Protein AF-A0A653ZY60-F1 (afdb_monomer_lite)

pLDDT: mean 86.97, std 15.66, range [25.5, 98.88]

Secondary structure (DSSP, 8-state):
--HHHHHHHHHHHHHHT-HHHHHHHHT--HHHHHHHHHHHHHHHTS--EEE-SS-EEE-HHHHHHHHHHHHHHHHHHHHHHHH-TT--S--EEEEEEE-HHHIIIIIHHHHHHHHHH-TTEEEEEEE-SS---TTTTT-SEEEEES----TTSEEEEEEEE-EEEEE-HHHHHHH---SSTTHHHHSS--EEEEBPTTTSSBPPEEEEETTEEEEE---EEEEES-HHHHHHHHHTTSSBEEEEHHHHHHHHHTTSSEEE-TTSEE--EEEEEEE---SS--HHHHHHHHHHHHHHHHHSPPP----PPPPPPS-SS----------S----HHHHHHHHHHHHHS---TT--HHHHHHHHHHHHHH-SEEEE-TT--EEEEE--SSS-HHHHHHT-EEEEEE----EEEEEEE-TTSPEEEEEESS--HHHH-S-EEEEE-SS-EEEEEEE---TT--TT-HHHHHHHTT---TTT-EEE----HHHHHHTT--TT-EEEE-GGG---EEETTEEEES-HHHHHHHHHHHHHHHHHHHTTTS-SS-EEEEEES-HHHH-HHHHHHHHHS--SEEEEEEEEE--GGGT--SSSSPEEEEEETTEE--HHHHHHHHHHHHHTT---EEEEETT---HHHHHHHTTSSSEEEEEEEEEESTTSSEEEETTHHHHHHHHHHHHHHS--

Sequence (685 aa):
MDRFVAMQAFARVVETGSFTRAADTLHLSKTSVTQLVQQLEARLRVKLLNRTTRKVNVTADGAAYYERVVRLLADLDDAETSLSSASTSPRGRLRVDVPSPFARSILIPALPTFHARYPEIQLDLGVSDRMVDLINENVDCVVRGGELTDLSLMARHIGDLQLGVYAAPSYLERAGTPSHPRELEDTHHRIVGFLWARTGKVFPYAMHRDGERVSVMGRYVLSVDDGNAYLAAGLAGLGVLWLPDYLSHAHLENGDLVPLFEDWRLEPMPLYVAFPPNRHVSLKVRVFIDWIAELMAQQAPVARRERAKPLPHPADALLSHRGVDRTGGCMSVEADFSLLESLLLARGPGGQEEEVRAVCRAELEASCDEVWVDAANNLIGVIRAANVARETAQSRAIRVMAHQDEIAMVVKRIGDDGRLHVVALGGAFPVNFGMCPVDVMGESQNLPGVLSFGTMHGTAESTQSMDILSGNVQWRDVHVITRRTKDELAQMGVRPGTRVVLSQHWRRPFRVHDAIAGHFLDDRAPVVAVLRAAEALAERKGELEQDLYFVLTTNEEETNSGAQYAARTLPGVVCIAVEVGPIAQEYGTRLCADPVILTGDEKGLYTKSVSDDLLGAAIRCGYTPQPALMPGFASDASAVLSSGSSPQAGCLAIPTENTHGYELITDGGMHACARTLIEYLLNAA

Foldseek 3Di:
DPLLVLLQLLLLCAVVQDLVRSCVVVVHDSVVSVVSPVVVCVVVVHDQWDDDPPTIDGDPVVVVSSLVSVVVNVVVVLVVVVPPPPDPADADEAEEEEAQLCCVQFNVVCVVVVCVRHVRYHYHYHYFLADDDCVNVVHQKYKHWADDPDPQKDKDFQFFFFKFKKAFPVLCVVQNADQDLCCQAPHPAAAEFAQRNVPSAGAWFWKDAPHDIDTHRGHFPHYDPHPVVRLVCRLVNRHMDMDGCSSCVVCVVVRSMDTHPPRIGTGTTIMIMIGGPDPDRGPNRVSVRVVSSVSRCVVGNHDDPDPPDDDDDPPPDDPDDDDDDDDDDDPDLVVLLVLLQQLLLFAAAFPRLVSNLVSLQVLLVVQAPDWDADPQRKIKGKHAQDPEDRVQQLQAEEEEEAARHAKFWFFAFADQQRKTQIDIRFDDFLVQLPWAWKWWAFPQDIAIWTKDLDDCPDDPVDPSNVCVVVVNRGSRSIIIHRSDGPVVCVVSRNGGGTIMGGHSVQARWDDDPQKIWGACVWPSLLSSLLSLLSRRVSVVSNLFHHMYMYIHAGSFRPALVRLLVCLQPGGHQEYEYEGADEDDVVFVDDADQAKEKEQEELLGGADVVLSVLLCVLLVVVVGNYRYGYYHHDDGSQSNCCSVVSHVHYIYIHQHWYPPSHGIMHGSNNSVSSSSSVNSSRSPVD

Structure (mmCIF, N/CA/C/O backbone):
data_AF-A0A653ZY60-F1
#
_entry.id   AF-A0A653ZY60-F1
#
loop_
_atom_site.group_PDB
_atom_site.id
_atom_site.type_symbol
_atom_site.label_atom_id
_atom_site.label_alt_id
_atom_site.label_comp_id
_atom_site.label_asym_id
_atom_site.label_entity_id
_atom_site.label_seq_id
_atom_site.pdbx_PDB_ins_code
_atom_site.Cartn_x
_atom_site.Cartn_y
_atom_site.Cartn_z
_atom_site.occupancy
_atom_site.B_iso_or_equiv
_atom_site.auth_seq_id
_atom_site.auth_comp_id
_atom_site.auth_asym_id
_atom_site.auth_atom_id
_atom_site.pdbx_PDB_model_num
ATOM 1 N N . MET A 1 1 ? 45.310 -11.370 2.926 1.00 55.44 1 MET A N 1
ATOM 2 C CA . MET A 1 1 ? 44.653 -12.621 2.500 1.00 55.44 1 MET A CA 1
ATOM 3 C C . MET A 1 1 ? 43.409 -12.220 1.753 1.00 55.44 1 MET A C 1
ATOM 5 O O . MET A 1 1 ? 42.629 -11.449 2.304 1.00 55.44 1 MET A O 1
ATOM 9 N N . ASP A 1 2 ? 43.248 -12.716 0.535 1.00 78.62 2 ASP A N 1
ATOM 10 C CA . ASP A 1 2 ? 41.963 -12.628 -0.138 1.00 78.62 2 ASP A CA 1
ATOM 11 C C . ASP A 1 2 ? 40.975 -13.581 0.552 1.00 78.62 2 ASP A C 1
ATOM 13 O O . ASP A 1 2 ? 41.176 -14.799 0.605 1.00 78.62 2 ASP A O 1
ATOM 17 N N . ARG A 1 3 ? 39.945 -12.994 1.163 1.00 82.88 3 ARG A N 1
ATOM 18 C CA . ARG A 1 3 ? 38.942 -13.710 1.953 1.00 82.88 3 ARG A CA 1
ATOM 19 C C . ARG A 1 3 ? 38.100 -14.630 1.069 1.00 82.88 3 ARG A C 1
ATOM 21 O O . ARG A 1 3 ? 37.699 -15.691 1.543 1.00 82.88 3 ARG A O 1
ATOM 28 N N . PHE A 1 4 ? 37.875 -14.254 -0.187 1.00 84.50 4 PHE A N 1
ATOM 29 C CA . PHE A 1 4 ? 37.068 -15.026 -1.123 1.00 84.50 4 PHE A CA 1
ATOM 30 C C . PHE A 1 4 ? 37.812 -16.262 -1.610 1.00 84.50 4 PHE A C 1
ATOM 32 O O . PHE A 1 4 ? 37.252 -17.352 -1.583 1.00 84.50 4 PHE A O 1
ATOM 39 N N . VAL A 1 5 ? 39.111 -16.147 -1.891 1.00 87.38 5 VAL A N 1
ATOM 40 C CA . VAL A 1 5 ? 39.954 -17.302 -2.252 1.00 87.38 5 VAL A CA 1
ATOM 41 C C . VAL A 1 5 ? 40.008 -18.336 -1.118 1.00 87.38 5 VAL A C 1
ATOM 43 O O . VAL A 1 5 ? 39.956 -19.543 -1.357 1.00 87.38 5 VAL A O 1
ATOM 46 N N . ALA A 1 6 ? 40.057 -17.887 0.141 1.00 91.50 6 ALA A N 1
ATOM 47 C CA . ALA A 1 6 ? 39.987 -18.787 1.293 1.00 91.50 6 ALA A CA 1
ATOM 48 C C . ALA A 1 6 ? 38.612 -19.464 1.446 1.00 91.50 6 ALA A C 1
ATOM 50 O O . ALA A 1 6 ? 38.548 -20.652 1.771 1.00 91.50 6 ALA A O 1
ATOM 51 N N . MET A 1 7 ? 37.526 -18.733 1.187 1.00 93.12 7 MET A N 1
ATOM 52 C CA . MET A 1 7 ? 36.162 -19.266 1.166 1.00 93.12 7 MET A CA 1
ATOM 53 C C . MET A 1 7 ? 35.949 -20.284 0.033 1.00 93.12 7 MET A C 1
ATOM 55 O O . MET A 1 7 ? 35.432 -21.367 0.299 1.00 93.12 7 MET A O 1
ATOM 59 N N . GLN A 1 8 ? 36.417 -19.994 -1.186 1.00 89.50 8 GLN A N 1
ATOM 60 C CA . GLN A 1 8 ? 36.391 -20.909 -2.337 1.00 89.50 8 GLN A CA 1
ATOM 61 C C . GLN A 1 8 ? 37.186 -22.187 -2.047 1.00 89.50 8 GLN A C 1
ATOM 63 O O . GLN A 1 8 ? 36.700 -23.295 -2.274 1.00 89.50 8 GLN A O 1
ATOM 68 N N . ALA A 1 9 ? 38.386 -22.050 -1.469 1.00 91.62 9 ALA A N 1
ATOM 69 C CA . ALA A 1 9 ? 39.203 -23.181 -1.039 1.00 91.62 9 ALA A CA 1
ATOM 70 C C . ALA A 1 9 ? 38.482 -24.066 -0.013 1.00 91.62 9 ALA A C 1
ATOM 72 O O . ALA A 1 9 ? 38.501 -25.290 -0.135 1.00 91.62 9 ALA A O 1
ATOM 73 N N . PHE A 1 10 ? 37.819 -23.467 0.977 1.00 94.38 10 PHE A N 1
ATOM 74 C CA . PHE A 1 10 ? 37.025 -24.202 1.959 1.00 94.38 10 PHE A CA 1
ATOM 75 C C . PHE A 1 10 ? 35.826 -24.917 1.324 1.00 94.38 10 PHE A C 1
ATOM 77 O O . PHE A 1 10 ? 35.684 -26.126 1.515 1.00 94.38 10 PHE A O 1
ATOM 84 N N . ALA A 1 11 ? 35.016 -24.207 0.534 1.00 89.44 11 ALA A N 1
ATOM 85 C CA . ALA A 1 11 ? 33.845 -24.769 -0.136 1.00 89.44 11 ALA A CA 1
ATOM 86 C C . ALA A 1 11 ? 34.226 -25.970 -1.009 1.00 89.44 11 ALA A C 1
ATOM 88 O O . ALA A 1 11 ? 33.644 -27.050 -0.888 1.00 89.44 11 ALA A O 1
ATOM 89 N N . ARG A 1 12 ? 35.305 -25.840 -1.788 1.00 88.62 12 ARG A N 1
ATOM 90 C CA . ARG A 1 12 ? 35.771 -26.923 -2.651 1.00 88.62 12 ARG A CA 1
ATOM 91 C C . ARG A 1 12 ? 36.289 -28.133 -1.878 1.00 88.62 12 ARG A C 1
ATOM 93 O O . ARG A 1 12 ? 36.132 -29.270 -2.326 1.00 88.62 12 ARG A O 1
ATOM 100 N N . VAL A 1 13 ? 36.900 -27.929 -0.712 1.00 91.31 13 VAL A N 1
ATOM 101 C CA . VAL A 1 13 ? 37.323 -29.033 0.165 1.00 91.31 13 VAL A CA 1
ATOM 102 C C . VAL A 1 13 ? 36.122 -29.779 0.746 1.00 91.31 13 VAL A C 1
ATOM 104 O O . VAL A 1 13 ? 36.191 -31.004 0.845 1.00 91.31 13 VAL A O 1
ATOM 107 N N . VAL A 1 14 ? 35.037 -29.078 1.094 1.00 88.50 14 VAL A N 1
ATOM 108 C CA . VAL A 1 14 ? 33.785 -29.698 1.562 1.00 88.50 14 VAL A CA 1
ATOM 109 C C . VAL A 1 14 ? 33.155 -30.533 0.444 1.00 88.50 14 VAL A C 1
ATOM 111 O O . VAL A 1 14 ? 32.936 -31.726 0.635 1.00 88.50 14 VAL A O 1
ATOM 114 N N . GLU A 1 15 ? 32.971 -29.956 -0.745 1.00 83.06 15 GLU A N 1
ATOM 115 C CA . GLU A 1 15 ? 32.358 -30.625 -1.908 1.00 83.06 15 GLU A CA 1
ATOM 116 C C . GLU A 1 15 ? 33.121 -31.871 -2.355 1.00 83.06 15 GLU A C 1
ATOM 118 O O . GLU A 1 15 ? 32.549 -32.915 -2.662 1.00 83.06 15 GLU A O 1
ATOM 123 N N . THR A 1 16 ? 34.448 -31.765 -2.406 1.00 84.75 16 THR A N 1
ATOM 124 C CA . THR A 1 16 ? 35.301 -32.863 -2.862 1.00 84.75 16 THR A CA 1
ATOM 125 C C . THR A 1 16 ? 35.685 -33.814 -1.733 1.00 84.75 16 THR A C 1
ATOM 127 O O . THR A 1 16 ? 36.324 -34.833 -1.996 1.00 84.75 16 THR A O 1
ATOM 130 N N . GLY A 1 17 ? 35.400 -33.493 -0.469 1.00 84.94 17 GLY A N 1
ATOM 131 C CA . GLY A 1 17 ? 35.862 -34.243 0.705 1.00 84.94 17 GLY A CA 1
ATOM 132 C C . GLY A 1 17 ? 37.382 -34.482 0.759 1.00 84.94 17 GLY A C 1
ATOM 133 O O . GLY A 1 17 ? 37.836 -35.420 1.419 1.00 84.94 17 GLY A O 1
ATOM 134 N N . SER A 1 18 ? 38.190 -33.720 0.006 1.00 85.38 18 SER A N 1
ATOM 135 C CA . SER A 1 18 ? 39.630 -33.957 -0.155 1.00 85.38 18 SER A CA 1
ATOM 136 C C . SER A 1 18 ? 40.393 -32.691 -0.533 1.00 85.38 18 SER A C 1
ATOM 138 O O . SER A 1 18 ? 40.165 -32.095 -1.580 1.00 85.38 18 SER A O 1
ATOM 140 N N . PHE A 1 19 ? 41.410 -32.353 0.263 1.00 88.38 19 PHE A N 1
ATOM 141 C CA . PHE A 1 19 ? 42.329 -31.250 -0.039 1.00 88.38 19 PHE A CA 1
ATOM 142 C C . PHE A 1 19 ? 43.087 -31.431 -1.354 1.00 88.38 19 PHE A C 1
ATOM 144 O O . PHE A 1 19 ? 43.390 -30.441 -2.007 1.00 88.38 19 PHE A O 1
ATOM 151 N N . THR A 1 20 ? 43.400 -32.671 -1.742 1.00 87.25 20 THR A N 1
ATOM 152 C CA . THR A 1 20 ? 44.085 -32.930 -3.015 1.00 87.25 20 THR A CA 1
ATOM 153 C C . THR A 1 20 ? 43.152 -32.625 -4.189 1.00 87.25 20 THR A C 1
ATOM 155 O O . THR A 1 20 ? 43.496 -31.811 -5.031 1.00 87.25 20 THR A O 1
ATOM 158 N N . ARG A 1 21 ? 41.927 -33.170 -4.186 1.00 84.12 21 ARG A N 1
ATOM 159 C CA . ARG A 1 21 ? 40.953 -32.939 -5.272 1.00 84.12 21 ARG A CA 1
ATOM 160 C C . ARG A 1 21 ? 40.505 -31.476 -5.365 1.00 84.12 21 ARG A C 1
ATOM 162 O O . ARG A 1 21 ? 40.279 -30.961 -6.459 1.00 84.12 21 ARG A O 1
ATOM 169 N N . ALA A 1 22 ? 40.386 -30.802 -4.223 1.00 84.88 22 ALA A N 1
ATOM 170 C CA . ALA A 1 22 ? 40.096 -29.374 -4.185 1.00 84.88 22 ALA A CA 1
ATOM 171 C C . ALA A 1 22 ? 41.232 -28.541 -4.791 1.00 84.88 22 ALA A C 1
ATOM 173 O O . ALA A 1 22 ? 40.966 -27.640 -5.580 1.00 84.88 22 ALA A O 1
ATOM 174 N N . ALA A 1 23 ? 42.485 -28.869 -4.463 1.00 87.81 23 ALA A N 1
ATOM 175 C CA . ALA A 1 23 ? 43.666 -28.213 -5.018 1.00 87.81 23 ALA A CA 1
ATOM 176 C C . ALA A 1 23 ? 43.755 -28.375 -6.542 1.00 87.81 23 ALA A C 1
ATOM 178 O O . ALA A 1 23 ? 43.976 -27.385 -7.236 1.00 87.81 23 ALA A O 1
ATOM 179 N N . ASP A 1 24 ? 43.468 -29.577 -7.048 1.00 85.75 24 ASP A N 1
ATOM 180 C CA . ASP A 1 24 ? 43.434 -29.852 -8.486 1.00 85.75 24 ASP A CA 1
ATOM 181 C C . ASP A 1 24 ? 42.352 -29.024 -9.202 1.00 85.75 24 ASP A C 1
ATOM 183 O O . ASP A 1 24 ? 42.616 -28.475 -10.268 1.00 85.75 24 ASP A O 1
ATOM 187 N N . THR A 1 25 ? 41.156 -28.873 -8.606 1.00 81.69 25 THR A N 1
ATOM 188 C CA . THR A 1 25 ? 40.084 -28.049 -9.211 1.00 81.69 25 THR A CA 1
ATOM 189 C C . THR A 1 25 ? 40.441 -26.560 -9.209 1.00 81.69 25 THR A C 1
ATOM 191 O O . THR A 1 25 ? 40.119 -25.843 -10.146 1.00 81.69 25 THR A O 1
ATOM 194 N N . LEU A 1 26 ? 41.080 -26.076 -8.143 1.00 84.25 26 LEU A N 1
ATOM 195 C CA . LEU A 1 26 ? 41.379 -24.651 -7.970 1.00 84.25 26 LEU A CA 1
ATOM 196 C C . LEU A 1 26 ? 42.693 -24.225 -8.636 1.00 84.25 26 LEU A C 1
ATOM 198 O O . LEU A 1 26 ? 43.069 -23.063 -8.529 1.00 84.25 26 LEU A O 1
ATOM 202 N N . HIS A 1 27 ? 43.415 -25.151 -9.277 1.00 88.56 27 HIS A N 1
ATOM 203 C CA . HIS A 1 27 ? 44.758 -24.922 -9.819 1.00 88.56 27 HIS A CA 1
ATOM 204 C C . HIS A 1 27 ? 45.745 -24.358 -8.776 1.00 88.56 27 HIS A C 1
ATOM 206 O O . HIS A 1 27 ? 46.615 -23.542 -9.080 1.00 88.56 27 HIS A O 1
ATOM 212 N N . LEU A 1 28 ? 45.625 -24.813 -7.524 1.00 90.94 28 LEU A N 1
ATOM 213 C CA . LEU A 1 28 ? 46.480 -24.418 -6.402 1.00 90.94 28 LEU A CA 1
ATOM 214 C C . LEU A 1 28 ? 47.280 -25.615 -5.882 1.00 90.94 28 LEU A C 1
ATOM 216 O O . LEU A 1 28 ? 46.915 -26.767 -6.084 1.00 90.94 28 LEU A O 1
ATOM 220 N N . SER A 1 29 ? 48.360 -25.363 -5.137 1.00 92.25 29 SER A N 1
ATOM 221 C CA . SER A 1 29 ? 49.040 -26.449 -4.423 1.00 92.25 29 SER A CA 1
ATOM 222 C C . SER A 1 29 ? 48.197 -26.927 -3.231 1.00 92.25 29 SER A C 1
ATOM 224 O O . SER A 1 29 ? 47.546 -26.128 -2.549 1.00 92.25 29 SER A O 1
ATOM 226 N N . LYS A 1 30 ? 48.261 -28.224 -2.899 1.00 90.62 30 LYS A N 1
ATOM 227 C CA . LYS A 1 30 ? 47.620 -28.778 -1.688 1.00 90.62 30 LYS A CA 1
ATOM 228 C C . LYS A 1 30 ? 48.018 -28.015 -0.418 1.00 90.62 30 LYS A C 1
ATOM 230 O O . LYS A 1 30 ? 47.191 -27.815 0.475 1.00 90.62 30 LYS A O 1
ATOM 235 N N . THR A 1 31 ? 49.275 -27.579 -0.337 1.00 90.75 31 THR A N 1
ATOM 236 C CA . THR A 1 31 ? 49.798 -26.776 0.776 1.00 90.75 31 THR A CA 1
ATOM 237 C C . THR A 1 31 ? 49.100 -25.417 0.849 1.00 90.75 31 THR A C 1
ATOM 239 O O . THR A 1 31 ? 48.676 -25.018 1.930 1.00 90.75 31 THR A O 1
ATOM 242 N N . SER A 1 32 ? 48.885 -24.757 -0.293 1.00 90.75 32 SER A N 1
ATOM 243 C CA . SER A 1 32 ? 48.173 -23.475 -0.390 1.00 90.75 32 SER A CA 1
ATOM 244 C C . SER A 1 32 ? 46.713 -23.597 0.050 1.00 90.75 32 SER A C 1
ATOM 246 O O . SER A 1 32 ? 46.273 -22.830 0.901 1.00 90.75 32 SER A O 1
ATOM 248 N N . VAL A 1 33 ? 45.978 -24.605 -0.435 1.00 91.75 33 VAL A N 1
ATOM 249 C CA . VAL A 1 33 ? 44.586 -24.865 -0.005 1.00 91.75 33 VAL A CA 1
ATOM 250 C C . VAL A 1 33 ? 44.521 -25.154 1.497 1.00 91.75 33 VAL A C 1
ATOM 252 O O . VAL A 1 33 ? 43.654 -24.644 2.205 1.00 91.75 33 VAL A O 1
ATOM 255 N N . THR A 1 34 ? 45.480 -25.924 2.020 1.00 91.31 34 THR A N 1
ATOM 256 C CA . THR A 1 34 ? 45.564 -26.226 3.457 1.00 91.31 34 THR A CA 1
ATOM 257 C C . THR A 1 34 ? 45.780 -24.961 4.290 1.00 91.31 34 THR A C 1
ATOM 259 O O . THR A 1 34 ? 45.113 -24.793 5.313 1.00 91.31 34 THR A O 1
ATOM 262 N N . GLN A 1 35 ? 46.680 -24.073 3.859 1.00 92.06 35 GLN A N 1
ATOM 263 C CA . GLN A 1 35 ? 46.964 -22.805 4.534 1.00 92.06 35 GLN A CA 1
ATOM 264 C C . GLN A 1 35 ? 45.773 -21.846 4.472 1.00 92.06 35 GLN A C 1
ATOM 266 O O . GLN A 1 35 ? 45.420 -21.268 5.495 1.00 92.06 35 GLN A O 1
ATOM 271 N N . LEU A 1 36 ? 45.111 -21.725 3.319 1.00 94.12 36 LEU A N 1
ATOM 272 C CA . LEU A 1 36 ? 43.920 -20.888 3.148 1.00 94.12 36 LEU A CA 1
ATOM 273 C C . LEU A 1 36 ? 42.800 -21.292 4.116 1.00 94.12 36 LEU A C 1
ATOM 275 O O . LEU A 1 36 ? 42.279 -20.450 4.847 1.00 94.12 36 LEU A O 1
ATOM 279 N N . VAL A 1 37 ? 42.499 -22.591 4.204 1.00 93.38 37 VAL A N 1
ATOM 280 C CA . VAL A 1 37 ? 41.485 -23.101 5.139 1.00 93.38 37 VAL A CA 1
ATOM 281 C C . VAL A 1 37 ? 41.927 -22.934 6.597 1.00 93.38 37 VAL A C 1
ATOM 283 O O . VAL A 1 37 ? 41.122 -22.551 7.438 1.00 93.38 37 VAL A O 1
ATOM 286 N N . GLN A 1 38 ? 43.204 -23.170 6.926 1.00 92.12 38 GLN A N 1
ATOM 287 C CA . GLN A 1 38 ? 43.717 -22.947 8.288 1.00 92.12 38 GLN A CA 1
ATOM 288 C C . GLN A 1 38 ? 43.624 -21.483 8.719 1.00 92.12 38 GLN A C 1
ATOM 290 O O . GLN A 1 38 ? 43.276 -21.206 9.864 1.00 92.12 38 GLN A O 1
ATOM 295 N N . GLN A 1 39 ? 43.929 -20.548 7.823 1.00 90.44 39 GLN A N 1
ATOM 296 C CA . GLN A 1 39 ? 43.832 -19.125 8.123 1.00 90.44 39 GLN A CA 1
ATOM 297 C C . GLN A 1 39 ? 42.367 -18.675 8.244 1.00 90.44 39 GLN A C 1
ATOM 299 O O . GLN A 1 39 ? 42.065 -17.822 9.078 1.00 90.44 39 GLN A O 1
ATOM 304 N N . LEU A 1 40 ? 41.455 -19.274 7.468 1.00 92.75 40 LEU A N 1
ATOM 305 C CA . LEU A 1 40 ? 40.012 -19.055 7.598 1.00 92.75 40 LEU A CA 1
ATOM 306 C C . LEU A 1 40 ? 39.492 -19.534 8.961 1.00 92.75 40 LEU A C 1
ATOM 308 O O . LEU A 1 40 ? 38.854 -18.763 9.675 1.00 92.75 40 LEU A O 1
ATOM 312 N N . GLU A 1 41 ? 39.845 -20.758 9.368 1.00 93.69 41 GLU A N 1
ATOM 313 C CA . GLU A 1 41 ? 39.534 -21.306 10.698 1.00 93.69 41 GLU A CA 1
ATOM 314 C C . GLU A 1 41 ? 40.120 -20.437 11.824 1.00 93.69 41 GLU A C 1
ATOM 316 O O . GLU A 1 41 ? 39.432 -20.118 12.792 1.00 93.69 41 GLU A O 1
ATOM 321 N N . ALA A 1 42 ? 41.379 -20.000 11.692 1.00 91.38 42 ALA A N 1
ATOM 322 C CA . ALA A 1 42 ? 42.038 -19.147 12.682 1.00 91.38 42 ALA A CA 1
ATOM 323 C C . ALA A 1 42 ? 41.332 -17.793 12.842 1.00 91.38 42 ALA A C 1
ATOM 325 O O . ALA A 1 42 ? 41.186 -17.292 13.956 1.00 91.38 42 ALA A O 1
ATOM 326 N N . ARG A 1 43 ? 40.855 -17.215 11.735 1.00 89.56 43 ARG A N 1
ATOM 327 C CA . ARG A 1 43 ? 40.105 -15.957 11.747 1.00 89.56 43 ARG A CA 1
ATOM 328 C C . ARG A 1 43 ? 38.740 -16.110 12.413 1.00 89.56 43 ARG A C 1
ATOM 330 O O . ARG A 1 43 ? 38.349 -15.240 13.184 1.00 89.56 43 ARG A O 1
ATOM 337 N N . LEU A 1 44 ? 38.024 -17.189 12.104 1.00 90.19 44 LEU A N 1
ATOM 338 C CA . LEU A 1 44 ? 36.705 -17.476 12.676 1.00 90.19 44 LEU A CA 1
ATOM 339 C C . LEU A 1 44 ? 36.791 -17.993 14.117 1.00 90.19 44 LEU A C 1
ATOM 341 O O . LEU A 1 44 ? 35.780 -18.025 14.806 1.00 90.19 44 LEU A O 1
ATOM 345 N N . ARG A 1 45 ? 37.995 -18.369 14.573 1.00 91.06 45 ARG A N 1
ATOM 346 C CA . ARG A 1 45 ? 38.273 -18.983 15.882 1.00 91.06 45 ARG A CA 1
ATOM 347 C C . ARG A 1 45 ? 37.509 -20.294 16.108 1.00 91.06 45 ARG A C 1
ATOM 349 O O . ARG A 1 45 ? 37.288 -20.688 17.248 1.00 91.06 45 ARG A O 1
ATOM 356 N N . VAL A 1 46 ? 37.151 -20.984 15.024 1.00 91.75 46 VAL A N 1
ATOM 357 C CA . VAL A 1 46 ? 36.374 -22.231 15.024 1.00 91.75 46 VAL A CA 1
ATOM 358 C C . VAL A 1 46 ? 36.971 -23.206 14.009 1.00 91.75 46 VAL A C 1
ATOM 360 O O . VAL A 1 46 ? 37.509 -22.802 12.975 1.00 91.75 46 VAL A O 1
ATOM 363 N N . LYS A 1 47 ? 36.896 -24.508 14.304 1.00 91.06 47 LYS A N 1
ATOM 364 C CA . LYS A 1 47 ? 37.255 -25.568 13.357 1.00 91.06 47 LYS A CA 1
ATOM 365 C C . LYS A 1 47 ? 36.077 -25.861 12.441 1.00 91.06 47 LYS A C 1
ATOM 367 O O . LYS A 1 47 ? 35.023 -26.277 12.908 1.00 91.06 47 LYS A O 1
ATOM 372 N N . LEU A 1 48 ? 36.278 -25.681 11.140 1.00 91.56 48 LEU A N 1
ATOM 373 C CA . LEU A 1 48 ? 35.259 -25.949 10.125 1.00 91.56 48 LEU A CA 1
ATOM 374 C C . LEU A 1 48 ? 35.356 -27.388 9.601 1.00 91.56 48 LEU A C 1
ATOM 376 O O . LEU A 1 48 ? 34.376 -27.944 9.112 1.00 91.56 48 LEU A O 1
ATOM 380 N N . LEU A 1 49 ? 36.540 -28.005 9.699 1.00 91.00 49 LEU A N 1
ATOM 381 C CA . LEU A 1 49 ? 36.789 -29.361 9.211 1.00 91.00 49 LEU A CA 1
ATOM 382 C C . LEU A 1 49 ? 37.469 -30.236 10.268 1.00 91.00 49 LEU A C 1
ATOM 384 O O . LEU A 1 49 ? 38.518 -29.892 10.818 1.00 91.00 49 LEU A O 1
ATOM 388 N N . ASN A 1 50 ? 36.942 -31.444 10.443 1.00 84.50 50 ASN A N 1
ATOM 389 C CA . ASN A 1 50 ? 37.599 -32.540 11.139 1.00 84.50 50 ASN A CA 1
ATOM 390 C C . ASN A 1 50 ? 38.519 -33.282 10.167 1.00 84.50 50 ASN A C 1
ATOM 392 O O . ASN A 1 50 ? 38.074 -33.950 9.227 1.00 84.50 50 ASN A O 1
ATOM 396 N N . ARG A 1 51 ? 39.830 -33.160 10.394 1.00 83.56 51 ARG A N 1
ATOM 397 C CA . ARG A 1 51 ? 40.861 -33.776 9.552 1.00 83.56 51 ARG A CA 1
ATOM 398 C C . ARG A 1 51 ? 41.305 -35.091 10.184 1.00 83.56 51 ARG A C 1
ATOM 400 O O . ARG A 1 51 ? 41.915 -35.088 11.247 1.00 83.56 51 ARG A O 1
ATOM 407 N N . THR A 1 52 ? 41.037 -36.205 9.511 1.00 72.31 52 THR A N 1
ATOM 408 C CA . THR A 1 52 ? 41.663 -37.498 9.827 1.00 72.31 52 THR A CA 1
ATOM 409 C C . THR A 1 52 ? 42.673 -37.853 8.739 1.00 72.31 52 THR A C 1
ATOM 411 O O . THR A 1 52 ? 42.654 -37.282 7.650 1.00 72.31 52 THR A O 1
ATOM 414 N N . THR A 1 53 ? 43.548 -38.826 8.990 1.00 60.78 53 THR A N 1
ATOM 415 C CA . THR A 1 53 ? 44.550 -39.284 8.008 1.00 60.78 53 THR A CA 1
ATOM 416 C C . THR A 1 53 ? 43.941 -39.931 6.756 1.00 60.78 53 THR A C 1
ATOM 418 O O . THR A 1 53 ? 44.669 -40.195 5.803 1.00 60.78 53 THR A O 1
ATOM 421 N N . ARG A 1 54 ? 42.620 -40.181 6.734 1.00 59.94 54 ARG A N 1
ATOM 422 C CA . ARG A 1 54 ? 41.918 -40.870 5.636 1.00 59.94 54 ARG A CA 1
ATOM 423 C C . ARG A 1 54 ? 40.715 -40.116 5.061 1.00 59.94 54 ARG A C 1
ATOM 425 O O . ARG A 1 54 ? 40.363 -40.373 3.915 1.00 59.94 54 ARG A O 1
ATOM 432 N N . LYS A 1 55 ? 40.075 -39.216 5.817 1.00 68.69 55 LYS A N 1
ATOM 433 C CA . LYS A 1 55 ? 38.893 -38.450 5.381 1.00 68.69 55 LYS A CA 1
ATOM 434 C C . LYS A 1 55 ? 38.860 -37.045 5.977 1.00 68.69 55 LYS A C 1
ATOM 436 O O . LYS A 1 55 ? 39.312 -36.825 7.105 1.00 68.69 55 LYS A O 1
ATOM 441 N N . VAL A 1 56 ? 38.274 -36.125 5.219 1.00 81.94 56 VAL A N 1
ATOM 442 C CA . VAL A 1 56 ? 37.880 -34.794 5.680 1.00 81.94 56 VAL A CA 1
ATOM 443 C C . VAL A 1 56 ? 36.379 -34.827 5.931 1.00 81.94 56 VAL A C 1
ATOM 445 O O . VAL A 1 56 ? 35.623 -35.124 5.012 1.00 81.94 56 VAL A O 1
ATOM 448 N N . ASN A 1 57 ? 35.962 -34.542 7.162 1.00 82.38 57 ASN A N 1
ATOM 449 C CA . ASN A 1 57 ? 34.552 -34.396 7.515 1.00 82.38 57 ASN A CA 1
ATOM 450 C C . ASN A 1 57 ? 34.288 -32.946 7.912 1.00 82.38 57 ASN A C 1
ATOM 452 O O . ASN A 1 57 ? 35.123 -32.325 8.569 1.00 82.38 57 ASN A O 1
ATOM 456 N N . VAL A 1 58 ? 33.132 -32.414 7.537 1.00 89.81 58 VAL A N 1
ATOM 457 C CA . VAL A 1 58 ? 32.705 -31.074 7.947 1.00 89.81 58 VAL A CA 1
ATOM 458 C C . VAL A 1 58 ? 32.232 -31.094 9.410 1.00 89.81 58 VAL A C 1
ATOM 460 O O . VAL A 1 58 ? 31.669 -32.091 9.864 1.00 89.81 58 VAL A O 1
ATOM 463 N N . THR A 1 59 ? 32.524 -30.046 10.182 1.00 89.88 59 THR A N 1
ATOM 464 C CA . THR A 1 59 ? 31.954 -29.866 11.533 1.00 89.88 59 THR A CA 1
ATOM 465 C C . THR A 1 59 ? 30.541 -29.279 11.438 1.00 89.88 59 THR A C 1
ATOM 467 O O . THR A 1 59 ? 30.141 -28.830 10.369 1.00 89.88 59 THR A O 1
ATOM 470 N N . ALA A 1 60 ? 29.779 -29.244 12.537 1.00 77.50 60 ALA A N 1
ATOM 471 C CA . ALA A 1 60 ? 28.471 -28.573 12.549 1.00 77.50 60 ALA A CA 1
ATOM 472 C C . ALA A 1 60 ? 28.599 -27.081 12.183 1.00 77.50 60 ALA A C 1
ATOM 474 O O . ALA A 1 60 ? 27.904 -26.595 11.294 1.00 77.50 60 ALA A O 1
ATOM 475 N N . ASP A 1 61 ? 29.578 -26.392 12.778 1.00 81.81 61 ASP A N 1
ATOM 476 C CA . ASP A 1 61 ? 29.905 -25.005 12.432 1.00 81.81 61 ASP A CA 1
ATOM 477 C C . ASP A 1 61 ? 30.391 -24.876 10.983 1.00 81.81 61 ASP A C 1
ATOM 479 O O . ASP A 1 61 ? 30.067 -23.914 10.293 1.00 81.81 61 ASP A O 1
ATOM 483 N N . GLY A 1 62 ? 31.144 -25.865 10.494 1.00 88.06 62 GLY A N 1
ATOM 484 C CA . GLY A 1 62 ? 31.576 -25.957 9.105 1.00 88.06 62 GLY A CA 1
ATOM 485 C C . GLY A 1 62 ? 30.417 -26.093 8.124 1.00 88.06 62 GLY A C 1
ATOM 486 O O . GLY A 1 62 ? 30.459 -25.465 7.073 1.00 88.06 62 GLY A O 1
ATOM 487 N N . ALA A 1 63 ? 29.386 -26.869 8.461 1.00 78.12 63 ALA A N 1
ATOM 488 C CA . ALA A 1 63 ? 28.209 -27.063 7.621 1.00 78.12 63 ALA A CA 1
ATOM 489 C C . ALA A 1 63 ? 27.387 -25.770 7.545 1.00 78.12 63 ALA A C 1
ATOM 491 O O . ALA A 1 63 ? 27.145 -25.262 6.452 1.00 78.12 63 ALA A O 1
ATOM 492 N N . ALA A 1 64 ? 27.098 -25.161 8.700 1.00 76.62 64 ALA A N 1
ATOM 493 C CA . ALA A 1 64 ? 26.407 -23.873 8.773 1.00 76.62 64 ALA A CA 1
ATOM 494 C C . ALA A 1 64 ? 27.183 -22.749 8.060 1.00 76.62 64 ALA A C 1
ATOM 496 O O . ALA A 1 64 ? 26.601 -21.865 7.429 1.00 76.62 64 ALA A O 1
ATOM 497 N N . TYR A 1 65 ? 28.517 -22.770 8.142 1.00 87.00 65 TYR A N 1
ATOM 498 C CA . TYR A 1 65 ? 29.364 -21.807 7.447 1.00 87.00 65 TYR A CA 1
ATOM 499 C C . TYR A 1 65 ? 29.431 -22.071 5.938 1.00 87.00 65 TYR A C 1
ATOM 501 O O . TYR A 1 65 ? 29.378 -21.123 5.158 1.00 87.00 65 TYR A O 1
ATOM 509 N N . TYR A 1 66 ? 29.506 -23.336 5.516 1.00 84.69 66 TYR A N 1
ATOM 510 C CA . TYR A 1 66 ? 29.500 -23.746 4.109 1.00 84.69 66 TYR A CA 1
ATOM 511 C C . TYR A 1 66 ? 28.228 -23.281 3.397 1.00 84.69 66 TYR A C 1
ATOM 513 O O . TYR A 1 66 ? 28.326 -22.644 2.351 1.00 84.69 66 TYR A O 1
ATOM 521 N N . GLU A 1 67 ? 27.058 -23.478 4.008 1.00 73.81 67 GLU A N 1
ATOM 522 C CA . GLU A 1 67 ? 25.773 -23.018 3.461 1.00 73.81 67 GLU A CA 1
ATOM 523 C C . GLU A 1 67 ? 25.732 -21.507 3.198 1.00 73.81 67 GLU A C 1
ATOM 525 O O . GLU A 1 67 ? 25.131 -21.057 2.221 1.00 73.81 67 GLU A O 1
ATOM 530 N N . ARG A 1 68 ? 26.368 -20.702 4.057 1.00 80.69 68 ARG A N 1
ATOM 531 C CA . ARG A 1 68 ? 26.437 -19.239 3.897 1.00 80.69 68 ARG A CA 1
ATOM 532 C C . ARG A 1 68 ? 27.514 -18.816 2.902 1.00 80.69 68 ARG A C 1
ATOM 534 O O . ARG A 1 68 ? 27.324 -17.858 2.162 1.00 80.69 68 ARG A O 1
ATOM 541 N N . VAL A 1 69 ? 28.645 -19.518 2.880 1.00 84.38 69 VAL A N 1
ATOM 542 C CA . VAL A 1 69 ? 29.763 -19.230 1.974 1.00 84.38 69 VAL A CA 1
ATOM 543 C C . VAL A 1 69 ? 29.405 -19.536 0.525 1.00 84.38 69 VAL A C 1
ATOM 545 O O . VAL A 1 69 ? 29.723 -18.731 -0.340 1.00 84.38 69 VAL A O 1
ATOM 548 N N . VAL A 1 70 ? 28.724 -20.651 0.252 1.00 75.44 70 VAL A N 1
ATOM 549 C CA . VAL A 1 70 ? 28.284 -20.987 -1.111 1.00 75.44 70 VAL A CA 1
ATOM 550 C C . VAL A 1 70 ? 27.341 -19.915 -1.659 1.00 75.44 70 VAL A C 1
ATOM 552 O O . VAL A 1 70 ? 27.498 -19.520 -2.809 1.00 75.44 70 VAL A O 1
ATOM 555 N N . ARG A 1 71 ? 26.431 -19.388 -0.825 1.00 67.88 71 ARG A N 1
ATOM 556 C CA . ARG A 1 71 ? 25.558 -18.256 -1.180 1.00 67.88 71 ARG A CA 1
ATOM 557 C C . ARG A 1 71 ? 26.361 -16.995 -1.501 1.00 67.88 71 ARG A C 1
ATOM 559 O O . ARG A 1 71 ? 26.247 -16.465 -2.593 1.00 67.88 71 ARG A O 1
ATOM 566 N N . LEU A 1 72 ? 27.258 -16.587 -0.601 1.00 79.19 72 LEU A N 1
ATOM 567 C CA . LEU A 1 72 ? 28.098 -15.397 -0.798 1.00 79.19 72 LEU A CA 1
ATOM 568 C C . LEU A 1 72 ? 28.997 -15.477 -2.040 1.00 79.19 72 LEU A C 1
ATOM 570 O O . LEU A 1 72 ? 29.265 -14.453 -2.661 1.00 79.19 72 LEU A O 1
ATOM 574 N N . LEU A 1 73 ? 29.503 -16.667 -2.373 1.00 78.19 73 LEU A N 1
ATOM 575 C CA . LEU A 1 73 ? 30.308 -16.877 -3.575 1.00 78.19 73 LEU A CA 1
ATOM 576 C C . LEU A 1 73 ? 29.450 -16.828 -4.842 1.00 78.19 73 LEU A C 1
ATOM 578 O O . LEU A 1 73 ? 29.880 -16.227 -5.816 1.00 78.19 73 LEU A O 1
ATOM 582 N N . ALA A 1 74 ? 28.240 -17.393 -4.811 1.00 65.75 74 ALA A N 1
ATOM 583 C CA . ALA A 1 74 ? 27.296 -17.289 -5.920 1.00 65.75 74 ALA A CA 1
ATOM 584 C C . ALA A 1 74 ? 26.847 -15.837 -6.158 1.00 65.75 74 ALA A C 1
ATOM 586 O O . ALA A 1 74 ? 26.853 -15.388 -7.297 1.00 65.75 74 ALA A O 1
ATOM 587 N N . ASP A 1 75 ? 26.545 -15.084 -5.095 1.00 66.50 75 ASP A N 1
ATOM 588 C CA . ASP A 1 75 ? 26.182 -13.663 -5.186 1.00 66.50 75 ASP A CA 1
ATOM 589 C C . ASP A 1 75 ? 27.330 -12.814 -5.757 1.00 66.50 75 ASP A C 1
ATOM 591 O O . ASP A 1 75 ? 27.096 -11.865 -6.508 1.00 66.50 75 ASP A O 1
ATOM 595 N N . LEU A 1 76 ? 28.579 -13.144 -5.404 1.00 72.50 76 LEU A N 1
ATOM 596 C CA . LEU A 1 76 ? 29.762 -12.483 -5.952 1.00 72.50 76 LEU A CA 1
ATOM 597 C C . LEU A 1 76 ? 29.957 -12.822 -7.435 1.00 72.50 76 LEU A C 1
ATOM 599 O O . LEU A 1 76 ? 30.132 -11.904 -8.233 1.00 72.50 76 LEU A O 1
ATOM 603 N N . ASP A 1 77 ? 29.880 -14.102 -7.807 1.00 65.94 77 ASP A N 1
ATOM 604 C CA . ASP A 1 77 ? 29.977 -14.546 -9.203 1.00 65.94 77 ASP A CA 1
ATOM 605 C C . ASP A 1 77 ? 28.866 -13.907 -10.061 1.00 65.94 77 ASP A C 1
ATOM 607 O O . ASP A 1 77 ? 29.119 -13.460 -11.184 1.00 65.94 77 ASP A O 1
ATOM 611 N N . ASP A 1 78 ? 27.643 -13.796 -9.532 1.00 61.75 78 ASP A N 1
ATOM 612 C CA . ASP A 1 78 ? 26.522 -13.115 -10.187 1.00 61.75 78 ASP A CA 1
ATOM 613 C C . ASP A 1 78 ? 26.780 -11.607 -10.320 1.00 61.75 78 ASP A C 1
ATOM 615 O O . ASP A 1 78 ? 26.534 -11.032 -11.385 1.00 61.75 78 ASP A O 1
ATOM 619 N N . ALA A 1 79 ? 27.324 -10.955 -9.286 1.00 63.78 79 ALA A N 1
ATOM 620 C CA . ALA A 1 79 ? 27.706 -9.546 -9.345 1.00 63.78 79 ALA A CA 1
ATOM 621 C C . ALA A 1 79 ? 28.791 -9.297 -10.410 1.00 63.78 79 ALA A C 1
ATOM 623 O O . ALA A 1 79 ? 28.654 -8.381 -11.224 1.00 63.78 79 ALA A O 1
ATOM 624 N N . GLU A 1 80 ? 29.822 -10.138 -10.474 1.00 63.44 80 GLU A N 1
ATOM 625 C CA . GLU A 1 80 ? 30.894 -10.054 -11.472 1.00 63.44 80 GLU A CA 1
ATOM 626 C C . GLU A 1 80 ? 30.384 -10.343 -12.895 1.00 63.44 80 GLU A C 1
ATOM 628 O O . GLU A 1 80 ? 30.735 -9.640 -13.851 1.00 63.44 80 GLU A O 1
ATOM 633 N N . THR A 1 81 ? 29.481 -11.315 -13.045 1.00 55.22 81 THR A N 1
ATOM 634 C CA . THR A 1 81 ? 28.859 -11.659 -14.333 1.00 55.22 81 THR A CA 1
ATOM 635 C C . THR A 1 81 ? 27.884 -10.573 -14.803 1.00 55.22 81 THR A C 1
ATOM 637 O O . THR A 1 81 ? 27.804 -10.299 -15.998 1.00 55.22 81 THR A O 1
ATOM 640 N N . SER A 1 82 ? 27.191 -9.888 -13.886 1.00 52.72 82 SER A N 1
ATOM 641 C CA . SER A 1 82 ? 26.272 -8.782 -14.205 1.00 52.72 82 SER A CA 1
ATOM 642 C C . SER A 1 82 ? 26.981 -7.519 -14.718 1.00 52.72 82 SER A C 1
ATOM 644 O O . SER A 1 82 ? 26.401 -6.758 -15.492 1.00 52.72 82 SER A O 1
ATOM 646 N N . LEU A 1 83 ? 28.246 -7.317 -14.328 1.00 52.03 83 LEU A N 1
ATOM 647 C CA . LEU A 1 83 ? 29.101 -6.213 -14.785 1.00 52.03 83 LEU A CA 1
ATOM 648 C C . LEU A 1 83 ? 29.834 -6.537 -16.093 1.00 52.03 83 LEU A C 1
ATOM 650 O O . LEU A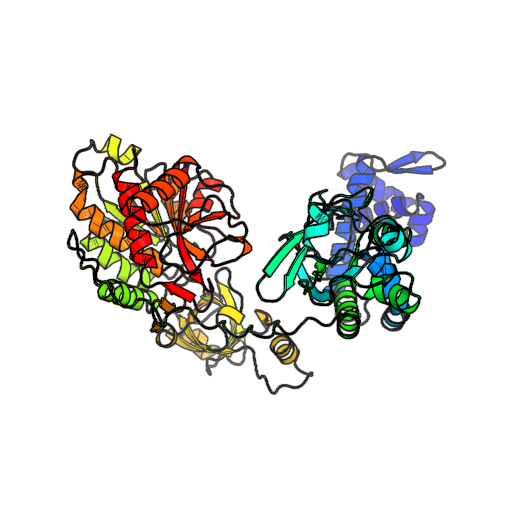 1 83 ? 30.259 -5.637 -16.822 1.00 52.03 83 LEU A O 1
ATOM 654 N N . SER A 1 84 ? 29.977 -7.823 -16.403 1.00 46.75 84 SER A N 1
ATOM 655 C CA . SER A 1 84 ? 30.690 -8.308 -17.575 1.00 46.75 84 SER A CA 1
ATOM 656 C C . SER A 1 84 ? 29.771 -8.303 -18.797 1.00 46.75 84 SER A C 1
ATOM 658 O O . SER A 1 84 ? 29.200 -9.323 -19.172 1.00 46.75 84 SER A O 1
ATOM 660 N N . SER A 1 85 ? 29.695 -7.172 -19.499 1.00 41.84 85 SER A N 1
ATOM 661 C CA . SER A 1 85 ? 29.035 -7.028 -20.813 1.00 41.84 85 SER A CA 1
ATOM 662 C C . SER A 1 85 ? 29.574 -7.964 -21.919 1.00 41.84 85 SER A C 1
ATOM 664 O O . SER A 1 85 ? 29.108 -7.913 -23.055 1.00 41.84 85 SER A O 1
ATOM 666 N N . ALA A 1 86 ? 30.548 -8.823 -21.600 1.00 45.69 86 ALA A N 1
ATOM 667 C CA . ALA A 1 86 ? 31.264 -9.703 -22.514 1.00 45.69 86 ALA A CA 1
ATOM 668 C C . ALA A 1 86 ? 30.814 -11.182 -22.497 1.00 45.69 86 ALA A C 1
ATOM 670 O O . ALA A 1 86 ? 31.256 -11.930 -23.367 1.00 45.69 86 ALA A O 1
ATOM 671 N N . SER A 1 87 ? 29.953 -11.638 -21.572 1.00 47.94 87 SER A N 1
ATOM 672 C CA . SER A 1 87 ? 29.383 -12.999 -21.647 1.00 47.94 87 SER A CA 1
ATOM 673 C C . SER A 1 87 ? 27.913 -12.964 -22.054 1.00 47.94 87 SER A C 1
ATOM 675 O O . SER A 1 87 ? 27.021 -12.795 -21.229 1.00 47.94 87 SER A O 1
ATOM 677 N N . THR A 1 88 ? 27.668 -13.137 -23.348 1.00 56.81 88 THR A N 1
ATOM 678 C CA . THR A 1 88 ? 26.349 -13.100 -23.997 1.00 56.81 88 THR A CA 1
ATOM 679 C C . THR A 1 88 ? 25.494 -14.358 -23.798 1.00 56.81 88 THR A C 1
ATOM 681 O O . THR A 1 88 ? 24.356 -14.375 -24.260 1.00 56.81 88 THR A O 1
ATOM 684 N N . SER A 1 89 ? 25.989 -15.401 -23.119 1.00 68.06 89 SER A N 1
ATOM 685 C CA . SER A 1 89 ? 25.279 -16.681 -22.969 1.00 68.06 89 SER A CA 1
ATOM 686 C C . SER A 1 89 ? 24.944 -16.995 -21.498 1.00 68.06 89 SER A C 1
ATOM 688 O O . SER A 1 89 ? 25.851 -16.978 -20.659 1.00 68.06 89 SER A O 1
ATOM 690 N N . PRO A 1 90 ? 23.671 -17.283 -21.155 1.00 80.12 90 PRO A N 1
ATOM 691 C CA . PRO A 1 90 ? 23.277 -17.769 -19.832 1.00 80.12 90 PRO A CA 1
ATOM 692 C C . PRO A 1 90 ? 23.956 -19.109 -19.508 1.00 80.12 90 PRO A C 1
ATOM 694 O O . PRO A 1 90 ? 23.865 -20.057 -20.286 1.00 80.12 90 PRO A O 1
ATOM 697 N N . ARG A 1 91 ? 24.613 -19.206 -18.348 1.00 82.19 91 ARG A N 1
ATOM 698 C CA . ARG A 1 91 ? 25.343 -20.407 -17.910 1.00 82.19 91 ARG A CA 1
ATOM 699 C C . ARG A 1 91 ? 25.304 -20.584 -16.397 1.00 82.19 91 ARG A C 1
ATOM 701 O O . ARG A 1 91 ? 25.014 -19.637 -15.669 1.00 82.19 91 ARG A O 1
ATOM 708 N N . GLY A 1 92 ? 25.645 -21.785 -15.935 1.00 80.50 92 GLY A N 1
ATOM 709 C CA . GLY A 1 92 ? 25.740 -22.121 -14.514 1.00 80.50 92 GLY A CA 1
ATOM 710 C C . GLY A 1 92 ? 24.589 -22.995 -14.022 1.00 80.50 92 GLY A C 1
ATOM 711 O O . GLY A 1 92 ? 23.770 -23.477 -14.801 1.00 80.50 92 GLY A O 1
ATOM 712 N N . ARG A 1 93 ? 24.559 -23.248 -12.713 1.00 82.38 93 ARG A N 1
ATOM 713 C CA . ARG A 1 93 ? 23.563 -24.120 -12.080 1.00 82.38 93 ARG A CA 1
ATOM 714 C C . ARG A 1 93 ? 22.320 -23.325 -11.694 1.00 82.38 93 ARG A C 1
ATOM 716 O O . ARG A 1 93 ? 22.450 -22.303 -11.025 1.00 82.38 93 ARG A O 1
ATOM 723 N N . LEU A 1 94 ? 21.155 -23.797 -12.114 1.00 88.81 94 LEU A N 1
ATOM 724 C CA . LEU A 1 94 ? 19.845 -23.229 -11.827 1.00 88.81 94 LEU A CA 1
ATOM 725 C C . LEU A 1 94 ? 19.033 -24.250 -11.024 1.00 88.81 94 LEU A C 1
ATOM 727 O O . LEU A 1 94 ? 18.806 -25.357 -11.507 1.00 88.81 94 LEU A O 1
ATOM 731 N N . ARG A 1 95 ? 18.615 -23.887 -9.812 1.00 89.69 95 ARG A N 1
ATOM 732 C CA . ARG A 1 95 ? 17.797 -24.723 -8.928 1.00 89.69 95 ARG A CA 1
ATOM 733 C C . ARG A 1 95 ? 16.356 -24.247 -8.945 1.00 89.69 95 ARG A C 1
ATOM 735 O O . ARG A 1 95 ? 16.096 -23.099 -8.587 1.00 89.69 95 ARG A O 1
ATOM 742 N N . VAL A 1 96 ? 15.436 -25.114 -9.354 1.00 92.38 96 VAL A N 1
ATOM 743 C CA . VAL A 1 96 ? 14.013 -24.773 -9.456 1.00 92.38 96 VAL A CA 1
ATOM 744 C C . VAL A 1 96 ? 13.167 -25.830 -8.778 1.00 92.38 96 VAL A C 1
ATOM 746 O O . VAL A 1 96 ? 13.347 -27.017 -9.037 1.00 92.38 96 VAL A O 1
ATOM 749 N N . ASP A 1 97 ? 12.211 -25.389 -7.970 1.00 91.38 97 ASP A N 1
ATOM 750 C CA . ASP A 1 97 ? 11.243 -26.276 -7.331 1.00 91.38 97 ASP A CA 1
ATOM 751 C C . ASP A 1 97 ? 9.873 -26.177 -8.003 1.00 91.38 97 ASP A C 1
ATOM 753 O O . ASP A 1 97 ? 9.362 -25.079 -8.226 1.00 91.38 97 ASP A O 1
ATOM 757 N N . VAL A 1 98 ? 9.270 -27.311 -8.354 1.00 92.75 98 VAL A N 1
ATOM 758 C CA . VAL A 1 98 ? 8.034 -27.359 -9.149 1.00 92.75 98 VAL A CA 1
ATOM 759 C C . VAL A 1 98 ? 7.054 -28.429 -8.645 1.00 92.75 98 VAL A C 1
ATOM 761 O O . VAL A 1 98 ? 7.492 -29.426 -8.062 1.00 92.75 98 VAL A O 1
ATOM 764 N N . PRO A 1 99 ? 5.736 -28.287 -8.904 1.00 90.25 99 PRO A N 1
ATOM 765 C CA . PRO A 1 99 ? 4.740 -29.281 -8.513 1.00 90.25 99 PRO A CA 1
ATOM 766 C C . PRO A 1 99 ? 4.988 -30.614 -9.226 1.00 90.25 99 PRO A C 1
ATOM 768 O O . PRO A 1 99 ? 5.267 -30.640 -10.431 1.00 90.25 99 PRO A O 1
ATOM 771 N N . SER A 1 100 ? 4.844 -31.729 -8.509 1.00 91.12 100 SER A N 1
ATOM 772 C CA . SER A 1 100 ? 5.096 -33.075 -9.036 1.00 91.12 100 SER A CA 1
ATOM 773 C C . SER A 1 100 ? 4.362 -33.405 -10.343 1.00 91.12 100 SER A C 1
ATOM 775 O O . SER A 1 100 ? 5.008 -33.864 -11.296 1.00 91.12 100 SER A O 1
ATOM 777 N N . PRO A 1 101 ? 3.036 -33.189 -10.454 1.00 91.00 101 PRO A N 1
ATOM 778 C CA . PRO A 1 101 ? 2.312 -33.487 -11.689 1.00 91.00 101 PRO A CA 1
ATOM 779 C C . PRO A 1 101 ? 2.708 -32.566 -12.851 1.00 91.00 101 PRO A C 1
ATOM 781 O O . PRO A 1 101 ? 2.770 -33.010 -14.001 1.00 91.00 101 PRO A O 1
ATOM 784 N N . PHE A 1 102 ? 3.022 -31.304 -12.553 1.00 91.94 102 PHE A N 1
ATOM 785 C CA . PHE A 1 102 ? 3.451 -30.309 -13.533 1.00 91.94 102 PHE A CA 1
ATOM 786 C C . PHE A 1 102 ? 4.820 -30.660 -14.129 1.00 91.94 102 PHE A C 1
ATOM 788 O O . PHE A 1 102 ? 5.004 -30.629 -15.349 1.00 91.94 102 PHE A O 1
ATOM 795 N N . ALA A 1 103 ? 5.765 -31.067 -13.274 1.00 93.00 103 ALA A N 1
ATOM 796 C CA . ALA A 1 103 ? 7.095 -31.496 -13.687 1.00 93.00 103 ALA A CA 1
ATOM 797 C C . ALA A 1 103 ? 7.024 -32.635 -14.710 1.00 93.00 103 ALA A C 1
ATOM 799 O O . ALA A 1 103 ? 7.642 -32.569 -15.772 1.00 93.00 103 ALA A O 1
ATOM 800 N N . ARG A 1 104 ? 6.237 -33.670 -14.390 1.00 91.69 104 ARG A N 1
ATOM 801 C CA . ARG A 1 104 ? 6.093 -34.878 -15.205 1.00 91.69 104 ARG A CA 1
ATOM 802 C C . ARG A 1 104 ? 5.368 -34.617 -16.525 1.00 91.69 104 ARG A C 1
ATOM 804 O O . ARG A 1 104 ? 5.791 -35.152 -17.546 1.00 91.69 104 ARG A O 1
ATOM 811 N N . SER A 1 105 ? 4.280 -33.851 -16.489 1.00 89.81 105 SER A N 1
ATOM 812 C CA . SER A 1 105 ? 3.334 -33.763 -17.612 1.00 89.81 105 SER A CA 1
ATOM 813 C C . SER A 1 105 ? 3.659 -32.634 -18.587 1.00 89.81 105 SER A C 1
ATOM 815 O O . SER A 1 105 ? 3.366 -32.758 -19.770 1.00 89.81 105 SER A O 1
ATOM 817 N N . ILE A 1 106 ? 4.275 -31.549 -18.107 1.00 92.19 106 ILE A N 1
ATOM 818 C CA . ILE A 1 106 ? 4.505 -30.334 -18.901 1.00 92.19 106 ILE A CA 1
ATOM 819 C C . ILE A 1 106 ? 5.999 -30.019 -18.993 1.00 92.19 106 ILE A C 1
ATOM 821 O O . ILE A 1 106 ? 6.554 -29.936 -20.089 1.00 92.19 106 ILE A O 1
ATOM 825 N N . LEU A 1 107 ? 6.672 -29.869 -17.848 1.00 93.00 107 LEU A N 1
ATOM 826 C CA . LEU A 1 107 ? 8.019 -29.297 -17.810 1.00 93.00 107 LEU A CA 1
ATOM 827 C C . LEU A 1 107 ? 9.078 -30.219 -18.429 1.00 93.00 107 LEU A C 1
ATOM 829 O O . LEU A 1 107 ? 9.760 -29.823 -19.371 1.00 93.00 107 LEU A O 1
ATOM 833 N N . ILE A 1 108 ? 9.220 -31.446 -17.913 1.00 95.12 108 ILE A N 1
ATOM 834 C CA . ILE A 1 108 ? 10.252 -32.404 -18.340 1.00 95.12 108 ILE A CA 1
ATOM 835 C C . ILE A 1 108 ? 10.143 -32.741 -19.835 1.00 95.12 108 ILE A C 1
ATOM 837 O O . ILE A 1 108 ? 11.179 -32.710 -20.504 1.00 95.12 108 ILE A O 1
ATOM 841 N N . PRO A 1 109 ? 8.945 -32.996 -20.401 1.00 94.31 109 PRO A N 1
ATOM 842 C CA . PRO A 1 109 ? 8.793 -33.187 -21.844 1.00 94.31 109 PRO A CA 1
ATOM 843 C C . PRO A 1 109 ? 9.294 -32.005 -22.688 1.00 94.31 109 PRO A C 1
ATOM 845 O O . PRO A 1 109 ? 9.781 -32.214 -23.797 1.00 94.31 109 PRO A O 1
ATOM 848 N N . ALA A 1 110 ? 9.215 -30.776 -22.166 1.00 94.56 110 ALA A N 1
ATOM 849 C CA . ALA A 1 110 ? 9.646 -29.565 -22.860 1.00 94.56 110 ALA A CA 1
ATOM 850 C C . ALA A 1 110 ? 11.138 -29.216 -22.646 1.00 94.56 110 ALA A C 1
ATOM 852 O O . ALA A 1 110 ? 11.708 -28.448 -23.429 1.00 94.56 110 ALA A O 1
ATOM 853 N N . LEU A 1 111 ? 11.802 -29.793 -21.633 1.00 94.62 111 LEU A N 1
ATOM 854 C CA . LEU A 1 111 ? 13.209 -29.511 -21.302 1.00 94.62 111 LEU A CA 1
ATOM 855 C C . LEU A 1 111 ? 14.216 -29.701 -22.450 1.00 94.62 111 LEU A C 1
ATOM 857 O O . LEU A 1 111 ? 15.174 -28.925 -22.489 1.00 94.62 111 LEU A O 1
ATOM 861 N N . PRO A 1 112 ? 14.065 -30.651 -23.398 1.00 95.50 112 PRO A N 1
ATOM 862 C CA . PRO A 1 112 ? 14.984 -30.751 -24.533 1.00 95.50 112 PRO A CA 1
ATOM 863 C C . PRO A 1 112 ? 15.098 -29.445 -25.333 1.00 95.50 112 PRO A C 1
ATOM 865 O O . PRO A 1 112 ? 16.199 -29.058 -25.722 1.00 95.50 112 PRO A O 1
ATOM 868 N N . THR A 1 113 ? 13.988 -28.721 -25.511 1.00 92.25 113 THR A N 1
ATOM 869 C CA . THR A 1 113 ? 13.963 -27.422 -26.204 1.00 92.25 113 THR A CA 1
ATOM 870 C C . THR A 1 113 ? 14.662 -26.338 -25.384 1.00 92.25 113 THR A C 1
ATOM 872 O O . THR A 1 113 ? 15.415 -25.537 -25.939 1.00 92.25 113 THR A O 1
ATOM 875 N N . PHE A 1 114 ? 14.474 -26.336 -24.060 1.00 93.94 114 PHE A N 1
ATOM 876 C CA . PHE A 1 114 ? 15.183 -25.421 -23.162 1.00 93.94 114 PHE A CA 1
ATOM 877 C C . PHE A 1 114 ? 16.695 -25.645 -23.208 1.00 93.94 114 PHE A C 1
ATOM 879 O O . PHE A 1 114 ? 17.459 -24.702 -23.399 1.00 93.94 114 PHE A O 1
ATOM 886 N N . HIS A 1 115 ? 17.132 -26.900 -23.088 1.00 93.06 115 HIS A N 1
ATOM 887 C CA . HIS A 1 115 ? 18.549 -27.243 -23.079 1.00 93.06 115 HIS A CA 1
ATOM 888 C C . HIS A 1 115 ? 19.220 -26.981 -24.434 1.00 93.06 115 HIS A C 1
ATOM 890 O O . HIS A 1 115 ? 20.361 -26.533 -24.473 1.00 93.06 115 HIS A O 1
ATOM 896 N N . ALA A 1 116 ? 18.507 -27.173 -25.549 1.00 91.31 116 ALA A N 1
ATOM 897 C CA . ALA A 1 116 ? 19.006 -26.792 -26.870 1.00 91.31 116 ALA A CA 1
ATOM 898 C C . ALA A 1 116 ? 19.224 -25.272 -27.002 1.00 91.31 116 ALA A C 1
ATOM 900 O O . ALA A 1 116 ? 20.186 -24.844 -27.638 1.00 91.31 116 ALA A O 1
ATOM 901 N N . ARG A 1 117 ? 18.351 -24.458 -26.386 1.00 91.00 117 ARG A N 1
ATOM 902 C CA . ARG A 1 117 ? 18.460 -22.988 -26.362 1.00 91.00 117 ARG A CA 1
ATOM 903 C C . ARG A 1 117 ? 19.543 -22.501 -25.389 1.00 91.00 117 ARG A C 1
ATOM 905 O O . ARG A 1 117 ? 20.183 -21.490 -25.667 1.00 91.00 117 ARG A O 1
ATOM 912 N N . TYR A 1 118 ? 19.769 -23.223 -24.288 1.00 92.31 118 TYR A N 1
ATOM 913 C CA . TYR A 1 118 ? 20.703 -22.860 -23.215 1.00 92.31 118 TYR A CA 1
ATOM 914 C C . TYR A 1 118 ? 21.555 -24.062 -22.750 1.00 92.31 118 TYR A C 1
ATOM 916 O O . TYR A 1 118 ? 21.369 -24.569 -21.639 1.00 92.31 118 TYR A O 1
ATOM 924 N N . PRO A 1 119 ? 22.522 -24.523 -23.569 1.00 90.75 119 PRO A N 1
ATOM 925 C CA . PRO A 1 119 ? 23.273 -25.755 -23.300 1.00 90.75 119 PRO A CA 1
ATOM 926 C C . PRO A 1 119 ? 24.225 -25.655 -22.099 1.00 90.75 119 PRO A C 1
ATOM 928 O O . PRO A 1 119 ? 24.625 -26.673 -21.538 1.00 90.75 119 PRO A O 1
ATOM 931 N N . GLU A 1 120 ? 24.591 -24.438 -21.690 1.00 88.12 120 GLU A N 1
ATOM 932 C CA . GLU A 1 120 ? 25.507 -24.191 -20.569 1.00 88.12 120 GLU A CA 1
ATOM 933 C C . GLU A 1 120 ? 24.797 -24.053 -19.206 1.00 88.12 120 GLU A C 1
ATOM 935 O O . GLU A 1 120 ? 25.461 -23.852 -18.183 1.00 88.12 120 GLU A O 1
ATOM 940 N N . ILE A 1 121 ? 23.462 -24.161 -19.164 1.00 91.31 121 ILE A N 1
ATOM 941 C CA . ILE A 1 121 ? 22.697 -24.207 -17.912 1.00 91.31 121 ILE A CA 1
ATOM 942 C C . ILE A 1 121 ? 22.592 -25.657 -17.424 1.00 91.31 121 ILE A C 1
ATOM 944 O O . ILE A 1 121 ? 22.100 -26.536 -18.132 1.00 91.31 121 ILE A O 1
ATOM 948 N N . GLN A 1 122 ? 23.003 -25.895 -16.177 1.00 89.25 122 GLN A N 1
ATOM 949 C CA . GLN A 1 122 ? 22.718 -27.131 -15.443 1.00 89.25 122 GLN A CA 1
ATOM 950 C C . GLN A 1 122 ? 21.461 -26.923 -14.600 1.00 89.25 122 GLN A C 1
ATOM 952 O O . GLN A 1 122 ? 21.463 -26.066 -13.722 1.00 89.25 122 GLN A O 1
ATOM 957 N N . LEU A 1 123 ? 20.401 -27.689 -14.852 1.00 91.44 123 LEU A N 1
ATOM 958 C CA . LEU A 1 123 ? 19.135 -27.560 -14.133 1.00 91.44 123 LEU A CA 1
ATOM 959 C C . LEU A 1 123 ? 19.031 -28.622 -13.028 1.00 91.44 123 LEU A C 1
ATOM 961 O O . LEU A 1 123 ? 19.015 -29.816 -13.322 1.00 91.44 123 LEU A O 1
ATOM 965 N N . ASP A 1 124 ? 18.928 -28.179 -11.778 1.00 91.38 124 ASP A N 1
ATOM 966 C CA . ASP A 1 124 ? 18.580 -29.020 -10.633 1.00 91.38 124 ASP A CA 1
ATOM 967 C C . ASP A 1 124 ? 17.087 -28.795 -10.331 1.00 91.38 124 ASP A C 1
ATOM 969 O O . ASP A 1 124 ? 16.696 -27.702 -9.920 1.00 91.38 124 ASP A O 1
ATOM 973 N N . LEU A 1 125 ? 16.247 -29.810 -10.556 1.00 90.94 125 LEU A N 1
ATOM 974 C CA . LEU A 1 125 ? 14.808 -29.733 -10.285 1.00 90.94 125 LEU A CA 1
ATOM 975 C C . LEU A 1 125 ? 14.458 -30.417 -8.966 1.00 90.94 125 LEU A C 1
ATOM 977 O O . LEU A 1 125 ? 14.636 -31.630 -8.837 1.00 90.94 125 LEU A O 1
ATOM 981 N N . GLY A 1 126 ? 13.907 -29.657 -8.023 1.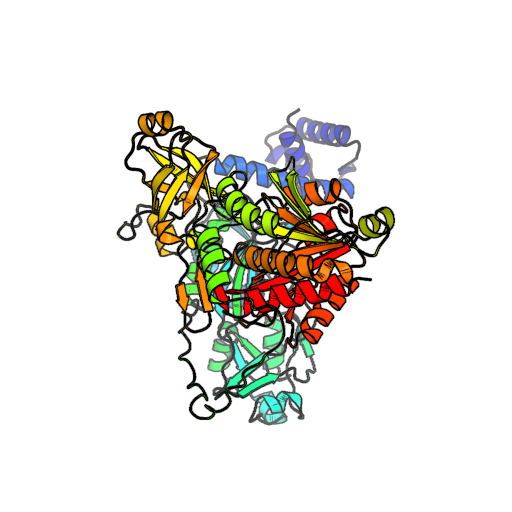00 89.12 126 GLY A N 1
ATOM 982 C CA . GLY A 1 126 ? 13.127 -30.222 -6.932 1.00 89.12 126 GLY A CA 1
ATOM 983 C C . GLY A 1 126 ? 11.685 -30.418 -7.385 1.00 89.12 126 GLY A C 1
ATOM 984 O O . GLY A 1 126 ? 11.065 -29.544 -7.989 1.00 89.12 126 GLY A O 1
ATOM 985 N N . VAL A 1 127 ? 11.167 -31.623 -7.172 1.00 89.06 127 VAL A N 1
ATOM 986 C CA . VAL A 1 127 ? 9.845 -32.034 -7.647 1.00 89.06 127 VAL A CA 1
ATOM 987 C C . VAL A 1 127 ? 9.030 -32.414 -6.424 1.00 89.06 127 VAL A C 1
ATOM 989 O O . VAL A 1 127 ? 9.243 -33.478 -5.841 1.00 89.06 127 VAL A O 1
ATOM 992 N N . SER A 1 128 ? 8.183 -31.486 -5.983 1.00 82.19 128 SER A N 1
ATOM 993 C CA . SER A 1 128 ? 7.436 -31.597 -4.734 1.00 82.19 128 SER A CA 1
ATOM 994 C C . SER A 1 128 ? 6.286 -30.590 -4.688 1.00 82.19 128 SER A C 1
ATOM 996 O O . SER A 1 128 ? 6.454 -29.400 -4.969 1.00 82.19 128 SER A O 1
ATOM 998 N N . ASP A 1 129 ? 5.120 -31.054 -4.248 1.00 75.38 129 ASP A N 1
ATOM 999 C CA . ASP A 1 129 ? 3.953 -30.217 -3.944 1.00 75.38 129 ASP A CA 1
ATOM 1000 C C . ASP A 1 129 ? 4.040 -29.550 -2.549 1.00 75.38 129 ASP A C 1
ATOM 1002 O O . ASP A 1 129 ? 3.185 -28.744 -2.177 1.00 75.38 129 ASP A O 1
ATOM 1006 N N . ARG A 1 130 ? 5.102 -29.825 -1.773 1.00 71.25 130 ARG A N 1
ATOM 1007 C CA . ARG A 1 130 ? 5.355 -29.162 -0.482 1.00 71.25 130 ARG A CA 1
ATOM 1008 C C . ARG A 1 130 ? 5.879 -27.741 -0.668 1.00 71.25 130 ARG A C 1
ATOM 1010 O O . ARG A 1 130 ? 6.584 -27.447 -1.633 1.00 71.25 130 ARG A O 1
ATOM 1017 N N . MET A 1 131 ? 5.590 -26.876 0.307 1.00 65.19 131 MET A N 1
ATOM 1018 C CA . MET A 1 131 ? 6.283 -25.592 0.406 1.00 65.19 131 MET A CA 1
ATOM 1019 C C . MET A 1 131 ? 7.753 -25.830 0.739 1.00 65.19 131 MET A C 1
ATOM 1021 O O . MET A 1 131 ? 8.073 -26.574 1.664 1.00 65.19 131 MET A O 1
ATOM 1025 N N . VAL A 1 132 ? 8.605 -25.168 -0.031 1.00 59.56 132 VAL A N 1
ATOM 1026 C CA . VAL A 1 132 ? 10.058 -25.155 0.109 1.00 59.56 132 VAL A CA 1
ATOM 1027 C C . VAL A 1 132 ? 10.450 -23.728 0.435 1.00 59.56 132 VAL A C 1
ATOM 1029 O O . VAL A 1 132 ? 9.949 -22.797 -0.200 1.00 59.56 132 VAL A O 1
ATOM 1032 N N . ASP A 1 133 ? 11.300 -23.548 1.436 1.00 59.22 133 ASP A N 1
ATOM 1033 C CA . ASP A 1 133 ? 11.807 -22.230 1.802 1.00 59.22 133 ASP A CA 1
ATOM 1034 C C . ASP A 1 133 ? 12.911 -21.836 0.814 1.00 59.22 133 ASP A C 1
ATOM 1036 O O . ASP A 1 133 ? 14.034 -22.339 0.892 1.00 59.22 133 ASP A O 1
ATOM 1040 N N . LEU A 1 134 ? 12.608 -20.936 -0.130 1.00 60.19 134 LEU A N 1
ATOM 1041 C CA . LEU A 1 134 ? 13.557 -20.549 -1.182 1.00 60.19 134 LEU A CA 1
ATOM 1042 C C . LEU A 1 134 ? 14.878 -20.007 -0.611 1.00 60.19 134 LEU A C 1
ATOM 1044 O O . LEU A 1 134 ? 15.944 -20.219 -1.193 1.00 60.19 134 LEU A O 1
ATOM 1048 N N . ILE A 1 135 ? 14.812 -19.320 0.533 1.00 55.84 135 ILE A N 1
ATOM 1049 C CA . ILE A 1 135 ? 15.940 -18.615 1.148 1.00 55.84 135 ILE A CA 1
ATOM 1050 C C . ILE A 1 135 ? 16.838 -19.599 1.903 1.00 55.84 135 ILE A C 1
ATOM 1052 O O . ILE A 1 135 ? 18.071 -19.489 1.853 1.00 55.84 135 ILE A O 1
ATOM 1056 N N . ASN A 1 136 ? 16.242 -20.565 2.601 1.00 48.44 136 ASN A N 1
ATOM 1057 C CA . ASN A 1 136 ? 16.980 -21.554 3.382 1.00 48.44 136 ASN A CA 1
ATOM 1058 C C . ASN A 1 136 ? 17.421 -22.773 2.559 1.00 48.44 136 ASN A C 1
ATOM 1060 O O . ASN A 1 136 ? 18.479 -23.332 2.850 1.00 48.44 136 ASN A O 1
ATOM 1064 N N . GLU A 1 137 ? 16.692 -23.134 1.501 1.00 57.56 137 GLU A N 1
ATOM 1065 C CA . GLU A 1 137 ? 16.938 -24.342 0.696 1.00 57.56 137 GLU A CA 1
ATOM 1066 C C . GLU A 1 137 ? 17.711 -24.080 -0.613 1.00 57.56 137 GLU A C 1
ATOM 1068 O O . GLU A 1 137 ? 17.975 -25.005 -1.380 1.00 57.56 137 GLU A O 1
ATOM 1073 N N . ASN A 1 138 ? 18.184 -22.843 -0.831 1.00 65.50 138 ASN A N 1
ATOM 1074 C CA . ASN A 1 138 ? 19.068 -22.464 -1.946 1.00 65.50 138 ASN A CA 1
ATOM 1075 C C . ASN A 1 138 ? 18.439 -22.704 -3.334 1.00 65.50 138 ASN A C 1
ATOM 1077 O O . ASN A 1 138 ? 19.108 -23.176 -4.263 1.00 65.50 138 ASN A O 1
ATOM 1081 N N . VAL A 1 139 ? 17.146 -22.392 -3.442 1.00 78.81 139 VAL A N 1
ATOM 1082 C CA . VAL A 1 139 ? 16.337 -22.506 -4.658 1.00 78.81 139 VAL A CA 1
ATOM 1083 C C . VAL A 1 139 ? 16.273 -21.142 -5.341 1.00 78.81 139 VAL A C 1
ATOM 1085 O O . VAL A 1 139 ? 15.895 -20.150 -4.721 1.00 78.81 139 VAL A O 1
ATOM 1088 N N . ASP A 1 140 ? 16.636 -21.083 -6.625 1.00 82.06 140 ASP A N 1
ATOM 1089 C CA . ASP A 1 140 ? 16.685 -19.825 -7.373 1.00 82.06 140 ASP A CA 1
ATOM 1090 C C . ASP A 1 140 ? 15.269 -19.312 -7.730 1.00 82.06 140 ASP A C 1
ATOM 1092 O O . ASP A 1 140 ? 15.037 -18.103 -7.754 1.00 82.06 140 ASP A O 1
ATOM 1096 N N . CYS A 1 141 ? 14.316 -20.211 -8.016 1.00 88.81 141 CYS A N 1
ATOM 1097 C CA . CYS A 1 141 ? 12.892 -19.888 -8.203 1.00 88.81 141 CYS A CA 1
ATOM 1098 C C . CYS A 1 141 ? 11.986 -21.119 -8.012 1.00 88.81 141 CYS A C 1
ATOM 1100 O O . CYS A 1 141 ? 12.451 -22.255 -8.062 1.00 88.81 141 CYS A O 1
ATOM 1102 N N . VAL A 1 142 ? 10.685 -20.908 -7.816 1.00 90.62 142 VAL A N 1
ATOM 1103 C CA . VAL A 1 142 ? 9.680 -21.973 -7.684 1.00 90.62 142 VAL A CA 1
ATOM 1104 C C . VAL A 1 142 ? 8.512 -21.758 -8.629 1.00 90.62 142 VAL A C 1
ATOM 1106 O O . VAL A 1 142 ? 8.129 -20.622 -8.880 1.00 90.62 142 VAL A O 1
ATOM 1109 N N . VAL A 1 143 ? 7.898 -22.838 -9.100 1.00 91.25 143 VAL A N 1
ATOM 1110 C CA . VAL A 1 143 ? 6.601 -22.809 -9.788 1.00 91.25 143 VAL A CA 1
ATOM 1111 C C . VAL A 1 143 ? 5.535 -23.258 -8.798 1.00 91.25 143 VAL A C 1
ATOM 1113 O O . VAL A 1 143 ? 5.693 -24.296 -8.158 1.00 91.25 143 VAL A O 1
ATOM 1116 N N . ARG A 1 144 ? 4.454 -22.494 -8.633 1.00 87.06 144 ARG A N 1
ATOM 1117 C CA . ARG A 1 144 ? 3.390 -22.808 -7.668 1.00 87.06 144 ARG A CA 1
ATOM 1118 C C . ARG A 1 144 ? 2.017 -22.530 -8.261 1.00 87.06 144 ARG A C 1
ATOM 1120 O O . ARG A 1 144 ? 1.810 -21.485 -8.870 1.00 87.06 144 ARG A O 1
ATOM 1127 N N . GLY A 1 145 ? 1.112 -23.492 -8.098 1.00 84.19 145 GLY A N 1
ATOM 1128 C CA . GLY A 1 145 ? -0.307 -23.339 -8.410 1.00 84.19 145 GLY A CA 1
ATOM 1129 C C . GLY A 1 145 ? -1.079 -22.874 -7.177 1.00 84.19 145 GLY A C 1
ATOM 1130 O O . GLY A 1 145 ? -0.754 -23.281 -6.061 1.00 84.19 145 GLY A O 1
ATOM 1131 N N . GLY A 1 146 ? -2.095 -22.046 -7.391 1.00 78.31 146 GLY A N 1
ATOM 1132 C CA . GLY A 1 146 ? -2.860 -21.380 -6.345 1.00 78.31 146 GLY A CA 1
ATOM 1133 C C . GLY A 1 146 ? -2.328 -19.984 -6.020 1.00 78.31 146 GLY A C 1
ATOM 1134 O O . GLY A 1 146 ? -1.281 -19.555 -6.505 1.00 78.31 146 GLY A O 1
ATOM 1135 N N . GLU A 1 147 ? -3.083 -19.270 -5.191 1.00 68.31 147 GLU A N 1
ATOM 1136 C CA . GLU A 1 147 ? -2.763 -17.900 -4.784 1.00 68.31 147 GLU A CA 1
ATOM 1137 C C . GLU A 1 147 ? -1.455 -17.829 -3.982 1.00 68.31 147 GLU A C 1
ATOM 1139 O O . GLU A 1 147 ? -1.279 -18.514 -2.964 1.00 68.31 147 GLU A O 1
ATOM 1144 N N . LEU A 1 148 ? -0.543 -16.956 -4.415 1.00 66.19 148 LEU A N 1
ATOM 1145 C CA . LEU A 1 148 ? 0.664 -16.630 -3.661 1.00 66.19 148 LEU A CA 1
ATOM 1146 C C . LEU A 1 148 ? 0.343 -15.590 -2.594 1.00 66.19 148 LEU A C 1
ATOM 1148 O O . LEU A 1 148 ? -0.142 -14.503 -2.872 1.00 66.19 148 LEU A O 1
ATOM 1152 N N . THR A 1 149 ? 0.650 -15.939 -1.352 1.00 54.22 149 THR A N 1
ATOM 1153 C CA . THR A 1 149 ? 0.351 -15.134 -0.155 1.00 54.22 149 THR A CA 1
ATOM 1154 C C . THR A 1 149 ? 1.612 -14.845 0.664 1.00 54.22 149 THR A C 1
ATOM 1156 O O . THR A 1 149 ? 1.524 -14.469 1.830 1.00 54.22 149 THR A O 1
ATOM 1159 N N . ASP A 1 150 ? 2.792 -15.093 0.089 1.00 60.66 150 ASP A N 1
ATOM 1160 C CA . ASP A 1 150 ? 4.088 -14.729 0.664 1.00 60.66 150 ASP A CA 1
ATOM 1161 C C . ASP A 1 150 ? 4.619 -13.487 -0.060 1.00 60.66 150 ASP A C 1
ATOM 1163 O O . ASP A 1 150 ? 5.077 -13.565 -1.200 1.00 60.66 150 ASP A O 1
ATOM 1167 N N . LEU A 1 151 ? 4.519 -12.340 0.612 1.00 52.69 151 LEU A N 1
ATOM 1168 C CA . LEU A 1 151 ? 4.922 -11.030 0.098 1.00 52.69 151 LEU A CA 1
ATOM 1169 C C . LEU A 1 151 ? 6.449 -10.853 0.056 1.00 52.69 151 LEU A C 1
ATOM 1171 O O . LEU A 1 151 ? 6.942 -9.894 -0.533 1.00 52.69 151 LEU A O 1
ATOM 1175 N N . SER A 1 152 ? 7.214 -11.775 0.655 1.00 56.78 152 SER A N 1
ATOM 1176 C CA . SER A 1 152 ? 8.678 -11.739 0.623 1.00 56.78 152 SER A CA 1
ATOM 1177 C C . SER A 1 152 ? 9.266 -12.219 -0.705 1.00 56.78 152 SER A C 1
ATOM 1179 O O . SER A 1 152 ? 10.483 -12.174 -0.872 1.00 56.78 152 SER A O 1
ATOM 1181 N N . LEU A 1 153 ? 8.432 -12.668 -1.651 1.00 67.62 153 LEU A N 1
ATOM 1182 C CA . LEU A 1 153 ? 8.832 -13.180 -2.959 1.00 67.62 153 LEU A CA 1
ATOM 1183 C C . LEU A 1 153 ? 8.255 -12.316 -4.082 1.00 67.62 153 LEU A C 1
ATOM 1185 O O . LEU A 1 153 ? 7.104 -11.891 -4.045 1.00 67.62 153 LEU A O 1
ATOM 1189 N N . MET A 1 154 ? 9.037 -12.118 -5.141 1.00 75.38 154 MET A N 1
ATOM 1190 C CA . MET A 1 154 ? 8.497 -11.638 -6.408 1.00 75.38 154 MET A CA 1
ATOM 1191 C C . MET A 1 154 ? 7.810 -12.799 -7.120 1.00 75.38 154 MET A C 1
ATOM 1193 O O . MET A 1 154 ? 8.398 -13.871 -7.233 1.00 75.38 154 MET A O 1
ATOM 1197 N N . ALA A 1 155 ? 6.605 -12.583 -7.643 1.00 85.69 155 ALA A N 1
ATOM 1198 C CA . ALA A 1 155 ? 5.855 -13.592 -8.382 1.00 85.69 155 ALA A CA 1
ATOM 1199 C C . ALA A 1 155 ? 5.471 -13.093 -9.779 1.00 85.69 155 ALA A C 1
ATOM 1201 O O . ALA A 1 155 ? 4.996 -11.972 -9.950 1.00 85.69 155 ALA A O 1
ATOM 1202 N N . ARG A 1 156 ? 5.642 -13.946 -10.789 1.00 86.81 156 ARG A N 1
ATOM 1203 C CA . ARG A 1 156 ? 5.141 -13.735 -12.150 1.00 86.81 156 ARG A CA 1
ATOM 1204 C C . ARG A 1 156 ? 4.011 -14.717 -12.417 1.00 86.81 156 ARG A C 1
ATOM 1206 O O . ARG A 1 156 ? 4.242 -15.922 -12.377 1.00 86.81 156 ARG A O 1
ATOM 1213 N N . HIS A 1 157 ? 2.820 -14.209 -12.723 1.00 86.94 157 HIS A N 1
ATOM 1214 C CA . HIS A 1 157 ? 1.708 -15.033 -13.198 1.00 86.94 157 HIS A CA 1
ATOM 1215 C C . HIS A 1 157 ? 2.037 -15.588 -14.592 1.00 86.94 157 HIS A C 1
ATOM 1217 O O . HIS A 1 157 ? 2.383 -14.818 -15.491 1.00 86.94 157 HIS A O 1
ATOM 1223 N N . ILE A 1 158 ? 1.983 -16.911 -14.762 1.00 91.44 158 ILE A N 1
ATOM 1224 C CA . ILE A 1 158 ? 2.373 -17.598 -16.003 1.00 91.44 158 ILE A CA 1
ATOM 1225 C C . ILE A 1 158 ? 1.250 -18.414 -16.651 1.00 91.44 158 ILE A C 1
ATOM 1227 O O . ILE A 1 158 ? 1.415 -18.798 -17.805 1.00 91.44 158 ILE A O 1
ATOM 1231 N N . GLY A 1 159 ? 0.117 -18.652 -15.983 1.00 90.31 159 GLY A N 1
ATOM 1232 C CA . GLY A 1 159 ? -1.027 -19.327 -16.605 1.00 90.31 159 GLY A CA 1
ATOM 1233 C C . GLY A 1 159 ? -2.195 -19.578 -15.656 1.00 90.31 159 GLY A C 1
ATOM 1234 O O . GLY A 1 159 ? -1.992 -19.673 -14.452 1.00 90.31 159 GLY A O 1
ATOM 1235 N N . ASP A 1 160 ? -3.394 -19.748 -16.211 1.00 89.88 160 ASP A N 1
ATOM 1236 C CA . ASP A 1 160 ? -4.616 -20.074 -15.466 1.00 89.88 160 ASP A CA 1
ATOM 1237 C C . ASP A 1 160 ? -5.020 -21.528 -15.737 1.00 89.88 160 ASP A C 1
ATOM 1239 O O . ASP A 1 160 ? -5.479 -21.876 -16.828 1.00 89.88 160 ASP A O 1
ATOM 1243 N N . LEU A 1 161 ? -4.834 -22.402 -14.749 1.00 90.69 161 LEU A N 1
ATOM 1244 C CA . LEU A 1 161 ? -5.113 -23.830 -14.869 1.00 90.69 161 LEU A CA 1
ATOM 1245 C C . LEU A 1 161 ? -6.612 -24.088 -14.699 1.00 90.69 161 LEU A C 1
ATOM 1247 O O . LEU A 1 161 ? -7.146 -24.002 -13.593 1.00 90.69 161 LEU A O 1
ATOM 1251 N N . GLN A 1 162 ? -7.283 -24.435 -15.795 1.00 90.88 162 GLN A N 1
ATOM 1252 C CA . GLN A 1 162 ? -8.692 -24.820 -15.770 1.00 90.88 162 GLN A CA 1
ATOM 1253 C C . GLN A 1 162 ? -8.873 -26.110 -14.970 1.00 90.88 162 GLN A C 1
ATOM 1255 O O . GLN A 1 162 ? -8.133 -27.075 -15.174 1.00 90.88 162 GLN A O 1
ATOM 1260 N N . LEU A 1 163 ? -9.825 -26.094 -14.037 1.00 91.06 163 LEU A N 1
ATOM 1261 C CA . LEU A 1 163 ? -10.148 -27.221 -13.170 1.00 91.06 163 LEU A CA 1
ATOM 1262 C C . LEU A 1 163 ? -11.460 -27.869 -13.611 1.00 91.06 163 LEU A C 1
ATOM 1264 O O . LEU A 1 163 ? -12.432 -27.177 -13.909 1.00 91.06 163 LEU A O 1
ATOM 1268 N N . GLY A 1 164 ? -11.507 -29.196 -13.545 1.00 93.38 164 GLY A N 1
ATOM 1269 C CA . GLY A 1 164 ? -12.727 -29.984 -13.686 1.00 93.38 164 GLY A CA 1
ATOM 1270 C C . GLY A 1 164 ? -12.916 -30.951 -12.521 1.00 93.38 164 GLY A C 1
ATOM 1271 O O . GLY A 1 164 ? -11.987 -31.215 -11.750 1.00 93.38 164 GLY A O 1
ATOM 1272 N N . VAL A 1 165 ? -14.131 -31.487 -12.403 1.00 95.62 165 VAL A N 1
ATOM 1273 C CA . VAL A 1 165 ? -14.481 -32.499 -11.400 1.00 95.62 165 VAL A CA 1
ATOM 1274 C C . VAL A 1 165 ? -14.587 -33.856 -12.073 1.00 95.62 165 VAL A C 1
ATOM 1276 O O . VAL A 1 165 ? -15.258 -33.991 -13.092 1.00 95.62 165 VAL A O 1
ATOM 1279 N N . TYR A 1 166 ? -13.934 -34.867 -11.507 1.00 96.75 166 TYR A N 1
ATOM 1280 C CA . TYR A 1 166 ? -13.786 -36.171 -12.146 1.00 96.75 166 TYR A CA 1
ATOM 1281 C C . TYR A 1 166 ? -13.958 -37.319 -11.158 1.00 96.75 166 TYR A C 1
ATOM 1283 O O . TYR A 1 166 ? -13.651 -37.196 -9.972 1.00 96.75 166 TYR A O 1
ATOM 1291 N N . ALA A 1 167 ? -14.393 -38.473 -11.650 1.00 97.25 167 ALA A N 1
ATOM 1292 C CA . ALA A 1 167 ? -14.388 -39.717 -10.888 1.00 97.25 167 ALA A CA 1
ATOM 1293 C C . ALA A 1 167 ? -14.072 -40.909 -11.791 1.00 97.25 167 ALA A C 1
ATOM 1295 O O . ALA A 1 167 ? -14.381 -40.891 -12.981 1.00 97.25 167 ALA A O 1
ATOM 1296 N N . ALA A 1 168 ? -13.491 -41.969 -11.227 1.00 97.88 168 ALA A N 1
ATOM 1297 C CA . ALA A 1 168 ? -13.349 -43.223 -11.957 1.00 97.88 168 ALA A CA 1
ATOM 1298 C C . ALA A 1 168 ? -14.723 -43.896 -12.146 1.00 97.88 168 ALA A C 1
ATOM 1300 O O . ALA A 1 168 ? -15.509 -43.934 -11.187 1.00 97.88 168 ALA A O 1
ATOM 1301 N N . PRO A 1 169 ? -15.003 -44.514 -13.310 1.00 97.69 169 PRO A N 1
ATOM 1302 C CA . PRO A 1 169 ? -16.241 -45.266 -13.536 1.00 97.69 169 PRO A CA 1
ATOM 1303 C C . PRO A 1 169 ? -16.518 -46.300 -12.438 1.00 97.69 169 PRO A C 1
ATOM 1305 O O . PRO A 1 169 ? -17.630 -46.390 -11.923 1.00 97.69 169 PRO A O 1
ATOM 1308 N N . SER A 1 170 ? -15.471 -46.996 -11.982 1.00 97.00 170 SER A N 1
ATOM 1309 C CA . SER A 1 170 ? -15.561 -48.005 -10.920 1.00 97.00 170 SER A CA 1
ATOM 1310 C C . SER A 1 170 ? -16.068 -47.447 -9.584 1.00 97.00 170 SER A C 1
ATOM 1312 O O . SER A 1 170 ? -16.680 -48.179 -8.804 1.00 97.00 170 SER A O 1
ATOM 1314 N N . TYR A 1 171 ? -15.812 -46.170 -9.278 1.00 97.12 171 TYR A N 1
ATOM 1315 C CA . TYR A 1 171 ? -16.352 -45.510 -8.089 1.00 97.12 171 TYR A CA 1
ATOM 1316 C C . TYR A 1 171 ? -17.844 -45.212 -8.260 1.00 97.12 171 TYR A C 1
ATOM 1318 O O . TYR A 1 171 ? -18.626 -45.514 -7.357 1.00 97.12 171 TYR A O 1
ATOM 1326 N N . LEU A 1 172 ? -18.243 -44.696 -9.425 1.00 96.69 172 LEU A N 1
ATOM 1327 C CA . LEU A 1 172 ? -19.637 -44.362 -9.727 1.00 96.69 172 LEU A CA 1
ATOM 1328 C C . LEU A 1 172 ? -20.534 -45.602 -9.815 1.00 96.69 172 LEU A C 1
ATOM 1330 O O . LEU A 1 172 ? -21.680 -45.552 -9.382 1.00 96.69 172 LEU A O 1
ATOM 1334 N N . GLU A 1 173 ? -20.020 -46.739 -10.285 1.00 96.00 173 GLU A N 1
ATOM 1335 C CA . GLU A 1 173 ? -20.752 -48.015 -10.270 1.00 96.00 173 GLU A CA 1
ATOM 1336 C C . GLU A 1 173 ? -21.119 -48.466 -8.848 1.00 96.00 173 GLU A C 1
ATOM 1338 O O . GLU A 1 173 ? -22.184 -49.040 -8.627 1.00 96.00 173 GLU A O 1
ATOM 1343 N N . ARG A 1 174 ? -20.248 -48.199 -7.866 1.00 94.62 174 ARG A N 1
ATOM 1344 C CA . ARG A 1 174 ? -20.461 -48.612 -6.469 1.00 94.62 174 ARG A CA 1
ATOM 1345 C C . ARG A 1 174 ? -21.243 -47.589 -5.658 1.00 94.62 174 ARG A C 1
ATOM 1347 O O . ARG A 1 174 ? -22.051 -47.970 -4.817 1.00 94.62 174 ARG A O 1
ATOM 1354 N N . ALA A 1 175 ? -20.944 -46.307 -5.848 1.00 93.50 175 ALA A N 1
ATOM 1355 C CA . ALA A 1 175 ? -21.497 -45.216 -5.055 1.00 93.50 175 ALA A CA 1
ATOM 1356 C C . ALA A 1 175 ? -22.664 -44.503 -5.753 1.00 93.50 175 ALA A C 1
ATOM 1358 O O . ALA A 1 175 ? -23.309 -43.671 -5.131 1.00 93.50 175 ALA A O 1
ATOM 1359 N N . GLY A 1 176 ? -22.962 -44.803 -7.016 1.00 94.31 176 GLY A N 1
ATOM 1360 C CA . GLY A 1 176 ? -23.854 -43.988 -7.837 1.00 94.31 176 GLY A CA 1
ATOM 1361 C C . GLY A 1 176 ? -23.173 -42.712 -8.346 1.00 94.31 176 GLY A C 1
ATOM 1362 O O . GLY A 1 176 ? -22.053 -42.380 -7.951 1.00 94.31 176 GLY A O 1
ATOM 1363 N N . THR A 1 177 ? -23.867 -41.987 -9.226 1.00 95.19 177 THR A N 1
ATOM 1364 C CA . THR A 1 177 ? -23.397 -40.703 -9.767 1.00 95.19 177 THR A CA 1
ATOM 1365 C C . THR A 1 177 ? -24.111 -39.553 -9.060 1.00 95.19 177 THR A C 1
ATOM 1367 O O . THR A 1 177 ? -25.339 -39.499 -9.151 1.00 95.19 177 THR A O 1
ATOM 1370 N N . PRO A 1 178 ? -23.388 -38.653 -8.365 1.00 93.88 178 PRO A N 1
ATOM 1371 C CA . PRO A 1 178 ? -24.010 -37.506 -7.716 1.00 93.88 178 PRO A CA 1
ATOM 1372 C C . PRO A 1 178 ? -24.584 -36.564 -8.777 1.00 93.88 178 PRO A C 1
ATOM 1374 O O . PRO A 1 178 ? -23.892 -36.212 -9.733 1.00 93.88 178 PRO A O 1
ATOM 1377 N N . SER A 1 179 ? -25.839 -36.145 -8.612 1.00 90.75 179 SER A N 1
ATOM 1378 C CA . SER A 1 179 ? -26.504 -35.257 -9.580 1.00 90.75 179 SER A CA 1
ATOM 1379 C C . SER A 1 179 ? -26.233 -33.773 -9.317 1.00 90.75 179 SER A C 1
ATOM 1381 O O . SER A 1 179 ? -26.379 -32.937 -10.207 1.00 90.75 179 SER A O 1
ATOM 1383 N N . HIS A 1 180 ? -25.804 -33.447 -8.095 1.00 92.50 180 HIS A N 1
ATOM 1384 C CA . HIS A 1 180 ? -25.525 -32.088 -7.648 1.00 92.50 180 HIS A CA 1
ATOM 1385 C C . HIS A 1 180 ? -24.279 -32.027 -6.744 1.00 92.50 180 HIS A C 1
ATOM 1387 O O . HIS A 1 180 ? -24.133 -32.899 -5.884 1.00 92.50 180 HIS A O 1
ATOM 1393 N N . PRO A 1 181 ? -23.420 -30.985 -6.820 1.00 92.06 181 PRO A N 1
ATOM 1394 C CA . PRO A 1 181 ? -22.205 -30.897 -5.996 1.00 92.06 181 PRO A CA 1
ATOM 1395 C C . PRO A 1 181 ? -22.449 -31.015 -4.485 1.00 92.06 181 PRO A C 1
ATOM 1397 O O . PRO A 1 181 ? -21.657 -31.624 -3.774 1.00 92.06 181 PRO A O 1
ATOM 1400 N N . ARG A 1 182 ? -23.584 -30.502 -3.987 1.00 91.19 182 ARG A N 1
ATOM 1401 C CA . ARG A 1 182 ? -23.992 -30.625 -2.567 1.00 91.19 182 ARG A CA 1
ATOM 1402 C C . ARG A 1 182 ? -24.128 -32.072 -2.086 1.00 91.19 182 ARG A C 1
ATOM 1404 O O . ARG A 1 182 ? -23.954 -32.336 -0.900 1.00 91.19 182 ARG A O 1
ATOM 1411 N N . GLU A 1 183 ? -24.404 -33.020 -2.980 1.00 91.81 183 GLU A N 1
ATOM 1412 C CA . GLU A 1 183 ? -24.480 -34.434 -2.605 1.00 91.81 183 GLU A CA 1
ATOM 1413 C C . GLU A 1 183 ? -23.128 -34.973 -2.122 1.00 91.81 183 GLU A C 1
ATOM 1415 O O . GLU A 1 183 ? -23.091 -35.958 -1.391 1.00 91.81 183 GLU A O 1
ATOM 1420 N N . LEU A 1 184 ? -22.012 -34.318 -2.450 1.00 90.56 184 LEU A N 1
ATOM 1421 C CA . LEU A 1 184 ? -20.695 -34.688 -1.931 1.00 90.56 184 LEU A CA 1
ATOM 1422 C C . LEU A 1 184 ? -20.513 -34.371 -0.434 1.00 90.56 184 LEU A C 1
ATOM 1424 O O . LEU A 1 184 ? -19.618 -34.940 0.193 1.00 90.56 184 LEU A O 1
ATOM 1428 N N . GLU A 1 185 ? -21.356 -33.509 0.144 1.00 84.94 185 GLU A N 1
ATOM 1429 C CA . GLU A 1 185 ? -21.287 -33.080 1.549 1.00 84.94 185 GLU A CA 1
ATOM 1430 C C . GLU A 1 185 ? -22.192 -33.936 2.457 1.00 84.94 185 GLU A C 1
ATOM 1432 O O . GLU A 1 185 ? -21.761 -34.472 3.486 1.00 84.94 185 GLU A O 1
ATOM 1437 N N . ASP A 1 186 ? -23.446 -34.114 2.029 1.00 73.69 186 ASP A N 1
ATOM 1438 C CA . ASP A 1 186 ? -24.548 -34.575 2.885 1.00 73.69 186 ASP A CA 1
ATOM 1439 C C . ASP A 1 186 ? -24.986 -36.031 2.633 1.00 73.69 186 ASP A C 1
ATOM 1441 O O . ASP A 1 186 ? -26.007 -36.478 3.160 1.00 73.69 186 ASP A O 1
ATOM 1445 N N . THR A 1 187 ? -24.225 -36.808 1.852 1.00 84.31 187 THR A N 1
ATOM 1446 C CA . THR A 1 187 ? -24.603 -38.186 1.469 1.00 84.31 187 THR A CA 1
ATOM 1447 C C . THR A 1 187 ? -23.496 -39.236 1.700 1.00 84.31 187 THR A C 1
ATOM 1449 O O . THR A 1 187 ? -22.521 -39.037 2.435 1.00 84.31 187 THR A O 1
ATOM 1452 N N . HIS A 1 188 ? -23.662 -40.429 1.111 1.00 88.88 188 HIS A N 1
ATOM 1453 C CA . HIS A 1 188 ? -22.677 -41.513 1.116 1.00 88.88 188 HIS A CA 1
ATOM 1454 C C . HIS A 1 188 ? -21.517 -41.298 0.133 1.00 88.88 188 HIS A C 1
ATOM 1456 O O . HIS A 1 188 ? -20.544 -42.052 0.211 1.00 88.88 188 HIS A O 1
ATOM 1462 N N . HIS A 1 189 ? -21.570 -40.287 -0.739 1.00 94.62 189 HIS A N 1
ATOM 1463 C CA . HIS A 1 189 ? -20.459 -39.967 -1.634 1.00 94.62 189 HIS A CA 1
ATOM 1464 C C . HIS A 1 189 ? -19.194 -39.550 -0.865 1.00 94.62 189 HIS A C 1
ATOM 1466 O O . HIS A 1 189 ? -19.233 -39.080 0.277 1.00 94.62 189 HIS A O 1
ATOM 1472 N N . ARG A 1 190 ? -18.040 -39.796 -1.481 1.00 92.94 190 ARG A N 1
ATOM 1473 C CA . ARG A 1 190 ? -16.707 -39.491 -0.976 1.00 92.94 190 ARG A CA 1
ATOM 1474 C C . ARG A 1 190 ? -15.906 -38.707 -1.999 1.00 92.94 190 ARG A C 1
ATOM 1476 O O . ARG A 1 190 ? -16.052 -38.898 -3.207 1.00 92.94 190 ARG A O 1
ATOM 1483 N N . ILE A 1 191 ? -15.009 -37.884 -1.484 1.00 94.12 191 ILE A N 1
ATOM 1484 C CA . ILE A 1 191 ? -13.960 -37.231 -2.258 1.00 94.12 191 ILE A CA 1
ATOM 1485 C C . ILE A 1 191 ? -12.609 -37.863 -1.921 1.00 94.12 191 ILE A C 1
ATOM 1487 O O . ILE A 1 191 ? -12.457 -38.513 -0.881 1.00 94.12 191 ILE A O 1
ATOM 1491 N N . VAL A 1 192 ? -11.608 -37.631 -2.759 1.00 93.75 192 VAL A N 1
ATOM 1492 C CA . VAL A 1 192 ? -10.217 -37.703 -2.300 1.00 93.75 192 VAL A CA 1
ATOM 1493 C C . VAL A 1 192 ? -9.844 -36.313 -1.791 1.00 93.75 192 VAL A C 1
ATOM 1495 O O . VAL A 1 192 ? -10.124 -35.312 -2.453 1.00 93.75 192 VAL A O 1
ATOM 1498 N N . GLY A 1 193 ? -9.240 -36.233 -0.606 1.00 89.06 193 GLY A N 1
ATOM 1499 C CA . GLY A 1 193 ? -8.773 -34.965 -0.049 1.00 89.06 193 GLY A CA 1
ATOM 1500 C C . GLY A 1 193 ? -7.419 -34.567 -0.638 1.00 89.06 193 GLY A C 1
ATOM 1501 O O . GLY A 1 193 ? -6.482 -35.362 -0.610 1.00 89.06 193 GLY A O 1
ATOM 1502 N N . PHE A 1 194 ? -7.289 -33.337 -1.129 1.00 86.44 194 PHE A N 1
ATOM 1503 C CA . PHE A 1 194 ? -5.980 -32.752 -1.426 1.00 86.44 194 PHE A CA 1
ATOM 1504 C C . PHE A 1 194 ? -5.591 -31.805 -0.289 1.00 86.44 194 PHE A C 1
ATOM 1506 O O . PHE A 1 194 ? -6.297 -30.831 -0.022 1.00 86.44 194 PHE A O 1
ATOM 1513 N N . LEU A 1 195 ? -4.506 -32.115 0.419 1.00 81.44 195 LEU A N 1
ATOM 1514 C CA . LEU A 1 195 ? -3.996 -31.302 1.516 1.00 81.44 195 LEU A CA 1
ATOM 1515 C C . LEU A 1 195 ? -3.168 -30.156 0.950 1.00 81.44 195 LEU A C 1
ATOM 1517 O O . LEU A 1 195 ? -2.139 -30.370 0.316 1.00 81.44 195 LEU A O 1
ATOM 1521 N N . TRP A 1 196 ? -3.584 -28.926 1.231 1.00 68.88 196 TRP A N 1
ATOM 1522 C CA . TRP A 1 196 ? -2.777 -27.763 0.886 1.00 68.88 196 TRP A CA 1
ATOM 1523 C C . TRP A 1 196 ? -1.545 -27.678 1.783 1.00 68.88 196 TRP A C 1
ATOM 1525 O O . TRP A 1 196 ? -1.666 -27.630 3.011 1.00 68.88 196 TRP A O 1
ATOM 1535 N N . ALA A 1 197 ? -0.364 -27.565 1.170 1.00 60.03 197 ALA A N 1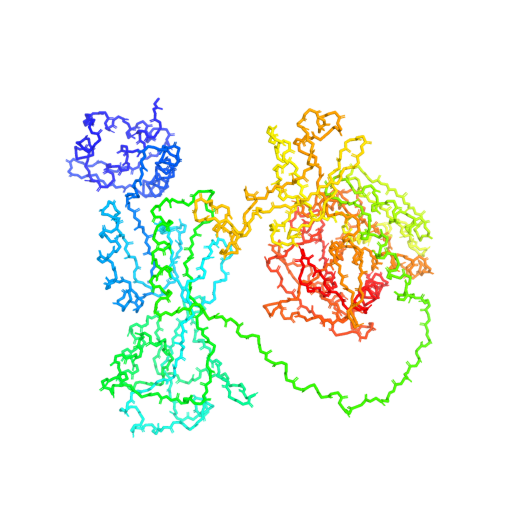
ATOM 1536 C CA . ALA A 1 197 ? 0.917 -27.498 1.875 1.00 60.03 197 ALA A CA 1
ATOM 1537 C C . ALA A 1 197 ? 0.996 -26.366 2.921 1.00 60.03 197 ALA A C 1
ATOM 1539 O O . ALA A 1 197 ? 1.713 -26.495 3.909 1.00 60.03 197 ALA A O 1
ATOM 1540 N N . ARG A 1 198 ? 0.241 -25.270 2.738 1.00 59.72 198 ARG A N 1
ATOM 1541 C CA . ARG A 1 198 ? 0.225 -24.112 3.652 1.00 59.72 198 ARG A CA 1
ATOM 1542 C C . ARG A 1 198 ? -0.627 -24.322 4.906 1.00 59.72 198 ARG A C 1
ATOM 1544 O O . ARG A 1 198 ? -0.272 -23.822 5.967 1.00 59.72 198 ARG A O 1
ATOM 1551 N N . THR A 1 199 ? -1.764 -25.008 4.797 1.00 60.03 199 THR A N 1
ATOM 1552 C CA . THR A 1 199 ? -2.752 -25.103 5.891 1.00 60.03 199 THR A CA 1
ATOM 1553 C C . THR A 1 199 ? -2.841 -26.494 6.506 1.00 60.03 199 THR A C 1
ATOM 1555 O O . THR A 1 199 ? -3.402 -26.636 7.592 1.00 60.03 199 THR A O 1
ATOM 1558 N N . GLY A 1 200 ? -2.336 -27.525 5.816 1.00 59.94 200 GLY A N 1
ATOM 1559 C CA . GLY A 1 200 ? -2.507 -28.926 6.205 1.00 59.94 200 GLY A CA 1
ATOM 1560 C C . GLY A 1 200 ? -3.972 -29.379 6.209 1.00 59.94 200 GLY A C 1
ATOM 1561 O O . GLY A 1 200 ? -4.291 -30.413 6.791 1.00 59.94 200 GLY A O 1
ATOM 1562 N N . LYS A 1 201 ? -4.874 -28.596 5.604 1.00 67.06 201 LYS A N 1
ATOM 1563 C CA . LYS A 1 201 ? -6.312 -28.865 5.519 1.00 67.06 201 LYS A CA 1
ATOM 1564 C C . LYS A 1 201 ? -6.710 -29.121 4.070 1.00 67.06 201 LYS A C 1
ATOM 1566 O O . LYS A 1 201 ? -6.048 -28.656 3.142 1.00 67.06 201 LYS A O 1
ATOM 1571 N N . VAL A 1 202 ? -7.812 -29.845 3.896 1.00 67.62 202 VAL A N 1
ATOM 1572 C CA . VAL A 1 202 ? -8.474 -29.975 2.595 1.00 67.62 202 VAL A CA 1
ATOM 1573 C C . VAL A 1 202 ? -9.133 -28.637 2.259 1.00 67.62 202 VAL A C 1
ATOM 1575 O O . VAL A 1 202 ? -9.809 -28.052 3.107 1.00 67.62 202 VAL A O 1
ATOM 1578 N N . PHE A 1 203 ? -8.873 -28.122 1.058 1.00 67.12 203 PHE A N 1
ATOM 1579 C CA . PHE A 1 203 ? -9.445 -26.862 0.589 1.00 67.12 203 PHE A CA 1
ATOM 1580 C C . PHE A 1 203 ? -10.851 -27.106 0.023 1.00 67.12 203 PHE A C 1
ATOM 1582 O O . PHE A 1 203 ? -11.010 -28.028 -0.780 1.00 67.12 203 PHE A O 1
ATOM 1589 N N . PRO A 1 204 ? -11.868 -26.317 0.410 1.00 71.44 204 PRO A N 1
ATOM 1590 C CA . PRO A 1 204 ? -13.192 -26.467 -0.165 1.00 71.44 204 PRO A CA 1
ATOM 1591 C C . PRO A 1 204 ? -13.236 -25.853 -1.567 1.00 71.44 204 PRO A C 1
ATOM 1593 O O . PRO A 1 204 ? -12.894 -24.685 -1.754 1.00 71.44 204 PRO A O 1
ATOM 1596 N N . TYR A 1 205 ? -13.677 -26.625 -2.557 1.00 78.38 205 TYR A N 1
ATOM 1597 C CA . TYR A 1 205 ? -13.810 -26.125 -3.924 1.00 78.38 205 TYR A CA 1
ATOM 1598 C C . TYR A 1 205 ? -15.166 -25.451 -4.109 1.00 78.38 205 TYR A C 1
ATOM 1600 O O . TYR A 1 205 ? -16.216 -26.053 -3.864 1.00 78.38 205 TYR A O 1
ATOM 1608 N N . ALA A 1 206 ? -15.135 -24.191 -4.545 1.00 83.69 206 ALA A N 1
ATOM 1609 C CA . ALA A 1 206 ? -16.329 -23.455 -4.924 1.00 83.69 206 ALA A CA 1
ATOM 1610 C C . ALA A 1 206 ? -16.691 -23.754 -6.384 1.00 83.69 206 ALA A C 1
ATOM 1612 O O . ALA A 1 206 ? -15.852 -23.660 -7.277 1.00 83.69 206 ALA A O 1
ATOM 1613 N N . MET A 1 207 ? -17.955 -24.094 -6.608 1.00 89.88 207 MET A N 1
ATOM 1614 C CA . MET A 1 207 ? -18.541 -24.358 -7.915 1.00 89.88 207 MET A CA 1
ATOM 1615 C C . MET A 1 207 ? -19.728 -23.423 -8.130 1.00 89.88 207 MET A C 1
ATOM 1617 O O . MET A 1 207 ? -20.490 -23.152 -7.195 1.00 89.88 207 MET A O 1
ATOM 1621 N N . HIS A 1 208 ? -19.891 -22.942 -9.359 1.00 89.81 208 HIS A N 1
ATOM 1622 C CA . HIS A 1 208 ? -20.889 -21.941 -9.716 1.00 89.81 208 HIS A CA 1
ATOM 1623 C C . HIS A 1 208 ? -21.756 -22.390 -10.898 1.00 89.81 208 HIS A C 1
ATOM 1625 O O . HIS A 1 208 ? -21.226 -22.818 -11.922 1.00 89.81 208 HIS A O 1
ATOM 1631 N N . ARG A 1 209 ? -23.081 -22.241 -10.788 1.00 91.12 209 ARG A N 1
ATOM 1632 C CA . ARG A 1 209 ? -24.040 -22.478 -11.883 1.00 91.12 209 ARG A CA 1
ATOM 1633 C C . ARG A 1 209 ? -25.263 -21.577 -11.717 1.00 91.12 209 ARG A C 1
ATOM 1635 O O . ARG A 1 209 ? -25.854 -21.561 -10.647 1.00 91.12 209 ARG A O 1
ATOM 1642 N N . ASP A 1 210 ? -25.633 -20.816 -12.748 1.00 84.62 210 ASP A N 1
ATOM 1643 C CA . ASP A 1 210 ? -26.853 -19.981 -12.793 1.00 84.62 210 ASP A CA 1
ATOM 1644 C C . ASP A 1 210 ? -27.102 -19.084 -11.555 1.00 84.62 210 ASP A C 1
ATOM 1646 O O . ASP A 1 210 ? -28.235 -18.882 -11.120 1.00 84.62 210 ASP A O 1
ATOM 1650 N N . GLY A 1 211 ? -26.032 -18.531 -10.968 1.00 79.25 211 GLY A N 1
ATOM 1651 C CA . GLY A 1 211 ? -26.094 -17.688 -9.763 1.00 79.25 211 GLY A CA 1
ATOM 1652 C C . GLY A 1 211 ? -26.076 -18.459 -8.436 1.00 79.25 211 GLY A C 1
ATOM 1653 O O . GLY A 1 211 ? -25.950 -17.846 -7.376 1.00 79.25 211 GLY A O 1
ATOM 1654 N N . GLU A 1 212 ? -26.132 -19.790 -8.471 1.00 86.94 212 GLU A N 1
ATOM 1655 C CA . GLU A 1 212 ? -25.869 -20.651 -7.322 1.00 86.94 212 GLU A CA 1
ATOM 1656 C C . GLU A 1 212 ? -24.358 -20.825 -7.118 1.00 86.94 212 GLU A C 1
ATOM 1658 O O . GLU A 1 212 ? -23.619 -21.112 -8.061 1.00 86.94 212 GLU A O 1
ATOM 1663 N N . ARG A 1 213 ? -23.900 -20.681 -5.868 1.00 89.62 213 ARG A N 1
ATOM 1664 C CA . ARG A 1 213 ? -22.534 -20.993 -5.432 1.00 89.62 213 ARG A CA 1
ATOM 1665 C C . ARG A 1 213 ? -22.575 -22.113 -4.399 1.00 89.62 213 ARG A C 1
ATOM 1667 O O . ARG A 1 213 ? -23.206 -21.957 -3.354 1.00 89.62 213 ARG A O 1
ATOM 1674 N N . VAL A 1 214 ? -21.864 -23.205 -4.660 1.00 88.19 214 VAL A N 1
ATOM 1675 C CA . VAL A 1 214 ? -21.726 -24.340 -3.738 1.00 88.19 214 VAL A CA 1
ATOM 1676 C C . VAL A 1 214 ? -20.259 -24.516 -3.384 1.00 88.19 214 VAL A C 1
ATOM 1678 O O . VAL A 1 214 ? -19.421 -24.610 -4.270 1.00 88.19 214 VAL A O 1
ATOM 1681 N N . SER A 1 215 ? -19.953 -24.560 -2.090 1.00 87.00 215 SER A N 1
ATOM 1682 C CA . SER A 1 215 ? -18.617 -24.870 -1.583 1.00 87.00 215 SER A CA 1
ATOM 1683 C C . SER A 1 215 ? -18.641 -26.274 -0.994 1.00 87.00 215 SER A C 1
ATOM 1685 O O . SER A 1 215 ? -19.416 -26.521 -0.069 1.00 87.00 215 SER A O 1
ATOM 1687 N N . VAL A 1 216 ? -17.852 -27.192 -1.553 1.00 83.75 216 VAL A N 1
ATOM 1688 C CA . VAL A 1 216 ? -17.820 -28.600 -1.131 1.00 83.75 216 VAL A CA 1
ATOM 1689 C C . VAL A 1 216 ? -16.547 -28.856 -0.338 1.00 83.75 216 VAL A C 1
ATOM 1691 O O . VAL A 1 216 ? -15.449 -28.715 -0.875 1.00 83.75 216 VAL A O 1
ATOM 1694 N N . MET A 1 217 ? -16.691 -29.259 0.924 1.00 81.38 217 MET A N 1
ATOM 1695 C CA . MET A 1 217 ? -15.583 -29.788 1.721 1.00 81.38 217 MET A CA 1
ATOM 1696 C C . MET A 1 217 ? -15.446 -31.295 1.500 1.00 81.38 217 MET A C 1
ATOM 1698 O O . MET A 1 217 ? -14.334 -31.802 1.390 1.00 81.38 217 MET A O 1
ATOM 1702 N N . GLY A 1 218 ? -16.585 -31.987 1.402 1.00 82.06 218 GLY A N 1
ATOM 1703 C CA . GLY A 1 218 ? -16.700 -33.416 1.159 1.00 82.06 218 GLY A CA 1
ATOM 1704 C C . GLY A 1 218 ? -16.136 -34.294 2.281 1.00 82.06 218 GLY A C 1
ATOM 1705 O O . GLY A 1 218 ? -15.295 -33.902 3.090 1.00 82.06 218 GLY A O 1
ATOM 1706 N N . ARG A 1 219 ? -16.580 -35.554 2.332 1.00 85.56 219 ARG A N 1
ATOM 1707 C CA . ARG A 1 219 ? -15.990 -36.566 3.228 1.00 85.56 219 ARG A CA 1
ATOM 1708 C C . ARG A 1 219 ? -14.963 -37.390 2.467 1.00 85.56 219 ARG A C 1
ATOM 1710 O O . ARG A 1 219 ? -15.297 -37.962 1.433 1.00 85.56 219 ARG A O 1
ATOM 1717 N N . TYR A 1 220 ? -13.747 -37.521 2.990 1.00 88.88 220 TYR A N 1
ATOM 1718 C CA . TYR A 1 220 ? -12.697 -38.331 2.367 1.00 88.88 220 TYR A CA 1
ATOM 1719 C C . TYR A 1 220 ? -12.331 -39.568 3.188 1.00 88.88 220 TYR A C 1
ATOM 1721 O O . TYR A 1 220 ? -12.451 -39.590 4.411 1.00 88.88 220 TYR A O 1
ATOM 1729 N N . VAL A 1 221 ? -11.872 -40.610 2.490 1.00 85.00 221 VAL A N 1
ATOM 1730 C CA . VAL A 1 221 ? -11.234 -41.796 3.096 1.00 85.00 221 VAL A CA 1
ATOM 1731 C C . VAL A 1 221 ? -9.714 -41.630 3.133 1.00 85.00 221 VAL A C 1
ATOM 1733 O O . VAL A 1 221 ? -9.052 -42.103 4.052 1.00 85.00 221 VAL A O 1
ATOM 1736 N N . LEU A 1 222 ? -9.170 -40.929 2.139 1.00 91.31 222 LEU A N 1
ATOM 1737 C CA . LEU A 1 222 ? -7.753 -40.649 1.977 1.00 91.31 222 LEU A CA 1
ATOM 1738 C C . LEU A 1 222 ? -7.576 -39.168 1.652 1.00 91.31 222 LEU A C 1
ATOM 1740 O O . LEU A 1 222 ? -8.299 -38.626 0.813 1.00 91.31 222 LEU A O 1
ATOM 1744 N N . SER A 1 223 ? -6.588 -38.546 2.285 1.00 90.75 223 SER A N 1
ATOM 1745 C CA . SER A 1 223 ? -6.088 -37.231 1.906 1.00 90.75 223 SER A CA 1
ATOM 1746 C C . SER A 1 223 ? -4.589 -37.297 1.634 1.00 90.75 223 SER A C 1
ATOM 1748 O O . SER A 1 223 ? -3.868 -37.945 2.393 1.00 90.75 223 SER A O 1
ATOM 1750 N N . VAL A 1 224 ? -4.124 -36.623 0.586 1.00 90.00 224 VAL A N 1
ATOM 1751 C CA . VAL A 1 224 ? -2.716 -36.613 0.155 1.00 90.00 224 VAL A CA 1
ATOM 1752 C C . VAL A 1 224 ? -2.257 -35.198 -0.177 1.00 90.00 224 VAL A C 1
ATOM 1754 O O . VAL A 1 224 ? -3.079 -34.345 -0.495 1.00 90.00 224 VAL A O 1
ATOM 1757 N N . ASP A 1 225 ? -0.954 -34.957 -0.095 1.00 85.81 225 ASP A N 1
ATOM 1758 C CA . ASP A 1 225 ? -0.290 -33.676 -0.363 1.00 85.81 225 ASP A CA 1
ATOM 1759 C C . ASP A 1 225 ? 0.504 -33.671 -1.685 1.00 85.81 225 ASP A C 1
ATOM 1761 O O . ASP A 1 225 ? 1.218 -32.713 -1.944 1.00 85.81 225 ASP A O 1
ATOM 1765 N N . ASP A 1 226 ? 0.390 -34.718 -2.515 1.00 88.19 226 ASP A N 1
ATOM 1766 C CA . ASP A 1 226 ? 1.069 -34.857 -3.815 1.00 88.19 226 ASP A CA 1
ATOM 1767 C C . ASP A 1 226 ? 0.056 -35.087 -4.944 1.00 88.19 226 ASP A C 1
ATOM 1769 O O . ASP A 1 226 ? -0.842 -35.932 -4.840 1.00 88.19 226 ASP A O 1
ATOM 1773 N N . GLY A 1 227 ? 0.199 -34.342 -6.043 1.00 89.12 227 GLY A N 1
ATOM 1774 C CA . GLY A 1 227 ? -0.768 -34.357 -7.141 1.00 89.12 227 GLY A CA 1
ATOM 1775 C C . GLY A 1 227 ? -0.806 -35.668 -7.935 1.00 89.12 227 GLY A C 1
ATOM 1776 O O . GLY A 1 227 ? -1.867 -36.056 -8.426 1.00 89.12 227 GLY A O 1
ATOM 1777 N N . ASN A 1 228 ? 0.309 -36.405 -8.027 1.00 92.38 228 ASN A N 1
ATOM 1778 C CA . ASN A 1 228 ? 0.308 -37.721 -8.677 1.00 92.38 228 ASN A CA 1
ATOM 1779 C C . ASN A 1 228 ? -0.389 -38.763 -7.793 1.00 92.38 228 ASN A C 1
ATOM 1781 O O . ASN A 1 228 ? -1.172 -39.571 -8.296 1.00 92.38 228 ASN A O 1
ATOM 1785 N N . ALA A 1 229 ? -0.135 -38.735 -6.481 1.00 92.69 229 ALA A N 1
ATOM 1786 C CA . ALA A 1 229 ? -0.832 -39.584 -5.519 1.00 92.69 229 ALA A CA 1
ATOM 1787 C C . ALA A 1 229 ? -2.341 -39.287 -5.494 1.00 92.69 229 ALA A C 1
ATOM 1789 O O . ALA A 1 229 ? -3.152 -40.211 -5.401 1.00 92.69 229 ALA A O 1
ATOM 1790 N N . TYR A 1 230 ? -2.717 -38.012 -5.635 1.00 93.75 230 TYR A N 1
ATOM 1791 C CA . TYR A 1 230 ? -4.106 -37.564 -5.699 1.00 93.75 230 TYR A CA 1
ATOM 1792 C C . TYR A 1 230 ? -4.847 -38.147 -6.907 1.00 93.75 230 TYR A C 1
ATOM 1794 O O . TYR A 1 230 ? -5.895 -38.778 -6.751 1.00 93.75 230 TYR A O 1
ATOM 1802 N N . LEU A 1 231 ? -4.255 -38.025 -8.099 1.00 95.12 231 LEU A N 1
ATOM 1803 C CA . LEU A 1 231 ? -4.781 -38.626 -9.324 1.00 95.12 231 LEU A CA 1
ATOM 1804 C C . LEU A 1 231 ? -4.884 -40.156 -9.203 1.00 95.12 231 LEU A C 1
ATOM 1806 O O . LEU A 1 231 ? -5.935 -40.731 -9.483 1.00 95.12 231 LEU A O 1
ATOM 1810 N N . ALA A 1 232 ? -3.827 -40.818 -8.723 1.00 96.31 232 ALA A N 1
ATOM 1811 C CA . ALA A 1 232 ? -3.808 -42.271 -8.551 1.00 96.31 232 ALA A CA 1
ATOM 1812 C C . ALA A 1 232 ? -4.909 -42.771 -7.599 1.00 96.31 232 ALA A C 1
ATOM 1814 O O . ALA A 1 232 ? -5.520 -43.811 -7.848 1.00 96.31 232 ALA A O 1
ATOM 1815 N N . ALA A 1 233 ? -5.200 -42.024 -6.531 1.00 96.50 233 ALA A N 1
ATOM 1816 C CA . ALA A 1 233 ? -6.268 -42.351 -5.594 1.00 96.50 233 ALA A CA 1
ATOM 1817 C C . ALA A 1 233 ? -7.661 -42.294 -6.243 1.00 96.50 233 ALA A C 1
ATOM 1819 O O . ALA A 1 233 ? -8.483 -43.185 -6.007 1.00 96.50 233 ALA A O 1
ATOM 1820 N N . GLY A 1 234 ? -7.938 -41.289 -7.079 1.00 96.19 234 GLY A N 1
ATOM 1821 C CA . GLY A 1 234 ? -9.219 -41.233 -7.786 1.00 96.19 234 GLY A CA 1
ATOM 1822 C C . GLY A 1 234 ? -9.339 -42.282 -8.886 1.00 96.19 234 GLY A C 1
ATOM 1823 O O . GLY A 1 234 ? -10.401 -42.885 -8.999 1.00 96.19 234 GLY A O 1
ATOM 1824 N N . LEU A 1 235 ? -8.253 -42.594 -9.605 1.00 97.06 235 LEU A N 1
ATOM 1825 C CA . LEU A 1 235 ? -8.210 -43.703 -10.575 1.00 97.06 235 LEU A CA 1
ATOM 1826 C C . LEU A 1 235 ? -8.460 -45.067 -9.911 1.00 97.06 235 LEU A C 1
ATOM 1828 O O . LEU A 1 235 ? -9.152 -45.918 -10.464 1.00 97.06 235 LEU A O 1
ATOM 1832 N N . ALA A 1 236 ? -7.974 -45.260 -8.680 1.00 96.81 236 ALA A N 1
ATOM 1833 C CA . ALA A 1 236 ? -8.293 -46.428 -7.855 1.00 96.81 236 ALA A CA 1
ATOM 1834 C C . ALA A 1 236 ? -9.752 -46.438 -7.342 1.00 96.81 236 ALA A C 1
ATOM 1836 O O . ALA A 1 236 ? -10.173 -47.370 -6.653 1.00 96.81 236 ALA A O 1
ATOM 1837 N N . GLY A 1 237 ? -10.533 -45.403 -7.660 1.00 95.81 237 GLY A N 1
ATOM 1838 C CA . GLY A 1 237 ? -11.938 -45.280 -7.314 1.00 95.81 237 GLY A CA 1
ATOM 1839 C C . GLY A 1 237 ? -12.182 -44.951 -5.843 1.00 95.81 237 GLY A C 1
ATOM 1840 O O . GLY A 1 237 ? -13.176 -45.418 -5.287 1.00 95.81 237 GLY A O 1
ATOM 1841 N N . LEU A 1 238 ? -11.292 -44.196 -5.190 1.00 95.44 238 LEU A N 1
ATOM 1842 C CA . LEU A 1 238 ? -11.444 -43.824 -3.774 1.00 95.44 238 LEU A CA 1
ATOM 1843 C C . LEU A 1 238 ? -12.371 -42.621 -3.538 1.00 95.44 238 LEU A C 1
ATOM 1845 O O . LEU A 1 238 ? -12.784 -42.393 -2.400 1.00 95.44 238 LEU A O 1
ATOM 1849 N N . GLY A 1 239 ? -12.730 -41.881 -4.586 1.00 94.69 239 GLY A N 1
ATOM 1850 C CA . GLY A 1 239 ? -13.656 -40.757 -4.502 1.00 94.69 239 GLY A CA 1
ATOM 1851 C C . GLY A 1 239 ? -13.588 -39.838 -5.716 1.00 94.69 239 GLY A C 1
ATOM 1852 O O . GLY A 1 239 ? -12.887 -40.120 -6.687 1.00 94.69 239 GLY A O 1
ATOM 1853 N N . VAL A 1 240 ? -14.323 -38.733 -5.624 1.00 95.75 240 VAL A N 1
ATOM 1854 C CA . VAL A 1 240 ? -14.318 -37.629 -6.595 1.00 95.75 240 VAL A CA 1
ATOM 1855 C C . VAL A 1 240 ? -13.052 -36.771 -6.448 1.00 95.75 240 VAL A C 1
ATOM 1857 O O . VAL A 1 240 ? -12.579 -36.550 -5.328 1.00 95.75 240 VAL A O 1
ATOM 1860 N N . LEU A 1 241 ? -12.515 -36.303 -7.578 1.00 94.50 241 LEU A N 1
ATOM 1861 C CA . LEU A 1 241 ? -11.309 -35.485 -7.709 1.00 94.50 241 LEU A CA 1
ATOM 1862 C C . LEU A 1 241 ? -11.600 -34.120 -8.335 1.00 94.50 241 LEU A C 1
ATOM 1864 O O . LEU A 1 241 ? -12.445 -34.016 -9.220 1.00 94.50 241 LEU A O 1
ATOM 1868 N N . TRP A 1 242 ? -10.798 -33.122 -7.968 1.00 93.06 242 TRP A N 1
ATOM 1869 C CA . TRP A 1 242 ? -10.670 -31.854 -8.690 1.00 93.06 242 TRP A CA 1
ATOM 1870 C C . TRP A 1 242 ? -9.311 -31.809 -9.372 1.00 93.06 242 TRP A C 1
ATOM 1872 O O . TRP A 1 242 ? -8.285 -31.800 -8.693 1.00 93.06 242 TRP A O 1
ATOM 1882 N N . LEU A 1 243 ? -9.287 -31.822 -10.702 1.00 92.62 243 LEU A N 1
ATOM 1883 C CA . LEU A 1 243 ? -8.040 -31.899 -11.460 1.00 92.62 243 LEU A CA 1
ATOM 1884 C C . LEU A 1 243 ? -7.922 -30.750 -12.459 1.00 92.62 243 LEU A C 1
ATOM 1886 O O . LEU A 1 243 ? -8.902 -30.441 -13.137 1.00 92.62 243 LEU A O 1
ATOM 1890 N N . PRO A 1 244 ? -6.719 -30.176 -12.612 1.00 91.94 244 PRO A N 1
ATOM 1891 C CA . PRO A 1 244 ? -6.364 -29.415 -13.794 1.00 91.94 244 PRO A CA 1
ATOM 1892 C C . PRO A 1 244 ? -6.496 -30.253 -15.063 1.00 91.94 244 PRO A C 1
ATOM 1894 O O . PRO A 1 244 ? -6.166 -31.443 -15.050 1.00 91.94 244 PRO A O 1
ATOM 1897 N N . ASP A 1 245 ? -6.853 -29.615 -16.174 1.00 90.06 245 ASP A N 1
ATOM 1898 C CA . ASP A 1 245 ? -7.025 -30.291 -17.467 1.00 90.06 245 ASP A CA 1
ATOM 1899 C C . ASP A 1 245 ? -5.796 -31.107 -17.896 1.00 90.06 245 ASP A C 1
ATOM 1901 O O . ASP A 1 245 ? -5.924 -32.229 -18.385 1.00 90.06 245 ASP A O 1
ATOM 1905 N N . TYR A 1 246 ? -4.582 -30.606 -17.641 1.00 89.81 246 TYR A N 1
ATOM 1906 C CA . TYR A 1 246 ? -3.351 -31.321 -18.000 1.00 89.81 246 TYR A CA 1
ATOM 1907 C C . TYR A 1 246 ? -3.159 -32.647 -17.240 1.00 89.81 246 TYR A C 1
ATOM 1909 O O . TYR A 1 246 ? -2.366 -33.481 -17.675 1.00 89.81 246 TYR A O 1
ATOM 1917 N N . LEU A 1 247 ? -3.855 -32.852 -16.113 1.00 91.62 247 LEU A N 1
ATOM 1918 C CA . LEU A 1 247 ? -3.857 -34.124 -15.382 1.00 91.62 247 LEU A CA 1
ATOM 1919 C C . LEU A 1 247 ? -5.007 -35.045 -15.782 1.00 91.62 247 LEU A C 1
ATOM 1921 O O . LEU A 1 247 ? -4.869 -36.260 -15.647 1.00 91.62 247 LEU A O 1
ATOM 1925 N N . SER A 1 248 ? -6.134 -34.501 -16.237 1.00 92.19 248 SER A N 1
ATOM 1926 C CA . SER A 1 248 ? -7.317 -35.293 -16.584 1.00 92.19 248 SER A CA 1
ATOM 1927 C C . SER A 1 248 ? -7.308 -35.762 -18.039 1.00 92.19 248 SER A C 1
ATOM 1929 O O . SER A 1 248 ? -7.787 -36.861 -18.309 1.00 92.19 248 SER A O 1
ATOM 1931 N N . HIS A 1 249 ? -6.727 -34.987 -18.963 1.00 89.44 249 HIS A N 1
ATOM 1932 C CA . HIS A 1 249 ? -6.882 -35.160 -20.412 1.00 89.44 249 HIS A CA 1
ATOM 1933 C C . HIS A 1 249 ? -6.662 -36.601 -20.902 1.00 89.44 249 HIS A C 1
ATOM 1935 O O . HIS A 1 249 ? -7.575 -37.214 -21.450 1.00 89.44 249 HIS A O 1
ATOM 1941 N N . ALA A 1 250 ? -5.495 -37.191 -20.623 1.00 89.81 250 ALA A N 1
ATOM 1942 C CA . ALA A 1 250 ? -5.180 -38.552 -21.071 1.00 89.81 250 ALA A CA 1
ATOM 1943 C C . ALA A 1 250 ? -6.100 -39.623 -20.449 1.00 89.81 250 ALA A C 1
ATOM 1945 O O . ALA A 1 250 ? -6.378 -40.650 -21.063 1.00 89.81 250 ALA A O 1
ATOM 1946 N N . HIS A 1 251 ? -6.582 -39.399 -19.226 1.00 94.75 251 HIS A N 1
ATOM 1947 C CA . HIS A 1 251 ? -7.463 -40.335 -18.527 1.00 94.75 251 HIS A CA 1
ATOM 1948 C C . HIS A 1 251 ? -8.921 -40.217 -18.973 1.00 94.75 251 HIS A C 1
ATOM 1950 O O . HIS A 1 251 ? -9.645 -41.209 -18.927 1.00 94.75 251 HIS A O 1
ATOM 1956 N N . LEU A 1 252 ? -9.337 -39.043 -19.447 1.00 93.69 252 LEU A N 1
ATOM 1957 C CA . LEU A 1 252 ? -10.616 -38.863 -20.128 1.00 93.69 252 LEU A CA 1
ATOM 1958 C C . LEU A 1 252 ? -10.621 -39.587 -21.478 1.00 93.69 252 LEU A C 1
ATOM 1960 O O . LEU A 1 252 ? -11.560 -40.320 -21.770 1.00 93.69 252 LEU A O 1
ATOM 1964 N N . GLU A 1 253 ? -9.554 -39.443 -22.272 1.00 92.44 253 GLU A N 1
ATOM 1965 C CA . GLU A 1 253 ? -9.426 -40.121 -23.571 1.00 92.44 253 GLU A CA 1
ATOM 1966 C C . GLU A 1 253 ? -9.437 -41.651 -23.441 1.00 92.44 253 GLU A C 1
ATOM 1968 O O . GLU A 1 253 ? -10.053 -42.342 -24.254 1.00 92.44 253 GLU A O 1
ATOM 1973 N N . ASN A 1 254 ? -8.797 -42.183 -22.396 1.00 93.19 254 ASN A N 1
ATOM 1974 C CA . ASN A 1 254 ? -8.760 -43.621 -22.120 1.00 93.19 254 ASN A CA 1
ATOM 1975 C C . ASN A 1 254 ? -10.023 -44.148 -21.413 1.00 93.19 254 ASN A C 1
ATOM 1977 O O . ASN A 1 254 ? -10.188 -45.361 -21.292 1.00 93.19 254 ASN A O 1
ATOM 1981 N N . GLY A 1 255 ? -10.910 -43.263 -20.944 1.00 93.44 255 GLY A N 1
ATOM 1982 C CA . GLY A 1 255 ? -12.099 -43.628 -20.169 1.00 93.44 255 GLY A CA 1
ATOM 1983 C C . GLY A 1 255 ? -11.811 -44.071 -18.728 1.00 93.44 255 GLY A C 1
ATOM 1984 O O . GLY A 1 255 ? -12.680 -44.660 -18.086 1.00 93.44 255 GLY A O 1
ATOM 1985 N N . ASP A 1 256 ? -10.614 -43.792 -18.203 1.00 96.44 256 ASP A N 1
ATOM 1986 C CA . ASP A 1 256 ? -10.247 -44.082 -16.811 1.00 96.44 256 ASP A CA 1
ATOM 1987 C C . ASP A 1 256 ? -10.927 -43.120 -15.821 1.00 96.44 256 ASP A C 1
ATOM 1989 O O . ASP A 1 256 ? -11.141 -43.454 -14.653 1.00 96.44 256 ASP A O 1
ATOM 1993 N N . LEU A 1 257 ? -11.260 -41.914 -16.289 1.00 97.75 257 LEU A N 1
ATOM 1994 C CA . LEU A 1 257 ? -12.028 -40.903 -15.572 1.00 97.75 257 LEU A CA 1
ATOM 1995 C C . LEU A 1 257 ? -13.214 -40.458 -16.421 1.00 97.75 257 LEU A C 1
ATOM 1997 O O . LEU A 1 257 ? -13.138 -40.418 -17.647 1.00 97.75 257 LEU A O 1
ATOM 2001 N N . VAL A 1 258 ? -14.289 -40.064 -15.749 1.00 96.81 258 VAL A N 1
ATOM 2002 C CA . VAL A 1 258 ? -15.426 -39.378 -16.364 1.00 96.81 258 VAL A CA 1
ATOM 2003 C C . VAL A 1 258 ? -15.636 -38.020 -15.697 1.00 96.81 258 VAL A C 1
ATOM 2005 O O . VAL A 1 258 ? -15.426 -37.909 -14.481 1.00 96.81 258 VAL A O 1
ATOM 2008 N N . PRO A 1 259 ? -16.013 -36.984 -16.467 1.00 96.44 259 PRO A N 1
ATOM 2009 C CA . PRO A 1 259 ? -16.329 -35.682 -15.909 1.00 96.44 259 PRO A CA 1
ATOM 2010 C C . PRO A 1 259 ? -17.635 -35.750 -15.111 1.00 96.44 259 PRO A C 1
ATOM 2012 O O . PRO A 1 259 ? -18.542 -36.524 -15.415 1.00 96.44 259 PRO A O 1
ATOM 2015 N N . LEU A 1 260 ? -17.717 -34.933 -14.069 1.00 95.12 260 LEU A N 1
ATOM 2016 C CA . LEU A 1 260 ? -18.915 -34.695 -13.277 1.00 95.12 260 LEU A CA 1
ATOM 2017 C C . LEU A 1 260 ? -19.233 -33.203 -13.306 1.00 95.12 260 LEU A C 1
ATOM 2019 O O . LEU A 1 260 ? -18.326 -32.378 -13.379 1.00 95.12 260 LEU A O 1
ATOM 2023 N N . PHE A 1 261 ? -20.518 -32.869 -13.171 1.00 94.31 261 PHE A N 1
ATOM 2024 C CA . PHE A 1 261 ? -20.980 -31.485 -13.028 1.00 94.31 261 PHE A CA 1
ATOM 2025 C C . PHE A 1 261 ? -20.505 -30.560 -14.164 1.00 94.31 261 PHE A C 1
ATOM 2027 O O . PHE A 1 261 ? -20.083 -29.438 -13.910 1.00 94.31 261 PHE A O 1
ATOM 2034 N N . GLU A 1 262 ? -20.552 -31.020 -15.415 1.00 91.12 262 GLU A N 1
ATOM 2035 C CA . GLU A 1 262 ? -20.054 -30.273 -16.587 1.00 91.12 262 GLU A CA 1
ATOM 2036 C C . GLU A 1 262 ? -20.750 -28.915 -16.801 1.00 91.12 262 GLU A C 1
ATOM 2038 O O . GLU A 1 262 ? -20.217 -28.019 -17.452 1.00 91.12 262 GLU A O 1
ATOM 2043 N N . ASP A 1 263 ? -21.945 -28.749 -16.239 1.00 90.62 263 ASP A N 1
ATOM 2044 C CA . ASP A 1 263 ? -22.715 -27.508 -16.219 1.00 90.62 263 ASP A CA 1
ATOM 2045 C C . ASP A 1 263 ? -22.291 -26.533 -15.103 1.00 90.62 263 ASP A C 1
ATOM 2047 O O . ASP A 1 263 ? -22.780 -25.403 -15.047 1.00 90.62 263 ASP A O 1
ATOM 2051 N N . TRP A 1 264 ? -21.364 -26.935 -14.231 1.00 92.31 264 TRP A N 1
ATOM 2052 C CA . TRP A 1 264 ? -20.808 -26.111 -13.163 1.00 92.31 264 TRP A CA 1
ATOM 2053 C C . TRP A 1 264 ? -19.430 -25.577 -13.528 1.00 92.31 264 TRP A C 1
ATOM 2055 O O . TRP A 1 264 ? -18.556 -26.292 -14.011 1.00 92.31 264 TRP A O 1
ATOM 2065 N N . ARG A 1 265 ? -19.210 -24.301 -13.221 1.00 87.88 265 ARG A N 1
ATOM 2066 C CA . ARG A 1 265 ? -17.933 -23.623 -13.433 1.00 87.88 265 ARG A CA 1
ATOM 2067 C C . ARG A 1 265 ? -17.118 -23.589 -12.154 1.00 87.88 265 ARG A C 1
ATOM 2069 O O . ARG A 1 265 ? -17.656 -23.342 -11.073 1.00 87.88 265 ARG A O 1
ATOM 2076 N N . LEU A 1 266 ? -15.817 -23.789 -12.309 1.00 89.69 266 LEU A N 1
ATOM 2077 C CA . LEU A 1 266 ? -14.820 -23.589 -11.271 1.00 89.69 266 LEU A CA 1
ATOM 2078 C C . LEU A 1 266 ? -13.960 -22.391 -11.646 1.00 89.69 266 LEU A C 1
ATOM 2080 O O . LEU A 1 266 ? -13.698 -22.161 -12.827 1.00 89.69 266 LEU A O 1
ATOM 2084 N N . GLU A 1 267 ? -13.522 -21.643 -10.640 1.00 84.19 267 GLU A N 1
ATOM 2085 C CA . GLU A 1 267 ? -12.510 -20.619 -10.871 1.00 84.19 267 GLU A CA 1
ATOM 2086 C C . GLU A 1 267 ? -11.191 -21.298 -11.277 1.00 84.19 267 GLU A C 1
ATOM 2088 O O . GLU A 1 267 ? -10.812 -22.302 -10.656 1.00 84.19 267 GLU A O 1
ATOM 2093 N N . PRO A 1 268 ? -10.493 -20.793 -12.311 1.00 87.38 268 PRO A N 1
ATOM 2094 C CA . PRO A 1 268 ? -9.194 -21.323 -12.694 1.00 87.38 268 PRO A CA 1
ATOM 2095 C C . PRO A 1 268 ? -8.205 -21.204 -11.536 1.00 87.38 268 PRO A C 1
ATOM 2097 O O . PRO A 1 268 ? -8.217 -20.229 -10.785 1.00 87.38 268 PRO A O 1
ATOM 2100 N N . MET A 1 269 ? -7.312 -22.180 -11.406 1.00 87.94 269 MET A N 1
ATOM 2101 C CA . MET A 1 269 ? -6.221 -22.110 -10.443 1.00 87.94 269 MET A CA 1
ATOM 2102 C C . MET A 1 269 ? -5.045 -21.344 -11.064 1.00 87.94 269 MET A C 1
ATOM 2104 O O . MET A 1 269 ? -4.449 -21.851 -12.020 1.00 87.94 269 MET A O 1
ATOM 2108 N N . PRO A 1 270 ? -4.661 -20.169 -10.538 1.00 89.31 270 PRO A N 1
ATOM 2109 C CA . PRO A 1 270 ? -3.557 -19.409 -11.109 1.00 89.31 270 PRO A CA 1
ATOM 2110 C C . PRO A 1 270 ? -2.229 -20.144 -10.887 1.00 89.31 270 PRO A C 1
ATOM 2112 O O . PRO A 1 270 ? -2.046 -20.852 -9.895 1.00 89.31 270 PRO A O 1
ATOM 2115 N N . LEU A 1 271 ? -1.292 -19.997 -11.818 1.00 90.94 271 LEU A N 1
ATOM 2116 C CA . LEU A 1 271 ? 0.038 -20.601 -11.781 1.00 90.94 271 LEU A CA 1
ATOM 2117 C C . LEU A 1 271 ? 1.089 -19.501 -11.855 1.00 90.94 271 LEU A C 1
ATOM 2119 O O . LEU A 1 271 ? 1.100 -18.692 -12.782 1.00 90.94 271 LEU A O 1
ATOM 2123 N N . TYR A 1 272 ? 2.020 -19.506 -10.912 1.00 90.88 272 TYR A N 1
ATOM 2124 C CA . TYR A 1 272 ? 3.047 -18.482 -10.787 1.00 90.88 272 TYR A CA 1
ATOM 2125 C C . TYR A 1 272 ? 4.451 -19.074 -10.797 1.00 90.88 272 TYR A C 1
ATOM 2127 O O . TYR A 1 272 ? 4.666 -20.196 -10.339 1.00 90.88 272 TYR A O 1
ATOM 2135 N N . VAL A 1 273 ? 5.422 -18.270 -11.235 1.00 91.81 273 VAL A N 1
ATOM 2136 C CA . VAL A 1 273 ? 6.835 -18.452 -10.881 1.00 91.81 273 VAL A CA 1
ATOM 2137 C C . VAL A 1 273 ? 7.202 -17.433 -9.813 1.00 91.81 273 VAL A C 1
ATOM 2139 O O . VAL A 1 273 ? 7.097 -16.236 -10.072 1.00 91.81 273 VAL A O 1
ATOM 2142 N N . ALA A 1 274 ? 7.643 -17.884 -8.642 1.00 87.62 274 ALA A N 1
ATOM 2143 C CA . ALA A 1 274 ? 8.083 -17.025 -7.548 1.00 87.62 274 ALA A CA 1
ATOM 2144 C C . ALA A 1 274 ? 9.597 -17.128 -7.311 1.00 87.62 274 ALA A C 1
ATOM 2146 O O . ALA A 1 274 ? 10.186 -18.196 -7.469 1.00 87.62 274 ALA A O 1
ATOM 2147 N N . PHE A 1 275 ? 10.247 -16.023 -6.955 1.00 85.31 275 PHE A N 1
ATOM 2148 C CA . PHE A 1 275 ? 11.693 -15.938 -6.728 1.00 85.31 275 PHE A CA 1
ATOM 2149 C C . PHE A 1 275 ? 12.026 -14.818 -5.724 1.00 85.31 275 PHE A C 1
ATOM 2151 O O . PHE A 1 275 ? 11.225 -13.896 -5.555 1.00 85.31 275 PHE A O 1
ATOM 2158 N N . PRO A 1 276 ? 13.186 -14.859 -5.040 1.00 73.62 276 PRO A N 1
ATOM 2159 C CA . PRO A 1 276 ? 13.543 -13.840 -4.056 1.00 73.62 276 PRO A CA 1
ATOM 2160 C C . PRO A 1 276 ? 13.678 -12.433 -4.674 1.00 73.62 276 PRO A C 1
ATOM 2162 O O . PRO A 1 276 ? 14.175 -12.306 -5.798 1.00 73.62 276 PRO A O 1
ATOM 2165 N N . PRO A 1 277 ? 13.318 -11.362 -3.941 1.00 60.12 277 PRO A N 1
ATOM 2166 C CA . PRO A 1 277 ? 13.400 -9.967 -4.372 1.00 60.12 277 PRO A CA 1
ATOM 2167 C C . PRO A 1 277 ? 14.850 -9.465 -4.315 1.00 60.12 277 PRO A C 1
ATOM 2169 O O . PRO A 1 277 ? 15.192 -8.517 -3.612 1.00 60.12 277 PRO A O 1
ATOM 2172 N N . ASN A 1 278 ? 15.753 -10.117 -5.044 1.00 56.91 278 ASN A N 1
ATOM 2173 C CA . ASN A 1 278 ? 17.123 -9.648 -5.175 1.00 56.91 278 ASN A CA 1
ATOM 2174 C C . ASN A 1 278 ? 17.196 -8.514 -6.204 1.00 56.91 278 ASN A C 1
ATOM 2176 O O . ASN A 1 278 ? 16.615 -8.578 -7.287 1.00 56.91 278 ASN A O 1
ATOM 2180 N N . ARG A 1 279 ? 17.998 -7.488 -5.888 1.00 38.50 279 ARG A N 1
ATOM 2181 C CA . ARG A 1 279 ? 18.217 -6.280 -6.711 1.00 38.50 279 ARG A CA 1
ATOM 2182 C C . ARG A 1 279 ? 18.684 -6.586 -8.147 1.00 38.50 279 ARG A C 1
ATOM 2184 O O . ARG A 1 279 ? 18.548 -5.739 -9.025 1.00 38.50 279 ARG A O 1
ATOM 2191 N N . HIS A 1 280 ? 19.218 -7.789 -8.377 1.00 55.59 280 HIS A N 1
ATOM 2192 C CA . HIS A 1 280 ? 19.576 -8.332 -9.684 1.00 55.59 280 HIS A CA 1
ATOM 2193 C C . HIS A 1 280 ? 19.152 -9.807 -9.767 1.00 55.59 280 HIS A C 1
ATOM 2195 O O . HIS A 1 280 ? 19.796 -10.670 -9.180 1.00 55.59 280 HIS A O 1
ATOM 2201 N N . VAL A 1 281 ? 18.090 -10.114 -10.516 1.00 67.69 281 VAL A N 1
ATOM 2202 C CA . VAL A 1 281 ? 17.757 -11.504 -10.882 1.00 67.69 281 VAL A CA 1
ATOM 2203 C C . VAL A 1 281 ? 18.837 -12.020 -11.838 1.00 67.69 281 VAL A C 1
ATOM 2205 O O . VAL A 1 281 ? 19.150 -11.339 -12.815 1.00 67.69 281 VAL A O 1
ATOM 2208 N N . SER A 1 282 ? 19.424 -13.191 -11.593 1.00 75.31 282 SER A N 1
ATOM 2209 C CA . SER A 1 282 ? 20.467 -13.741 -12.473 1.00 75.31 282 SER A CA 1
ATOM 2210 C C . SER A 1 282 ? 19.919 -14.051 -13.878 1.00 75.31 282 SER A C 1
ATOM 2212 O O . SER A 1 282 ? 18.730 -14.317 -14.073 1.00 75.31 282 SER A O 1
ATOM 2214 N N . LEU A 1 283 ? 20.776 -13.999 -14.906 1.00 81.88 283 LEU A N 1
ATOM 2215 C CA . LEU A 1 283 ? 20.343 -14.216 -16.296 1.00 81.88 283 LEU A CA 1
ATOM 2216 C C . LEU A 1 283 ? 19.764 -15.627 -16.512 1.00 81.88 283 LEU A C 1
ATOM 2218 O O . LEU A 1 283 ? 18.781 -15.762 -17.233 1.00 81.88 283 LEU A O 1
ATOM 2222 N N . LYS A 1 284 ? 20.317 -16.648 -15.837 1.00 85.56 284 LYS A N 1
ATOM 2223 C CA . LYS A 1 284 ? 19.823 -18.040 -15.852 1.00 85.56 284 LYS A CA 1
ATOM 2224 C C . LYS A 1 284 ? 18.372 -18.153 -15.353 1.00 85.56 284 LYS A C 1
ATOM 2226 O O . LYS A 1 284 ? 17.581 -18.872 -15.954 1.00 85.56 284 LYS A O 1
ATOM 2231 N N . VAL A 1 285 ? 18.008 -17.403 -14.307 1.00 88.06 285 VAL A N 1
ATOM 2232 C CA . VAL A 1 285 ? 16.647 -17.383 -13.749 1.00 88.06 285 VAL A CA 1
ATOM 2233 C C . VAL A 1 285 ? 15.697 -16.675 -14.706 1.00 88.06 285 VAL A C 1
ATOM 2235 O O . VAL A 1 285 ? 14.629 -17.199 -15.004 1.00 88.06 285 VAL A O 1
ATOM 2238 N N . ARG A 1 286 ? 16.112 -15.530 -15.264 1.00 86.69 286 ARG A N 1
ATOM 2239 C CA . ARG A 1 286 ? 15.306 -14.788 -16.247 1.00 86.69 286 ARG A CA 1
ATOM 2240 C C . ARG A 1 286 ? 14.946 -15.634 -17.463 1.00 86.69 286 ARG A C 1
ATOM 2242 O O . ARG A 1 286 ? 13.769 -15.753 -17.781 1.00 86.69 286 ARG A O 1
ATOM 2249 N N . VAL A 1 287 ? 15.933 -16.276 -18.094 1.00 90.88 287 VAL A N 1
ATOM 2250 C CA . VAL A 1 287 ? 15.664 -17.082 -19.296 1.00 90.88 287 VAL A CA 1
ATOM 2251 C C . VAL A 1 287 ? 14.810 -18.315 -19.013 1.00 90.88 287 VAL A C 1
ATOM 2253 O O . VAL A 1 287 ? 14.058 -18.741 -19.885 1.00 90.88 287 VAL A O 1
ATOM 2256 N N . PHE A 1 288 ? 14.885 -18.874 -17.802 1.00 93.94 288 PHE A N 1
ATOM 2257 C CA . PHE A 1 288 ? 13.996 -19.953 -17.383 1.00 93.94 288 PHE A CA 1
ATOM 2258 C C . PHE A 1 288 ? 12.559 -19.463 -17.172 1.00 93.94 288 PHE A C 1
ATOM 2260 O O . PHE A 1 288 ? 11.630 -20.093 -17.671 1.00 93.94 288 PHE A O 1
ATOM 2267 N N . ILE A 1 289 ? 12.380 -18.322 -16.497 1.00 92.12 289 ILE A N 1
ATOM 2268 C CA . ILE A 1 289 ? 11.069 -17.689 -16.293 1.00 92.12 289 ILE A CA 1
ATOM 2269 C C . ILE A 1 289 ? 10.413 -17.335 -17.638 1.00 92.12 289 ILE A C 1
ATOM 2271 O O . ILE A 1 289 ? 9.216 -17.551 -17.821 1.00 92.12 289 ILE A O 1
ATOM 2275 N N . ASP A 1 290 ? 11.175 -16.792 -18.586 1.00 89.19 290 ASP A N 1
ATOM 2276 C CA . ASP A 1 290 ? 10.646 -16.455 -19.909 1.00 89.19 290 ASP A CA 1
ATOM 2277 C C . ASP A 1 290 ? 10.258 -17.714 -20.687 1.00 89.19 290 ASP A C 1
ATOM 2279 O O . ASP A 1 290 ? 9.158 -17.791 -21.230 1.00 89.19 290 ASP A O 1
ATOM 2283 N N . TRP A 1 291 ? 11.115 -18.737 -20.675 1.00 94.38 291 TRP A N 1
ATOM 2284 C CA . TRP A 1 291 ? 10.839 -20.000 -21.352 1.00 94.38 291 TRP A CA 1
ATOM 2285 C C . TRP A 1 291 ? 9.609 -20.727 -20.788 1.00 94.38 291 TRP A C 1
ATOM 2287 O O . TRP A 1 291 ? 8.792 -21.234 -21.556 1.00 94.38 291 TRP A O 1
ATOM 2297 N N . ILE A 1 292 ? 9.437 -20.770 -19.464 1.00 93.81 292 ILE A N 1
ATOM 2298 C CA . ILE A 1 292 ? 8.264 -21.420 -18.870 1.00 93.81 292 ILE A CA 1
ATOM 2299 C C . ILE A 1 292 ? 6.983 -20.617 -19.127 1.00 93.81 292 ILE A C 1
ATOM 2301 O O . ILE A 1 292 ? 5.933 -21.211 -19.351 1.00 93.81 292 ILE A O 1
ATOM 2305 N N . ALA A 1 293 ? 7.057 -19.283 -19.176 1.00 88.56 293 ALA A N 1
ATOM 2306 C CA . ALA A 1 293 ? 5.925 -18.452 -19.576 1.00 88.56 293 ALA A CA 1
ATOM 2307 C C . ALA A 1 293 ? 5.537 -18.688 -21.049 1.00 88.56 293 ALA A C 1
ATOM 2309 O O . ALA A 1 293 ? 4.352 -18.808 -21.356 1.00 88.56 293 ALA A O 1
ATOM 2310 N N . GLU A 1 294 ? 6.517 -18.818 -21.954 1.00 89.56 294 GLU A N 1
ATOM 2311 C CA . GLU A 1 294 ? 6.291 -19.205 -23.358 1.00 89.56 294 GLU A CA 1
ATOM 2312 C C . GLU A 1 294 ? 5.625 -20.591 -23.462 1.00 89.56 294 GLU A C 1
ATOM 2314 O O . GLU A 1 294 ? 4.697 -20.776 -24.252 1.00 89.56 294 GLU A O 1
ATOM 2319 N N . LEU A 1 295 ? 6.071 -21.556 -22.648 1.00 91.31 295 LEU A N 1
ATOM 2320 C CA . LEU A 1 295 ? 5.494 -22.900 -22.581 1.00 91.31 295 LEU A CA 1
ATOM 2321 C C . LEU A 1 295 ? 4.038 -22.861 -22.096 1.00 91.31 295 LEU A C 1
ATOM 2323 O O . LEU A 1 295 ? 3.163 -23.476 -22.706 1.00 91.31 295 LEU A O 1
ATOM 2327 N N . MET A 1 296 ? 3.762 -22.107 -21.031 1.00 91.25 296 MET A N 1
ATOM 2328 C CA . MET A 1 296 ? 2.422 -22.022 -20.455 1.00 91.25 296 MET A CA 1
ATOM 2329 C C . MET A 1 296 ? 1.435 -21.251 -21.318 1.00 91.25 296 MET A C 1
ATOM 2331 O O . MET A 1 296 ? 0.267 -21.625 -21.359 1.00 91.25 296 MET A O 1
ATOM 2335 N N . ALA A 1 297 ? 1.888 -20.268 -22.098 1.00 85.69 297 ALA A N 1
ATOM 2336 C CA . ALA A 1 297 ? 1.033 -19.575 -23.058 1.00 85.69 297 ALA A CA 1
ATOM 2337 C C . ALA A 1 297 ? 0.370 -20.524 -24.080 1.00 85.69 297 ALA A C 1
ATOM 2339 O O . ALA A 1 297 ? -0.681 -20.194 -24.623 1.00 85.69 297 ALA A O 1
ATOM 2340 N 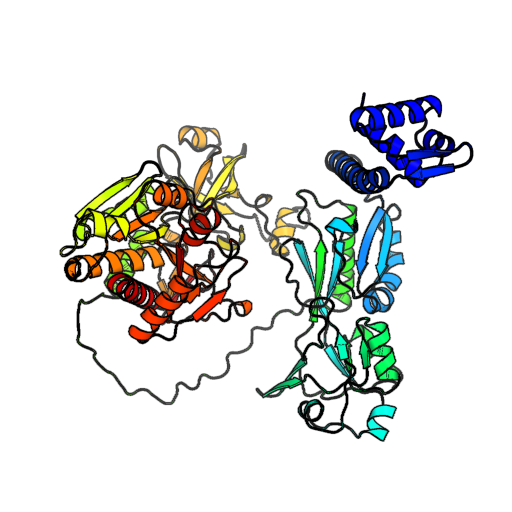N . GLN A 1 298 ? 0.965 -21.697 -24.335 1.00 81.38 298 GLN A N 1
ATOM 2341 C CA . GLN A 1 298 ? 0.408 -22.722 -25.226 1.00 81.38 298 GLN A CA 1
ATOM 2342 C C . GLN A 1 298 ? -0.464 -23.751 -24.495 1.00 81.38 298 GLN A C 1
ATOM 2344 O O . GLN A 1 298 ? -1.368 -24.314 -25.102 1.00 81.38 298 GLN A O 1
ATOM 2349 N N . GLN A 1 299 ? -0.173 -24.021 -23.219 1.00 80.69 299 GLN A N 1
ATOM 2350 C CA . GLN A 1 299 ? -0.783 -25.114 -22.449 1.00 80.69 299 GLN A CA 1
ATOM 2351 C C . GLN A 1 299 ? -1.964 -24.655 -21.587 1.00 80.69 299 GLN A C 1
ATOM 2353 O O . GLN A 1 299 ? -2.955 -25.363 -21.464 1.00 80.69 299 GLN A O 1
ATOM 2358 N N . ALA A 1 300 ? -1.855 -23.475 -20.982 1.00 80.00 300 ALA A N 1
ATOM 2359 C CA . ALA A 1 300 ? -2.881 -22.869 -20.142 1.00 80.00 300 ALA A CA 1
ATOM 2360 C C . ALA A 1 300 ? -2.710 -21.340 -20.194 1.00 80.00 300 ALA A C 1
ATOM 2362 O O . ALA A 1 300 ? -2.102 -20.753 -19.291 1.00 80.00 300 ALA A O 1
ATOM 2363 N N . PRO A 1 301 ? -3.154 -20.688 -21.287 1.00 74.88 301 PRO A N 1
ATOM 2364 C CA . PRO A 1 301 ? -2.985 -19.252 -21.447 1.00 74.88 301 PRO A CA 1
ATOM 2365 C C . PRO A 1 301 ? -3.676 -18.508 -20.305 1.00 74.88 301 PRO A C 1
ATOM 2367 O O . PRO A 1 301 ? -4.761 -18.892 -19.872 1.00 74.88 301 PRO A O 1
ATOM 2370 N N . VAL A 1 302 ? -3.060 -17.414 -19.853 1.00 75.12 302 VAL A N 1
ATOM 2371 C CA . VAL A 1 302 ? -3.681 -16.500 -18.888 1.00 75.12 302 VAL A CA 1
ATOM 2372 C C . VAL A 1 302 ? -5.004 -16.013 -19.474 1.00 75.12 302 VAL A C 1
ATOM 2374 O O . VAL A 1 302 ? -5.037 -15.422 -20.562 1.00 75.12 302 VAL A O 1
ATOM 2377 N N . ALA A 1 303 ? -6.100 -16.287 -18.774 1.00 64.44 303 ALA A N 1
ATOM 2378 C CA . ALA A 1 303 ? -7.426 -15.912 -19.211 1.00 64.44 303 ALA A CA 1
ATOM 2379 C C . ALA A 1 303 ? -7.493 -14.383 -19.301 1.00 64.44 303 ALA A C 1
ATOM 2381 O O . ALA A 1 303 ? -7.230 -13.657 -18.339 1.00 64.44 303 ALA A O 1
ATOM 2382 N N . ARG A 1 304 ? -7.880 -13.855 -20.470 1.00 45.22 304 ARG A N 1
ATOM 2383 C CA . ARG A 1 304 ? -8.341 -12.466 -20.537 1.00 45.22 304 ARG A CA 1
ATOM 2384 C C . ARG A 1 304 ? -9.559 -12.395 -19.630 1.00 45.22 304 ARG A C 1
ATOM 2386 O O . ARG A 1 304 ? -10.566 -13.010 -19.960 1.00 45.22 304 ARG A O 1
ATOM 2393 N N . ARG A 1 305 ? -9.476 -11.664 -18.514 1.00 39.53 305 ARG A N 1
ATOM 2394 C CA . ARG A 1 305 ? -10.653 -11.326 -17.704 1.00 39.53 305 ARG A CA 1
ATOM 2395 C C . ARG A 1 305 ? -11.688 -10.680 -18.627 1.00 39.53 305 ARG A C 1
ATOM 2397 O O . ARG A 1 305 ? -11.590 -9.495 -18.949 1.00 39.53 305 ARG A O 1
ATOM 2404 N N . GLU A 1 306 ? -12.656 -11.459 -19.100 1.00 28.06 306 GLU A N 1
ATOM 2405 C CA . GLU A 1 306 ? -13.859 -10.908 -19.698 1.00 28.06 306 GLU A CA 1
ATOM 2406 C C . GLU A 1 306 ? -14.547 -10.120 -18.590 1.00 28.06 306 GLU A C 1
ATOM 2408 O O . GLU A 1 306 ? -14.857 -10.654 -17.525 1.00 28.06 306 GLU A O 1
ATOM 2413 N N . ARG A 1 307 ? -14.728 -8.815 -18.814 1.00 32.69 307 ARG A N 1
ATOM 2414 C CA . ARG A 1 307 ? -15.545 -7.974 -17.942 1.00 32.69 307 ARG A CA 1
ATOM 2415 C C . ARG A 1 307 ? -16.899 -8.661 -17.794 1.00 32.69 307 ARG A C 1
ATOM 2417 O O . ARG A 1 307 ? -17.645 -8.745 -18.770 1.00 32.69 307 ARG A O 1
ATOM 2424 N N . ALA A 1 308 ? -17.205 -9.147 -16.594 1.00 28.34 308 ALA A N 1
ATOM 2425 C CA . ALA A 1 308 ? -18.531 -9.642 -16.276 1.00 28.34 308 ALA A CA 1
ATOM 2426 C C . ALA A 1 308 ? -19.548 -8.559 -16.663 1.00 28.34 308 ALA A C 1
ATOM 2428 O O . ALA A 1 308 ? -19.430 -7.401 -16.252 1.00 28.34 308 ALA A O 1
ATOM 2429 N N . LYS A 1 309 ? -20.519 -8.912 -17.512 1.00 25.50 309 LYS A N 1
ATOM 2430 C CA . LYS A 1 309 ? -21.658 -8.032 -17.780 1.00 25.50 309 LYS A CA 1
ATOM 2431 C C . LYS A 1 309 ? -22.367 -7.771 -16.447 1.00 25.50 309 LYS A C 1
ATOM 2433 O O . LYS A 1 309 ? -22.641 -8.740 -15.738 1.00 25.50 309 LYS A O 1
ATOM 2438 N N . PRO A 1 310 ? -22.683 -6.511 -16.108 1.00 29.27 310 PRO A N 1
ATOM 2439 C CA . PRO A 1 310 ? -23.419 -6.217 -14.891 1.00 29.27 310 PRO A CA 1
ATOM 2440 C C . PRO A 1 310 ? -24.781 -6.917 -14.944 1.00 29.27 310 PRO A C 1
ATOM 2442 O O . PRO A 1 310 ? -25.502 -6.830 -15.943 1.00 29.27 310 PRO A O 1
ATOM 2445 N N . LEU A 1 311 ? -25.106 -7.643 -13.875 1.00 30.91 311 LEU A N 1
ATOM 2446 C CA . LEU A 1 311 ? -26.449 -8.160 -13.632 1.00 30.91 311 LEU A CA 1
ATOM 2447 C C . LEU A 1 311 ? -27.434 -6.977 -13.587 1.00 30.91 311 LEU A C 1
ATOM 2449 O O . LEU A 1 311 ? -27.074 -5.914 -13.072 1.00 30.91 311 LEU A O 1
ATOM 2453 N N . PRO A 1 312 ? -28.665 -7.120 -14.110 1.00 26.27 312 PRO A N 1
ATOM 2454 C CA . PRO A 1 312 ? -29.665 -6.067 -14.003 1.00 26.27 312 PRO A CA 1
ATOM 2455 C C . PRO A 1 312 ? -29.968 -5.769 -12.528 1.00 26.27 312 PRO A C 1
ATOM 2457 O O . PRO A 1 312 ? -30.270 -6.663 -11.737 1.00 26.27 312 PRO A O 1
ATOM 2460 N N . HIS A 1 313 ? -29.844 -4.491 -12.178 1.00 34.22 313 HIS A N 1
ATOM 2461 C CA . HIS A 1 313 ? -29.992 -3.957 -10.831 1.00 34.22 313 HIS A CA 1
ATOM 2462 C C . HIS A 1 313 ? -31.467 -4.005 -10.379 1.00 34.22 313 HIS A C 1
ATOM 2464 O O . HIS A 1 313 ? -32.339 -3.556 -11.124 1.00 34.22 313 HIS A O 1
ATOM 2470 N N . PRO A 1 314 ? -31.784 -4.453 -9.150 1.00 29.72 314 PRO A N 1
ATOM 2471 C CA . PRO A 1 314 ? -33.146 -4.473 -8.605 1.00 29.72 314 PRO A CA 1
ATOM 2472 C C . PRO A 1 314 ? -33.631 -3.079 -8.138 1.00 29.72 314 PRO A C 1
ATOM 2474 O O . PRO A 1 314 ? -34.175 -2.942 -7.049 1.00 29.72 314 PRO A O 1
ATOM 2477 N N . ALA A 1 315 ? -33.417 -2.026 -8.940 1.00 30.72 315 ALA A N 1
ATOM 2478 C CA . ALA A 1 315 ? -33.797 -0.640 -8.608 1.00 30.72 315 ALA A CA 1
ATOM 2479 C C . ALA A 1 315 ? -35.129 -0.156 -9.217 1.00 30.72 315 ALA A C 1
ATOM 2481 O O . ALA A 1 315 ? -35.492 0.997 -9.009 1.00 30.72 315 ALA A O 1
ATOM 2482 N N . ASP A 1 316 ? -35.909 -1.009 -9.885 1.00 30.12 316 ASP A N 1
ATOM 2483 C CA . ASP A 1 316 ? -37.246 -0.614 -10.372 1.00 30.12 316 ASP A CA 1
ATOM 2484 C C . ASP A 1 316 ? -38.353 -0.695 -9.303 1.00 30.12 316 ASP A C 1
ATOM 2486 O O . ASP A 1 316 ? -39.527 -0.450 -9.582 1.00 30.12 316 ASP A O 1
ATOM 2490 N N . ALA A 1 317 ? -38.007 -0.978 -8.047 1.00 29.52 317 ALA A N 1
ATOM 2491 C CA . ALA A 1 317 ? -38.950 -0.915 -6.942 1.00 29.52 317 ALA A CA 1
ATOM 2492 C C . ALA A 1 317 ? -38.255 -0.390 -5.687 1.00 29.52 317 ALA A C 1
ATOM 2494 O O . ALA A 1 317 ? -37.623 -1.165 -4.982 1.00 29.52 317 ALA A O 1
ATOM 2495 N N . LEU A 1 318 ? -38.383 0.921 -5.438 1.00 27.97 318 LEU A N 1
ATOM 2496 C CA . LEU A 1 318 ? -38.491 1.598 -4.128 1.00 27.97 318 LEU A CA 1
ATOM 2497 C C . LEU A 1 318 ? -37.918 3.024 -4.204 1.00 27.97 318 LEU A C 1
ATOM 2499 O O . LEU A 1 318 ? -36.899 3.356 -3.607 1.00 27.97 318 LEU A O 1
ATOM 2503 N N . LEU A 1 319 ? -38.634 3.909 -4.901 1.00 27.56 319 LEU A N 1
ATOM 2504 C CA . LEU A 1 319 ? -38.551 5.352 -4.673 1.00 27.56 319 LEU A CA 1
ATOM 2505 C C . LEU A 1 319 ? -39.754 5.787 -3.837 1.00 27.56 319 LEU A C 1
ATOM 2507 O O . LEU A 1 319 ? -40.762 6.239 -4.370 1.00 27.56 319 LEU A O 1
ATOM 2511 N N . SER A 1 320 ? -39.640 5.673 -2.518 1.00 27.91 320 SER A N 1
ATOM 2512 C CA . SER A 1 320 ? -40.365 6.544 -1.590 1.00 27.91 320 SER A CA 1
ATOM 2513 C C . SER A 1 320 ? -39.805 6.361 -0.187 1.00 27.91 320 SER A C 1
ATOM 2515 O O . SER A 1 320 ? -40.147 5.389 0.467 1.00 27.91 320 SER A O 1
ATOM 2517 N N . HIS A 1 321 ? -38.951 7.280 0.261 1.00 27.14 321 HIS A N 1
ATOM 2518 C CA . HIS A 1 321 ? -39.016 7.890 1.595 1.00 27.14 321 HIS A CA 1
ATOM 2519 C C . HIS A 1 321 ? -37.914 8.954 1.706 1.00 27.14 321 HIS A C 1
ATOM 2521 O O . HIS A 1 321 ? -36.757 8.664 1.983 1.00 27.14 321 HIS A O 1
ATOM 2527 N N . ARG A 1 322 ? -38.291 10.220 1.480 1.00 31.38 322 ARG A N 1
ATOM 2528 C CA . ARG A 1 322 ? -37.523 11.376 1.957 1.00 31.38 322 ARG A CA 1
ATOM 2529 C C . ARG A 1 322 ? -37.799 11.525 3.453 1.00 31.38 322 ARG A C 1
ATOM 2531 O O . ARG A 1 322 ? -38.901 11.926 3.820 1.00 31.38 322 ARG A O 1
ATOM 2538 N N . GLY A 1 323 ? -36.815 11.203 4.285 1.00 27.08 323 GLY A N 1
ATOM 2539 C CA . GLY A 1 323 ? -36.758 11.601 5.689 1.00 27.08 323 GLY A CA 1
ATOM 2540 C C . GLY A 1 323 ? -35.765 12.748 5.832 1.00 27.08 323 GLY A C 1
ATOM 2541 O O . GLY A 1 323 ? -34.575 12.560 5.621 1.00 27.08 323 GLY A O 1
ATOM 2542 N N . VAL A 1 324 ? -36.274 13.943 6.119 1.00 32.97 324 VAL A N 1
ATOM 2543 C CA . VAL A 1 324 ? -35.479 15.093 6.561 1.00 32.97 324 VAL A CA 1
ATOM 2544 C C . VAL A 1 324 ? -35.092 14.821 8.006 1.00 32.97 324 VAL A C 1
ATOM 2546 O O . VAL A 1 324 ? -35.997 14.717 8.833 1.00 32.97 324 VAL A O 1
ATOM 2549 N N . ASP A 1 325 ? -33.797 14.739 8.306 1.00 27.97 325 ASP A N 1
ATOM 2550 C CA . ASP A 1 325 ? -33.332 14.729 9.689 1.00 27.97 325 ASP A CA 1
ATOM 2551 C C . ASP A 1 325 ? -32.799 16.110 10.085 1.00 27.97 325 ASP A C 1
ATOM 2553 O O . ASP A 1 325 ? -32.051 16.762 9.352 1.00 27.97 325 ASP A O 1
ATOM 2557 N N . ARG A 1 326 ? -33.285 16.591 11.228 1.00 34.91 326 ARG A N 1
ATOM 2558 C CA . ARG A 1 326 ? -32.989 17.893 11.830 1.00 34.91 326 ARG A CA 1
ATOM 2559 C C . ARG A 1 326 ? -32.439 17.625 13.224 1.00 34.91 326 ARG A C 1
ATOM 2561 O O . ARG A 1 326 ? -33.240 17.569 14.146 1.00 34.91 326 ARG A O 1
ATOM 2568 N N . THR A 1 327 ? -31.117 17.595 13.385 1.00 33.97 327 THR A N 1
ATOM 2569 C CA . THR A 1 327 ? -30.428 17.912 14.653 1.00 33.97 327 THR A CA 1
ATOM 2570 C C . THR A 1 327 ? -28.926 18.147 14.425 1.00 33.97 327 THR A C 1
ATOM 2572 O O . THR A 1 327 ? -28.238 17.226 14.008 1.00 33.97 327 THR A O 1
ATOM 2575 N N . GLY A 1 328 ? -28.442 19.353 14.769 1.00 32.31 328 GLY A N 1
ATOM 2576 C CA . GLY A 1 328 ? -27.070 19.642 15.236 1.00 32.31 328 GLY A CA 1
ATOM 2577 C C . GLY A 1 328 ? -25.958 19.830 14.191 1.00 32.31 328 GLY A C 1
ATOM 2578 O O . GLY A 1 328 ? -25.486 18.848 13.644 1.00 32.31 328 GLY A O 1
ATOM 2579 N N . GLY A 1 329 ? -25.504 21.079 13.991 1.00 38.62 329 GLY A N 1
ATOM 2580 C CA . GLY A 1 329 ? -24.236 21.444 13.323 1.00 38.62 329 GLY A CA 1
ATOM 2581 C C . GLY A 1 329 ? -24.113 21.009 11.858 1.00 38.62 329 GLY A C 1
ATOM 2582 O O . GLY A 1 329 ? -23.627 19.928 11.558 1.00 38.62 329 GLY A O 1
ATOM 2583 N N . CYS A 1 330 ? -24.576 21.837 10.921 1.00 38.06 330 CYS A N 1
ATOM 2584 C CA . CYS A 1 330 ? -24.661 21.489 9.500 1.00 38.06 330 CYS A CA 1
ATOM 2585 C C . CYS A 1 330 ? -23.272 21.369 8.833 1.00 38.06 330 CYS A C 1
ATOM 2587 O O . CYS A 1 330 ? -22.799 22.333 8.236 1.00 38.06 330 CYS A O 1
ATOM 2589 N N . MET A 1 331 ? -22.665 20.177 8.856 1.00 57.50 331 MET A N 1
ATOM 2590 C CA . MET A 1 331 ? -21.613 19.804 7.903 1.00 57.50 331 MET A CA 1
ATOM 2591 C C . MET A 1 331 ? -22.206 19.834 6.490 1.00 57.50 331 MET A C 1
ATOM 2593 O O . MET A 1 331 ? -23.032 18.995 6.123 1.00 57.50 331 MET A O 1
ATOM 2597 N N . SER A 1 332 ? -21.854 20.853 5.712 1.00 80.12 332 SER A N 1
ATOM 2598 C CA . SER A 1 332 ? -22.316 20.977 4.333 1.00 80.12 332 SER A CA 1
ATOM 2599 C C . SER A 1 332 ? -21.453 20.098 3.432 1.00 80.12 332 SER A C 1
ATOM 2601 O O . SER A 1 332 ? -20.279 20.397 3.238 1.00 80.12 332 SER A O 1
ATOM 2603 N N . VAL A 1 333 ? -22.053 19.078 2.809 1.00 81.50 333 VAL A N 1
ATOM 2604 C CA . VAL A 1 333 ? -21.396 18.217 1.801 1.00 81.50 333 VAL A CA 1
ATOM 2605 C C . VAL A 1 333 ? -20.690 19.042 0.712 1.00 81.50 333 VAL A C 1
ATOM 2607 O O . VAL A 1 333 ? -19.640 18.652 0.211 1.00 81.50 333 VAL A O 1
ATOM 2610 N N . GLU A 1 334 ? -21.237 20.208 0.362 1.00 87.19 334 GLU A N 1
ATOM 2611 C CA . GLU A 1 334 ? -20.648 21.100 -0.641 1.00 87.19 334 GLU A CA 1
ATOM 2612 C C . GLU A 1 334 ? -19.451 21.901 -0.105 1.00 87.19 334 GLU A C 1
ATOM 2614 O O . GLU A 1 334 ? -18.503 22.179 -0.841 1.00 87.19 334 GLU A O 1
ATOM 2619 N N . ALA A 1 335 ? -19.464 22.253 1.184 1.00 90.19 335 ALA A N 1
ATOM 2620 C CA . ALA A 1 335 ? -18.324 22.903 1.827 1.00 90.19 335 ALA A CA 1
ATOM 2621 C C . ALA A 1 335 ? -17.161 21.915 1.995 1.00 90.19 335 ALA A C 1
ATOM 2623 O O . ALA A 1 335 ? -16.017 22.274 1.729 1.00 90.19 335 ALA A O 1
ATOM 2624 N N . ASP A 1 336 ? -17.458 20.664 2.358 1.00 93.94 336 ASP A N 1
ATOM 2625 C CA . ASP A 1 336 ? -16.463 19.590 2.458 1.00 93.94 336 ASP A CA 1
ATOM 2626 C C . ASP A 1 336 ? -15.840 19.287 1.094 1.00 93.94 336 ASP A C 1
ATOM 2628 O O . ASP A 1 336 ? -14.621 19.185 0.983 1.00 93.94 336 ASP A O 1
ATOM 2632 N N . PHE A 1 337 ? -16.654 19.245 0.035 1.00 94.88 337 PHE A N 1
ATOM 2633 C CA . PHE A 1 337 ? -16.161 19.107 -1.335 1.00 94.88 337 PHE A CA 1
ATOM 2634 C C . PHE A 1 337 ? -15.261 20.282 -1.749 1.00 94.88 337 PHE A C 1
ATOM 2636 O O . PHE A 1 337 ? -14.216 20.069 -2.357 1.00 94.88 337 PHE A O 1
ATOM 2643 N N . SER A 1 338 ? -15.626 21.517 -1.389 1.00 96.00 338 SER A N 1
ATOM 2644 C CA . SER A 1 338 ? -14.828 22.713 -1.702 1.00 96.00 338 SER A CA 1
ATOM 2645 C C . SER A 1 338 ? -13.486 22.738 -0.953 1.00 96.00 338 SER A C 1
ATOM 2647 O O . SER A 1 338 ? -12.462 23.140 -1.514 1.00 96.00 338 SER A O 1
ATOM 2649 N N . LEU A 1 339 ? -13.474 22.296 0.311 1.00 97.44 339 LEU A N 1
ATOM 2650 C CA . LEU A 1 339 ? -12.247 22.156 1.096 1.00 97.44 339 LEU A CA 1
ATOM 2651 C C . LEU A 1 339 ? -11.359 21.050 0.515 1.00 97.44 339 LEU A C 1
ATOM 2653 O O . LEU A 1 339 ? -10.170 21.281 0.301 1.00 97.44 339 LEU A O 1
ATOM 2657 N N . LEU A 1 340 ? -11.943 19.895 0.183 1.00 98.12 340 LEU A N 1
ATOM 2658 C CA . LEU A 1 340 ? -11.242 18.800 -0.482 1.00 98.12 340 LEU A CA 1
ATOM 2659 C C . LEU A 1 340 ? -10.636 19.255 -1.817 1.00 98.12 340 LEU A C 1
ATOM 2661 O O . LEU A 1 340 ? -9.463 19.008 -2.063 1.00 98.12 340 LEU A O 1
ATOM 2665 N N . GLU A 1 341 ? -11.386 19.971 -2.660 1.00 97.62 341 GLU A N 1
ATOM 2666 C CA . GLU A 1 341 ? -10.869 20.539 -3.914 1.00 97.62 341 GLU A CA 1
ATOM 2667 C C . GLU A 1 341 ? -9.674 21.469 -3.662 1.00 97.62 341 GLU A C 1
ATOM 2669 O O . GLU A 1 341 ? -8.666 21.375 -4.361 1.00 97.62 341 GLU A O 1
ATOM 2674 N N . SER A 1 342 ? -9.744 22.326 -2.641 1.00 98.12 342 SER A N 1
ATOM 2675 C CA . SER A 1 342 ? -8.642 23.231 -2.285 1.00 98.12 342 SER A CA 1
ATOM 2676 C C . SER A 1 342 ? -7.389 22.469 -1.843 1.00 98.12 342 SER A C 1
ATOM 2678 O O . SER A 1 342 ? -6.281 22.809 -2.255 1.00 98.12 342 SER A O 1
ATOM 2680 N N . LEU A 1 343 ? -7.572 21.415 -1.045 1.00 98.38 343 LEU A N 1
ATOM 2681 C CA . LEU A 1 343 ? -6.511 20.529 -0.570 1.00 98.38 343 LEU A CA 1
ATOM 2682 C C . LEU A 1 343 ? -5.878 19.713 -1.705 1.00 98.38 343 LEU A C 1
ATOM 2684 O O . LEU A 1 343 ? -4.659 19.623 -1.784 1.00 98.38 343 LEU A O 1
ATOM 2688 N N . LEU A 1 344 ? -6.687 19.179 -2.620 1.00 97.75 344 LEU A N 1
ATOM 2689 C CA . LEU A 1 344 ? -6.222 18.429 -3.790 1.00 97.75 344 LEU A CA 1
ATOM 2690 C C . LEU A 1 344 ? -5.450 19.308 -4.779 1.00 97.75 344 LEU A C 1
ATOM 2692 O O . LEU A 1 344 ? -4.496 18.858 -5.412 1.00 97.75 344 LEU A O 1
ATOM 2696 N N . LEU A 1 345 ? -5.851 20.572 -4.933 1.00 96.88 345 LEU A N 1
ATOM 2697 C CA . LEU A 1 345 ? -5.145 21.527 -5.787 1.00 96.88 345 LEU A CA 1
ATOM 2698 C C . LEU A 1 345 ? -3.822 22.003 -5.173 1.00 96.88 345 LEU A C 1
ATOM 2700 O O . LEU A 1 345 ? -2.932 22.407 -5.926 1.00 96.88 345 LEU A O 1
ATOM 2704 N N . ALA A 1 346 ? -3.672 21.962 -3.850 1.00 97.25 346 ALA A N 1
ATOM 2705 C CA . ALA A 1 346 ? -2.411 22.263 -3.187 1.00 97.25 346 ALA A CA 1
ATOM 2706 C C . ALA A 1 346 ? -1.369 21.175 -3.493 1.00 97.25 346 ALA A C 1
ATOM 2708 O O . ALA A 1 346 ? -1.657 19.980 -3.448 1.00 97.25 346 ALA A O 1
ATOM 2709 N N . ARG A 1 347 ? -0.145 21.585 -3.836 1.00 96.69 347 ARG A N 1
ATOM 2710 C CA . ARG A 1 347 ? 0.974 20.654 -4.037 1.00 96.69 347 ARG A CA 1
ATOM 2711 C C . ARG A 1 347 ? 1.616 20.360 -2.685 1.00 96.69 347 ARG A C 1
ATOM 2713 O O . ARG A 1 347 ? 1.930 21.296 -1.950 1.00 96.69 347 ARG A O 1
ATOM 2720 N N . GLY A 1 348 ? 1.835 19.088 -2.374 1.00 96.50 348 GLY A N 1
ATOM 2721 C CA . GLY A 1 348 ? 2.437 18.711 -1.098 1.00 96.50 348 GLY A CA 1
ATOM 2722 C C . GLY A 1 348 ? 3.204 17.402 -1.151 1.00 96.50 348 GLY A C 1
ATOM 2723 O O . GLY A 1 348 ? 2.845 16.505 -0.410 1.00 96.50 348 GLY A O 1
ATOM 2724 N N . PRO A 1 349 ? 4.228 17.253 -2.007 1.00 96.69 349 PRO A N 1
ATOM 2725 C CA . PRO A 1 349 ? 5.087 16.075 -1.957 1.00 96.69 349 PRO A CA 1
ATOM 2726 C C . PRO A 1 349 ? 5.917 16.072 -0.663 1.00 96.69 349 PRO A C 1
ATOM 2728 O O . PRO A 1 349 ? 6.208 17.144 -0.123 1.00 96.69 349 PRO A O 1
ATOM 2731 N N . GLY A 1 350 ? 6.387 14.898 -0.232 1.00 93.69 350 GLY A N 1
ATOM 2732 C CA . GLY A 1 350 ? 7.192 14.748 0.984 1.00 93.69 350 GLY A CA 1
ATOM 2733 C C . GLY A 1 350 ? 8.337 15.765 1.121 1.00 93.69 350 GLY A C 1
ATOM 2734 O O . GLY A 1 350 ? 9.207 15.947 0.244 1.00 93.69 350 GLY A O 1
ATOM 2735 N N . GLY A 1 351 ? 8.304 16.485 2.240 1.00 91.38 351 GLY A N 1
ATOM 2736 C CA . GLY A 1 351 ? 9.211 17.558 2.625 1.00 91.38 351 GLY A CA 1
ATOM 2737 C C . GLY A 1 351 ? 8.971 18.910 1.942 1.00 91.38 351 GLY A C 1
ATOM 2738 O O . GLY A 1 351 ? 9.849 19.772 2.047 1.00 91.38 351 GLY A O 1
ATOM 2739 N N . GLN A 1 352 ? 7.870 19.088 1.201 1.00 95.69 352 GLN A N 1
ATOM 2740 C CA . GLN A 1 352 ? 7.431 20.360 0.599 1.00 95.69 352 GLN A CA 1
ATOM 2741 C C . GLN A 1 352 ? 5.902 20.549 0.699 1.00 95.69 352 GLN A C 1
ATOM 2743 O O . GLN A 1 352 ? 5.221 20.843 -0.285 1.00 95.69 352 GLN A O 1
ATOM 2748 N N . GLU A 1 353 ? 5.346 20.363 1.896 1.00 97.44 353 GLU A N 1
ATOM 2749 C CA . GLU A 1 353 ? 3.907 20.385 2.183 1.00 97.44 353 GLU A CA 1
ATOM 2750 C C . GLU A 1 353 ? 3.358 21.799 2.481 1.00 97.44 353 GLU A C 1
ATOM 2752 O O . GLU A 1 353 ? 2.290 21.950 3.079 1.00 97.44 353 GLU A O 1
ATOM 2757 N N . GLU A 1 354 ? 4.083 22.874 2.141 1.00 97.12 354 GLU A N 1
ATOM 2758 C CA . GLU A 1 354 ? 3.722 24.257 2.496 1.00 97.12 354 GLU A CA 1
ATOM 2759 C C . GLU A 1 354 ? 2.333 24.690 2.007 1.00 97.12 354 GLU A C 1
ATOM 2761 O O . GLU A 1 354 ? 1.619 25.354 2.761 1.00 97.12 354 GLU A O 1
ATOM 2766 N N . GLU A 1 355 ? 1.943 24.342 0.776 1.00 97.56 355 GLU A N 1
ATOM 2767 C CA . GLU A 1 355 ? 0.652 24.776 0.218 1.00 97.56 355 GLU A CA 1
ATOM 2768 C C . GLU A 1 355 ? -0.516 24.118 0.957 1.00 97.56 355 GLU A C 1
ATOM 2770 O O . GLU A 1 355 ? -1.454 24.799 1.369 1.00 97.56 355 GLU A O 1
ATOM 2775 N N . VAL A 1 356 ? -0.416 22.811 1.199 1.00 98.56 356 VAL A N 1
ATOM 2776 C CA . VAL A 1 356 ? -1.398 22.034 1.969 1.00 98.56 356 VAL A CA 1
ATOM 2777 C C . VAL A 1 356 ? -1.520 22.600 3.373 1.00 98.56 356 VAL A C 1
ATOM 2779 O O . VAL A 1 356 ? -2.611 22.891 3.859 1.00 98.56 356 VAL A O 1
ATOM 2782 N N . ARG A 1 357 ? -0.372 22.806 4.021 1.00 98.56 357 ARG A N 1
ATOM 2783 C CA . ARG A 1 357 ? -0.291 23.321 5.384 1.00 98.56 357 ARG A CA 1
ATOM 2784 C C . ARG A 1 357 ? -0.965 24.673 5.527 1.00 98.56 357 ARG A C 1
ATOM 2786 O O . ARG A 1 357 ? -1.559 24.937 6.565 1.00 98.56 357 ARG A O 1
ATOM 2793 N N . ALA A 1 358 ? -0.863 25.533 4.516 1.00 98.56 358 ALA A N 1
ATOM 2794 C CA . ALA A 1 358 ? -1.523 26.830 4.520 1.00 98.56 358 ALA A CA 1
ATOM 2795 C C . ALA A 1 358 ? -3.054 26.693 4.510 1.00 98.56 358 ALA A C 1
ATOM 2797 O O . ALA A 1 358 ? -3.718 27.412 5.256 1.00 98.56 358 ALA A O 1
ATOM 2798 N N . VAL A 1 359 ? -3.599 25.751 3.729 1.00 98.50 359 VAL A N 1
ATOM 2799 C CA . VAL A 1 359 ? -5.041 25.449 3.712 1.00 98.50 359 VAL A CA 1
ATOM 2800 C C . VAL A 1 359 ? -5.483 24.916 5.075 1.00 98.50 359 VAL A C 1
ATOM 2802 O O . VAL A 1 359 ? -6.373 25.486 5.700 1.00 98.50 359 VAL A O 1
ATOM 2805 N N . CYS A 1 360 ? -4.808 23.889 5.593 1.00 98.69 360 CYS A N 1
ATOM 2806 C CA . CYS A 1 360 ? -5.179 23.282 6.870 1.00 98.69 360 CYS A CA 1
ATOM 2807 C C . CYS A 1 360 ? -5.022 24.233 8.064 1.00 98.69 360 CYS A C 1
ATOM 2809 O O . CYS A 1 360 ? -5.808 24.186 9.008 1.00 98.69 360 CYS A O 1
ATOM 2811 N N . ARG A 1 361 ? -4.013 25.114 8.033 1.00 98.62 361 ARG A N 1
ATOM 2812 C CA . ARG A 1 361 ? -3.781 26.117 9.080 1.00 98.62 361 ARG A CA 1
ATOM 2813 C C . ARG A 1 361 ? -4.982 27.033 9.242 1.00 98.62 361 ARG A C 1
ATOM 2815 O O . ARG A 1 361 ? -5.345 27.313 10.377 1.00 98.62 361 ARG A O 1
ATOM 2822 N N . ALA A 1 362 ? -5.578 27.486 8.141 1.00 97.38 362 ALA A N 1
ATOM 2823 C CA . ALA A 1 362 ? -6.730 28.378 8.194 1.00 97.38 362 ALA A CA 1
ATOM 2824 C C . ALA A 1 362 ? -7.920 27.725 8.922 1.00 97.38 362 ALA A C 1
ATOM 2826 O O . ALA A 1 362 ? -8.559 28.370 9.751 1.00 97.38 362 ALA A O 1
ATOM 2827 N N . GLU A 1 363 ? -8.165 26.437 8.670 1.00 98.06 363 GLU A N 1
ATOM 2828 C CA . GLU A 1 363 ? -9.241 25.670 9.314 1.00 98.06 363 GLU A CA 1
ATOM 2829 C C . GLU A 1 363 ? -8.944 25.396 10.803 1.00 98.06 363 GLU A C 1
ATOM 2831 O O . GLU A 1 363 ? -9.816 25.565 11.661 1.00 98.06 363 GLU A O 1
ATOM 2836 N N . LEU A 1 364 ? -7.699 25.031 11.145 1.00 98.38 364 LEU A N 1
ATOM 2837 C CA . LEU A 1 364 ? -7.306 24.803 12.539 1.00 98.38 364 LEU A CA 1
ATOM 2838 C C . LEU A 1 364 ? -7.266 26.099 13.357 1.00 98.38 364 LEU A C 1
ATOM 2840 O O . LEU A 1 364 ? -7.670 26.081 14.512 1.00 98.38 364 LEU A O 1
ATOM 2844 N N . GLU A 1 365 ? -6.820 27.229 12.801 1.00 98.44 365 GLU A N 1
ATOM 2845 C CA . GLU A 1 365 ? -6.795 28.520 13.517 1.00 98.44 365 GLU A CA 1
ATOM 2846 C C . GLU A 1 365 ? -8.206 29.035 13.832 1.00 98.44 365 GLU A C 1
ATOM 2848 O O . GLU A 1 365 ? -8.389 29.775 14.799 1.00 98.44 365 GLU A O 1
ATOM 2853 N N . ALA A 1 366 ? -9.208 28.622 13.052 1.00 96.50 366 ALA A N 1
ATOM 2854 C CA . ALA A 1 366 ? -10.609 28.914 13.329 1.00 96.50 366 ALA A CA 1
ATOM 2855 C C . ALA A 1 366 ? -11.204 28.035 14.447 1.00 96.50 366 ALA A C 1
ATOM 2857 O O . ALA A 1 366 ? -12.152 28.462 15.107 1.00 96.50 366 ALA A O 1
ATOM 2858 N N . SER A 1 367 ? -10.652 26.836 14.667 1.00 95.69 367 SER A N 1
ATOM 2859 C CA . SER A 1 367 ? -11.267 25.796 15.509 1.00 95.69 367 SER A CA 1
ATOM 2860 C C . SER A 1 367 ? -10.491 25.489 16.797 1.00 95.69 367 SER A C 1
ATOM 2862 O O . SER A 1 367 ? -11.079 25.126 17.810 1.00 95.69 367 SER A O 1
ATOM 2864 N N . CYS A 1 368 ? -9.167 25.618 16.802 1.00 98.25 368 CYS A N 1
ATOM 2865 C CA . CYS A 1 368 ? -8.309 25.211 17.915 1.00 98.25 368 CYS A CA 1
ATOM 2866 C C . CYS A 1 368 ? -7.922 26.385 18.825 1.00 98.25 368 CYS A C 1
ATOM 2868 O O . CYS A 1 368 ? -7.800 27.526 18.386 1.00 98.25 368 CYS A O 1
ATOM 2870 N N . ASP A 1 369 ? -7.666 26.100 20.107 1.00 97.94 369 ASP A N 1
ATOM 2871 C CA . ASP A 1 369 ? -7.201 27.105 21.072 1.00 97.94 369 ASP A CA 1
ATOM 2872 C C . ASP A 1 369 ? -5.757 27.561 20.761 1.00 97.94 369 ASP A C 1
ATOM 2874 O O . ASP A 1 369 ? -5.397 28.712 21.011 1.00 97.94 369 ASP A O 1
ATOM 2878 N N . GLU A 1 370 ? -4.927 26.663 20.215 1.00 98.38 370 GLU A N 1
ATOM 2879 C CA . GLU A 1 370 ? -3.551 26.929 19.779 1.00 98.38 370 GLU A CA 1
ATOM 2880 C C . GLU A 1 370 ? -3.233 26.195 18.476 1.00 98.38 370 GLU A C 1
ATOM 2882 O O . GLU A 1 370 ? -3.620 25.037 18.309 1.00 98.38 370 GLU A O 1
ATOM 2887 N N . VAL A 1 371 ? -2.473 26.852 17.591 1.00 98.81 371 VAL A N 1
ATOM 2888 C CA . VAL A 1 371 ? -1.975 26.270 16.339 1.00 98.81 371 VAL A CA 1
ATOM 2889 C C . VAL A 1 371 ? -0.516 26.651 16.108 1.00 98.81 371 VAL A C 1
ATOM 2891 O O . VAL A 1 371 ? -0.158 27.830 16.142 1.00 98.81 371 VAL A O 1
ATOM 2894 N N . TRP A 1 372 ? 0.348 25.675 15.836 1.00 98.75 372 TRP A N 1
ATOM 2895 C CA . TRP A 1 372 ? 1.755 25.922 15.500 1.00 98.75 372 TRP A CA 1
ATOM 2896 C C . TRP A 1 372 ? 2.304 24.868 14.541 1.00 98.75 372 TRP A C 1
ATOM 2898 O O . TRP A 1 372 ? 1.652 23.875 14.243 1.00 98.75 372 TRP A O 1
ATOM 2908 N N . VAL A 1 373 ? 3.513 25.107 14.033 1.00 98.75 373 VAL A N 1
ATOM 2909 C CA . VAL A 1 373 ? 4.264 24.123 13.245 1.00 98.75 373 VAL A CA 1
ATOM 2910 C C . VAL A 1 373 ? 5.455 23.659 14.061 1.00 98.75 373 VAL A C 1
ATOM 2912 O O . VAL A 1 373 ? 6.183 24.491 14.610 1.00 98.75 373 VAL A O 1
ATOM 2915 N N . ASP A 1 374 ? 5.620 22.347 14.192 1.00 98.19 374 ASP A N 1
ATOM 2916 C CA . ASP A 1 374 ? 6.722 21.766 14.953 1.00 98.19 374 ASP A CA 1
ATOM 2917 C C . ASP A 1 374 ? 8.023 21.679 14.131 1.00 98.19 374 ASP A C 1
ATOM 2919 O O . ASP A 1 374 ? 8.090 22.083 12.968 1.00 98.19 374 ASP A O 1
ATOM 2923 N N . ALA A 1 375 ? 9.102 21.176 14.739 1.00 96.81 375 ALA A N 1
ATOM 2924 C CA . ALA A 1 375 ? 10.399 21.105 14.063 1.00 96.81 375 ALA A CA 1
ATOM 2925 C C . ALA A 1 375 ? 10.475 20.022 12.969 1.00 96.81 375 ALA A C 1
ATOM 2927 O O . ALA A 1 375 ? 11.424 20.035 12.185 1.00 96.81 375 ALA A O 1
ATOM 2928 N N . ALA A 1 376 ? 9.508 19.101 12.917 1.00 95.94 376 ALA A N 1
ATOM 2929 C CA . ALA A 1 376 ? 9.332 18.143 11.829 1.00 95.94 376 ALA A CA 1
ATOM 2930 C C . ALA A 1 376 ? 8.330 18.648 10.780 1.00 95.94 376 ALA A C 1
ATOM 2932 O O . ALA A 1 376 ? 7.908 17.886 9.918 1.00 95.94 376 ALA A O 1
ATOM 2933 N N . ASN A 1 377 ? 7.986 19.940 10.819 1.00 97.94 377 ASN A N 1
ATOM 2934 C CA . ASN A 1 377 ? 7.064 20.596 9.901 1.00 97.94 377 ASN A CA 1
ATOM 2935 C C . ASN A 1 377 ? 5.599 20.155 10.003 1.00 97.94 377 ASN A C 1
ATOM 2937 O O . ASN A 1 377 ? 4.792 20.677 9.227 1.00 97.94 377 ASN A O 1
ATOM 2941 N N . ASN A 1 378 ? 5.242 19.318 10.980 1.00 98.69 378 ASN A N 1
ATOM 2942 C CA . ASN A 1 378 ? 3.851 18.960 11.234 1.00 98.69 378 ASN A CA 1
ATOM 2943 C C . ASN A 1 378 ? 3.069 20.210 11.648 1.00 98.69 378 ASN A C 1
ATOM 2945 O O . ASN A 1 378 ? 3.585 21.052 12.395 1.00 98.69 378 ASN A O 1
ATOM 2949 N N . LEU A 1 379 ? 1.820 20.326 11.208 1.00 98.88 379 LEU A N 1
ATOM 2950 C CA . LEU A 1 379 ? 0.901 21.354 11.686 1.00 98.88 379 LEU A CA 1
ATOM 2951 C C . LEU A 1 379 ? 0.077 20.806 12.852 1.00 98.88 379 LEU A C 1
ATOM 2953 O O . LEU A 1 379 ? -0.635 19.816 12.712 1.00 98.88 379 LEU A O 1
ATOM 2957 N N . ILE A 1 380 ? 0.171 21.466 14.004 1.00 98.88 380 ILE A N 1
ATOM 2958 C CA . ILE A 1 380 ? -0.470 21.030 15.242 1.00 98.88 380 ILE A CA 1
ATOM 2959 C C . ILE A 1 380 ? -1.580 22.004 15.610 1.00 98.88 380 ILE A C 1
ATOM 2961 O O . ILE A 1 380 ? -1.317 23.200 15.718 1.00 98.88 380 ILE A O 1
ATOM 2965 N N . GLY A 1 381 ? -2.785 21.490 15.846 1.00 98.75 381 GLY A N 1
ATOM 2966 C CA . GLY A 1 381 ? -3.900 22.195 16.475 1.00 98.75 381 GLY A CA 1
ATOM 2967 C C . GLY A 1 381 ? -4.266 21.546 17.810 1.00 98.75 381 GLY A C 1
ATOM 2968 O O . GLY A 1 381 ? -4.280 20.321 17.920 1.00 98.75 381 GLY A O 1
ATOM 2969 N N . VAL A 1 382 ? -4.552 22.348 18.837 1.00 98.62 382 VAL A N 1
ATOM 2970 C CA . VAL A 1 382 ? -4.922 21.845 20.171 1.00 98.62 382 VAL A CA 1
ATOM 2971 C C . VAL A 1 382 ? -6.295 22.338 20.592 1.00 98.62 382 VAL A C 1
ATOM 2973 O O . VAL A 1 382 ? -6.566 23.537 20.549 1.00 98.62 382 VAL A O 1
ATOM 2976 N N . ILE A 1 383 ? -7.126 21.414 21.073 1.00 98.38 383 ILE A N 1
ATOM 2977 C CA . ILE A 1 383 ? -8.375 21.720 21.777 1.00 98.38 383 ILE A CA 1
ATOM 2978 C C . ILE A 1 383 ? -8.218 21.285 23.228 1.00 98.38 383 ILE A C 1
ATOM 2980 O O . ILE A 1 383 ? -7.923 20.123 23.515 1.00 98.38 383 ILE A O 1
ATOM 2984 N N . ARG A 1 384 ? -8.401 22.232 24.145 1.00 97.25 384 ARG A N 1
ATOM 2985 C CA . ARG A 1 384 ? -8.218 22.023 25.581 1.00 97.25 384 ARG A CA 1
ATOM 2986 C C . ARG A 1 384 ? -9.539 21.658 26.242 1.00 97.25 384 ARG A C 1
ATOM 2988 O O . ARG A 1 384 ? -10.539 22.361 26.070 1.00 97.25 384 ARG A O 1
ATOM 2995 N N . ALA A 1 385 ? -9.529 20.609 27.061 1.00 96.38 385 ALA A N 1
ATOM 2996 C CA . ALA A 1 385 ? -10.695 20.243 27.861 1.00 96.38 385 ALA A CA 1
ATOM 2997 C C . ALA A 1 385 ? -11.041 21.371 28.849 1.00 96.38 385 ALA A C 1
ATOM 2999 O O . ALA A 1 385 ? -10.192 21.823 29.621 1.00 96.38 385 ALA A O 1
ATOM 3000 N N . ALA A 1 386 ? -12.291 21.847 28.843 1.00 93.44 386 ALA A N 1
ATOM 3001 C CA . ALA A 1 386 ? -12.662 23.034 29.622 1.00 93.44 386 ALA A CA 1
ATOM 3002 C C . ALA A 1 386 ? -12.904 22.745 31.115 1.00 93.44 386 ALA A C 1
ATOM 3004 O O . ALA A 1 386 ? -12.688 23.619 31.955 1.00 93.44 386 ALA A O 1
ATOM 3005 N N . ASN A 1 387 ? -13.352 21.529 31.444 1.00 92.75 387 ASN A N 1
ATOM 3006 C CA . ASN A 1 387 ? -13.854 21.170 32.777 1.00 92.75 387 ASN A CA 1
ATOM 3007 C C . ASN A 1 387 ? -12.937 20.205 33.549 1.00 92.75 387 ASN A C 1
ATOM 3009 O O . ASN A 1 387 ? -13.334 19.668 34.584 1.00 92.75 387 ASN A O 1
ATOM 3013 N N . VAL A 1 388 ? -11.705 19.999 33.076 1.00 92.94 388 VAL A N 1
ATOM 3014 C CA . VAL A 1 388 ? -10.723 19.092 33.684 1.00 92.94 388 VAL A CA 1
ATOM 3015 C C . VAL A 1 388 ? -9.452 19.856 34.048 1.00 92.94 388 VAL A C 1
ATOM 3017 O O . VAL A 1 388 ? -9.039 20.789 33.362 1.00 92.94 388 VAL A O 1
ATOM 3020 N N . ALA A 1 389 ? -8.819 19.481 35.164 1.00 94.12 389 ALA A N 1
ATOM 3021 C CA . ALA A 1 389 ? -7.539 20.062 35.556 1.00 94.12 389 ALA A CA 1
ATOM 3022 C C . ALA A 1 389 ? -6.480 19.817 34.467 1.00 94.12 389 ALA A C 1
ATOM 3024 O O . ALA A 1 389 ? -6.334 18.697 33.983 1.00 94.12 389 ALA A O 1
ATOM 3025 N N . ARG A 1 390 ? -5.705 20.853 34.126 1.00 92.19 390 ARG A N 1
ATOM 3026 C CA . ARG A 1 390 ? -4.781 20.847 32.978 1.00 92.19 390 ARG A CA 1
ATOM 3027 C C . ARG A 1 390 ? -3.791 19.678 32.973 1.00 92.19 390 ARG A C 1
ATOM 3029 O O . ARG A 1 390 ? -3.584 19.071 31.934 1.00 92.19 390 ARG A O 1
ATOM 3036 N N . GLU A 1 391 ? -3.198 19.347 34.119 1.00 92.31 391 GLU A N 1
ATOM 3037 C CA . GLU A 1 391 ? -2.265 18.212 34.227 1.00 92.31 391 GLU A CA 1
ATOM 3038 C C . GLU A 1 391 ? -2.960 16.874 33.940 1.00 92.31 391 GLU A C 1
ATOM 3040 O O . GLU A 1 391 ? -2.418 16.032 33.224 1.00 92.31 391 GLU A O 1
ATOM 3045 N N . THR A 1 392 ? -4.187 16.699 34.438 1.00 92.94 392 THR A N 1
ATOM 3046 C CA . THR A 1 392 ? -4.997 15.503 34.185 1.00 92.94 392 THR A CA 1
ATOM 3047 C C . THR A 1 392 ? -5.380 15.408 32.711 1.00 92.94 392 THR A C 1
ATOM 3049 O O . THR A 1 392 ? -5.139 14.368 32.099 1.00 92.94 392 THR A O 1
ATOM 3052 N N . ALA A 1 393 ? -5.905 16.490 32.127 1.00 93.38 393 ALA A N 1
ATOM 3053 C CA . ALA A 1 393 ? -6.314 16.531 30.724 1.00 93.38 393 ALA A CA 1
ATOM 3054 C C . ALA A 1 393 ? -5.140 16.235 29.776 1.00 93.38 393 ALA A C 1
ATOM 3056 O O . ALA A 1 393 ? -5.272 15.439 28.848 1.00 93.38 393 ALA A O 1
ATOM 3057 N N . GLN A 1 394 ? -3.964 16.797 30.069 1.00 92.88 394 GLN A N 1
ATOM 3058 C CA . GLN A 1 394 ? -2.748 16.572 29.293 1.00 92.88 394 GLN A CA 1
ATOM 3059 C C . GLN A 1 394 ? -2.204 15.142 29.449 1.00 92.88 394 GLN A C 1
ATOM 3061 O O . GLN A 1 394 ? -1.728 14.551 28.481 1.00 92.88 394 GLN A O 1
ATOM 3066 N N . SER A 1 395 ? -2.286 14.551 30.648 1.00 91.81 395 SER A N 1
ATOM 3067 C CA . SER A 1 395 ? -1.847 13.164 30.881 1.00 91.81 395 SER A CA 1
ATOM 3068 C C . SER A 1 395 ? -2.683 12.127 30.117 1.00 91.81 395 SER A C 1
ATOM 3070 O O . SER A 1 395 ? -2.184 11.049 29.798 1.00 91.81 395 SER A O 1
ATOM 3072 N N . ARG A 1 396 ? -3.934 12.477 29.797 1.00 93.44 396 ARG A N 1
ATOM 3073 C CA . ARG A 1 396 ? -4.894 11.666 29.036 1.00 93.44 396 ARG A CA 1
ATOM 3074 C C . ARG A 1 396 ? -4.984 12.064 27.566 1.00 93.44 396 ARG A C 1
ATOM 3076 O O . ARG A 1 396 ? -5.862 11.574 26.865 1.00 93.44 396 ARG A O 1
ATOM 3083 N N . ALA A 1 397 ? -4.116 12.965 27.111 1.00 96.44 397 ALA A N 1
ATOM 3084 C CA . ALA A 1 397 ? -4.245 13.551 25.792 1.00 96.44 397 ALA A CA 1
ATOM 3085 C C . ALA A 1 397 ? -4.269 12.489 24.683 1.00 96.44 397 ALA A C 1
ATOM 3087 O O . ALA A 1 397 ? -3.589 11.457 24.759 1.00 96.44 397 ALA A O 1
ATOM 3088 N N . ILE A 1 398 ? -5.043 12.772 23.640 1.00 98.31 398 ILE A N 1
ATOM 3089 C CA . ILE A 1 398 ? -5.144 11.925 22.453 1.00 98.31 398 ILE A CA 1
ATOM 3090 C C . ILE A 1 398 ? -4.578 12.695 21.270 1.00 98.31 398 ILE A C 1
ATOM 3092 O O . ILE A 1 398 ? -4.910 13.862 21.057 1.00 98.31 398 ILE A O 1
ATOM 3096 N N . ARG A 1 399 ? -3.721 12.024 20.500 1.00 98.56 399 ARG A N 1
ATOM 3097 C CA . ARG A 1 399 ? -3.188 12.541 19.240 1.00 98.56 399 ARG A CA 1
ATOM 3098 C C . ARG A 1 399 ? -3.995 11.957 18.088 1.00 98.56 399 ARG A C 1
ATOM 3100 O O . ARG A 1 399 ? -4.079 10.739 17.966 1.00 98.56 399 ARG A O 1
ATOM 3107 N N . VAL A 1 400 ? -4.574 12.814 17.263 1.00 98.81 400 VAL A N 1
ATOM 3108 C CA . VAL A 1 400 ? -5.244 12.456 16.011 1.00 98.81 400 VAL A CA 1
ATOM 3109 C C . VAL A 1 400 ? -4.303 12.828 14.876 1.00 98.81 400 VAL A C 1
ATOM 3111 O O . VAL A 1 400 ? -3.855 13.970 14.831 1.00 98.81 400 VAL A O 1
ATOM 3114 N N . MET A 1 401 ? -3.981 11.882 14.003 1.00 98.75 401 MET A N 1
ATOM 3115 C CA . MET A 1 401 ? -3.013 12.038 12.918 1.00 98.75 401 MET A CA 1
ATOM 3116 C C . MET A 1 401 ? -3.694 11.815 11.567 1.00 98.75 401 MET A C 1
ATOM 3118 O O . MET A 1 401 ? -4.479 10.881 11.444 1.00 98.75 401 MET A O 1
ATOM 3122 N N . ALA A 1 402 ? -3.404 12.681 10.604 1.00 98.75 402 ALA A N 1
ATOM 3123 C CA . ALA A 1 402 ? -3.742 12.553 9.183 1.00 98.75 402 ALA A CA 1
ATOM 3124 C C . ALA A 1 402 ? -2.634 13.258 8.396 1.00 98.75 402 ALA A C 1
ATOM 3126 O O . ALA A 1 402 ? -2.126 14.286 8.867 1.00 98.75 402 ALA A O 1
ATOM 3127 N N . HIS A 1 403 ? -2.219 12.727 7.253 1.00 98.62 403 HIS A N 1
ATOM 3128 C CA . HIS A 1 403 ? -0.967 13.166 6.638 1.00 98.62 403 HIS A CA 1
ATOM 3129 C C . HIS A 1 403 ? -1.142 14.270 5.592 1.00 98.62 403 HIS A C 1
ATOM 3131 O O . HIS A 1 403 ? -2.181 14.448 4.956 1.00 98.62 403 HIS A O 1
ATOM 3137 N N . GLN A 1 404 ? -0.131 15.136 5.507 1.00 98.38 404 GLN A N 1
ATOM 3138 C CA . GLN A 1 404 ? -0.112 16.276 4.595 1.00 98.38 404 GLN A CA 1
ATOM 3139 C C . GLN A 1 404 ? 0.591 15.966 3.279 1.00 98.38 404 GLN A C 1
ATOM 3141 O O . GLN A 1 404 ? 0.456 16.748 2.330 1.00 98.38 404 GLN A O 1
ATOM 3146 N N . ASP A 1 405 ? 1.426 14.940 3.245 1.00 97.69 405 ASP A N 1
ATOM 3147 C CA . ASP A 1 405 ? 2.169 14.593 2.054 1.00 97.69 405 ASP A CA 1
ATOM 3148 C C . ASP A 1 405 ? 1.299 13.845 1.036 1.00 97.69 405 ASP A C 1
ATOM 3150 O O . ASP A 1 405 ? 0.086 13.718 1.178 1.00 97.69 405 ASP A O 1
ATOM 3154 N N . GLU A 1 406 ? 1.896 13.522 -0.101 1.00 95.88 406 GLU A N 1
ATOM 3155 C CA . GLU A 1 406 ? 1.272 12.769 -1.179 1.00 95.88 406 GLU A CA 1
ATOM 3156 C C . GLU A 1 406 ? 2.384 12.068 -1.961 1.00 95.88 406 GLU A C 1
ATOM 3158 O O . GLU A 1 406 ? 3.487 12.619 -2.120 1.00 95.88 406 GLU A O 1
ATOM 3163 N N . ILE A 1 407 ? 2.091 10.898 -2.531 1.00 94.88 407 ILE A N 1
ATOM 3164 C CA . ILE A 1 407 ? 3.012 10.278 -3.484 1.00 94.88 407 ILE A CA 1
ATOM 3165 C C . ILE A 1 407 ? 3.367 11.232 -4.633 1.00 94.88 407 ILE A C 1
ATOM 3167 O O . ILE A 1 407 ? 2.540 11.942 -5.216 1.00 94.88 407 ILE A O 1
ATOM 3171 N N . ALA A 1 408 ? 4.633 11.204 -5.029 1.00 95.75 408 ALA A N 1
ATOM 3172 C CA . ALA A 1 408 ? 5.147 12.074 -6.070 1.00 95.75 408 ALA A CA 1
ATOM 3173 C C . ALA A 1 408 ? 6.342 11.442 -6.789 1.00 95.75 408 ALA A C 1
ATOM 3175 O O . ALA A 1 408 ? 6.596 10.236 -6.759 1.00 95.75 408 ALA A O 1
ATOM 3176 N N . MET A 1 409 ? 7.089 12.283 -7.492 1.00 97.00 409 MET A N 1
ATOM 3177 C CA . MET A 1 409 ? 8.311 11.911 -8.177 1.00 97.00 409 MET A CA 1
ATOM 3178 C C . MET A 1 409 ? 9.446 12.835 -7.762 1.00 97.00 409 MET A C 1
ATOM 3180 O O . MET A 1 409 ? 9.262 14.024 -7.501 1.00 97.00 409 MET A O 1
ATOM 3184 N N . VAL A 1 410 ? 10.662 12.302 -7.783 1.00 96.56 410 VAL A N 1
ATOM 3185 C CA . VAL A 1 410 ? 11.878 13.078 -7.557 1.00 96.56 410 VAL A CA 1
ATOM 3186 C C . VAL A 1 410 ? 12.828 12.927 -8.735 1.00 96.56 410 VAL A C 1
ATOM 3188 O O . VAL A 1 410 ? 13.076 11.827 -9.238 1.00 96.56 410 VAL A O 1
ATOM 3191 N N . VAL A 1 411 ? 13.381 14.047 -9.199 1.00 97.88 411 VAL A N 1
ATOM 3192 C CA . VAL A 1 411 ? 14.407 14.055 -10.242 1.00 97.88 411 VAL A CA 1
ATOM 3193 C C . VAL A 1 411 ? 15.631 13.308 -9.722 1.00 97.88 411 VAL A C 1
ATOM 3195 O O . VAL A 1 411 ? 16.252 13.703 -8.741 1.00 97.88 411 VAL A O 1
ATOM 3198 N N . LYS A 1 412 ? 16.015 12.234 -10.408 1.00 97.00 412 LYS A N 1
ATOM 3199 C CA . LYS A 1 412 ? 17.233 11.465 -10.134 1.00 97.00 412 LYS A CA 1
ATOM 3200 C C . LYS A 1 412 ? 18.420 11.998 -10.926 1.00 97.00 412 LYS A C 1
ATOM 3202 O O . LYS A 1 412 ? 19.534 12.065 -10.413 1.00 97.00 412 LYS A O 1
ATOM 3207 N N . ARG A 1 413 ? 18.202 12.341 -12.197 1.00 97.19 413 ARG A N 1
ATOM 3208 C CA . ARG A 1 413 ? 19.224 12.919 -13.082 1.00 97.19 413 ARG A CA 1
ATOM 3209 C C . ARG A 1 413 ? 18.586 13.682 -14.235 1.00 97.19 413 ARG A C 1
ATOM 3211 O O . ARG A 1 413 ? 17.458 13.393 -14.623 1.00 97.19 413 ARG A O 1
ATOM 3218 N N . ILE A 1 414 ? 19.354 14.594 -14.818 1.00 97.88 414 ILE A N 1
ATOM 3219 C CA . ILE A 1 414 ? 18.965 15.369 -15.998 1.00 97.88 414 ILE A CA 1
ATOM 3220 C C . ILE A 1 414 ? 19.800 14.874 -17.179 1.00 97.88 414 ILE A C 1
ATOM 3222 O O . ILE A 1 414 ? 21.031 14.846 -17.093 1.00 97.88 414 ILE A O 1
ATOM 3226 N N . GLY A 1 415 ? 19.129 14.428 -18.240 1.00 95.31 415 GLY A N 1
ATOM 3227 C CA . GLY A 1 415 ? 19.756 14.052 -19.503 1.00 95.31 415 GLY A CA 1
ATOM 3228 C C . GLY A 1 415 ? 20.364 15.262 -20.209 1.00 95.31 415 GLY A C 1
ATOM 3229 O O . GLY A 1 415 ? 19.984 16.404 -19.955 1.00 95.31 415 GLY A O 1
ATOM 3230 N N . ASP A 1 416 ? 21.311 15.027 -21.113 1.00 93.25 416 ASP A N 1
ATOM 3231 C CA . ASP A 1 416 ? 21.936 16.117 -21.877 1.00 93.25 416 ASP A CA 1
ATOM 3232 C C . ASP A 1 416 ? 20.953 16.771 -22.865 1.00 93.25 416 ASP A C 1
ATOM 3234 O O . ASP A 1 416 ? 21.114 17.931 -23.231 1.00 93.25 416 ASP A O 1
ATOM 3238 N N . ASP A 1 417 ? 19.876 16.062 -23.214 1.00 90.75 417 ASP A N 1
ATOM 3239 C CA . ASP A 1 417 ? 18.720 16.567 -23.960 1.00 90.75 417 ASP A CA 1
ATOM 3240 C C . ASP A 1 417 ? 17.689 17.308 -23.081 1.00 90.75 417 ASP A C 1
ATOM 3242 O O . ASP A 1 417 ? 16.642 17.727 -23.577 1.00 90.75 417 ASP A O 1
ATOM 3246 N N . GLY A 1 418 ? 17.969 17.450 -21.780 1.00 94.31 418 GLY A N 1
ATOM 3247 C CA . GLY A 1 418 ? 17.114 18.115 -20.800 1.00 94.31 418 GLY A CA 1
ATOM 3248 C C . GLY A 1 418 ? 15.912 17.301 -20.316 1.00 94.31 418 GLY A C 1
ATOM 3249 O O . GLY A 1 418 ? 15.062 17.828 -19.594 1.00 94.31 418 GLY A O 1
ATOM 3250 N N . ARG A 1 419 ? 15.821 16.008 -20.656 1.00 96.75 419 ARG A N 1
ATOM 3251 C CA . ARG A 1 419 ? 14.829 15.117 -20.038 1.00 96.75 419 ARG A CA 1
ATOM 3252 C C . ARG A 1 419 ? 15.161 14.882 -18.571 1.00 96.75 419 ARG A C 1
ATOM 3254 O O . ARG A 1 419 ? 16.310 14.613 -18.216 1.00 96.75 419 ARG A O 1
ATOM 3261 N N . LEU A 1 420 ? 14.145 14.930 -17.715 1.00 98.31 420 LEU A N 1
ATOM 3262 C CA . LEU A 1 420 ? 14.312 14.583 -16.306 1.00 98.31 420 LEU A CA 1
ATOM 3263 C C . LEU A 1 420 ? 14.037 13.093 -16.146 1.00 98.31 420 LEU A C 1
ATOM 3265 O O . LEU A 1 420 ? 12.941 12.627 -16.438 1.00 98.31 420 LEU A O 1
ATOM 3269 N N . HIS A 1 421 ? 15.019 12.340 -15.673 1.00 97.12 421 HIS A N 1
ATOM 3270 C CA . HIS A 1 421 ? 14.791 10.970 -15.235 1.00 97.12 421 HIS A CA 1
ATOM 3271 C C . HIS A 1 421 ? 14.380 11.009 -13.773 1.00 97.12 421 HIS A C 1
ATOM 3273 O O . HIS A 1 421 ? 15.129 11.532 -12.941 1.00 97.12 421 HIS A O 1
ATOM 3279 N N . VAL A 1 422 ? 13.209 10.460 -13.476 1.00 96.81 422 VAL A N 1
ATOM 3280 C CA . VAL A 1 422 ? 12.586 10.515 -12.153 1.00 96.81 422 VAL A CA 1
ATOM 3281 C C . VAL A 1 422 ? 12.497 9.128 -11.526 1.00 96.81 422 VAL A C 1
ATOM 3283 O O . VAL A 1 422 ? 12.622 8.113 -12.210 1.00 96.81 422 VAL A O 1
ATOM 3286 N N . VAL A 1 423 ? 12.320 9.091 -10.214 1.00 94.69 423 VAL A N 1
ATOM 3287 C CA . VAL A 1 423 ? 11.949 7.895 -9.447 1.00 94.69 423 VAL A CA 1
ATOM 3288 C C . VAL A 1 423 ? 10.799 8.250 -8.509 1.00 94.69 423 VAL A C 1
ATOM 3290 O O . VAL A 1 423 ? 10.550 9.439 -8.299 1.00 94.69 423 VAL A O 1
ATOM 3293 N N . ALA A 1 424 ? 10.123 7.240 -7.959 1.00 92.38 424 ALA A N 1
ATOM 3294 C CA . ALA A 1 424 ? 9.090 7.447 -6.950 1.00 92.38 424 ALA A CA 1
ATOM 3295 C C . ALA A 1 424 ? 9.624 8.245 -5.754 1.00 92.38 424 ALA A C 1
ATOM 3297 O O . ALA A 1 424 ? 10.764 8.047 -5.317 1.00 92.38 424 ALA A O 1
ATOM 3298 N N . LEU A 1 425 ? 8.767 9.114 -5.240 1.00 89.88 425 LEU A N 1
ATOM 3299 C CA . LEU A 1 425 ? 8.806 9.649 -3.892 1.00 89.88 425 LEU A CA 1
ATOM 3300 C C . LEU A 1 425 ? 7.534 9.114 -3.213 1.00 89.88 425 LEU A C 1
ATOM 3302 O O . LEU A 1 425 ? 6.441 9.404 -3.692 1.00 89.88 425 LEU A O 1
ATOM 3306 N N . GLY A 1 426 ? 7.693 8.242 -2.218 1.00 84.38 426 GLY A N 1
ATOM 3307 C CA . GLY A 1 426 ? 6.609 7.422 -1.661 1.00 84.38 426 GLY A CA 1
ATOM 3308 C C . GLY A 1 426 ? 6.413 6.063 -2.350 1.00 84.38 426 GLY A C 1
ATOM 3309 O O . GLY A 1 426 ? 7.109 5.717 -3.318 1.00 84.38 426 GLY A O 1
ATOM 3310 N N . GLY A 1 427 ? 5.476 5.265 -1.834 1.00 77.12 427 GLY A N 1
ATOM 3311 C CA . GLY A 1 427 ? 5.141 3.920 -2.315 1.00 77.12 427 GLY A CA 1
ATOM 3312 C C . GLY A 1 427 ? 4.345 3.908 -3.626 1.00 77.12 427 GLY A C 1
ATOM 3313 O O . GLY A 1 427 ? 3.177 3.531 -3.637 1.00 77.12 427 GLY A O 1
ATOM 3314 N N . ALA A 1 428 ? 4.963 4.300 -4.749 1.00 81.06 428 ALA A N 1
ATOM 3315 C CA . ALA A 1 428 ? 4.263 4.441 -6.031 1.00 81.06 428 ALA A CA 1
ATOM 3316 C C . ALA A 1 428 ? 4.877 3.644 -7.197 1.00 81.06 428 ALA A C 1
ATOM 3318 O O . ALA A 1 428 ? 6.096 3.633 -7.425 1.00 81.06 428 ALA A O 1
ATOM 3319 N N . PHE A 1 429 ? 4.007 3.044 -8.016 1.00 84.56 429 PHE A N 1
ATOM 3320 C CA . PHE A 1 429 ? 4.375 2.487 -9.318 1.00 84.56 429 PHE A CA 1
ATOM 3321 C C . PHE A 1 429 ? 4.121 3.510 -10.437 1.00 84.56 429 PHE A C 1
ATOM 3323 O O . PHE A 1 429 ? 3.179 4.294 -10.353 1.00 84.56 429 PHE A O 1
ATOM 3330 N N . PRO A 1 430 ? 4.905 3.501 -11.535 1.00 84.88 430 PRO A N 1
ATOM 3331 C CA . PRO A 1 430 ? 4.712 4.443 -12.642 1.00 84.88 430 PRO A CA 1
ATOM 3332 C C . PRO A 1 430 ? 3.293 4.456 -13.221 1.00 84.88 430 PRO A C 1
ATOM 3334 O O . PRO A 1 430 ? 2.780 5.505 -13.605 1.00 84.88 430 PRO A O 1
ATOM 3337 N N . VAL A 1 431 ? 2.659 3.282 -13.280 1.00 84.38 431 VAL A N 1
ATOM 3338 C CA . VAL A 1 431 ? 1.313 3.097 -13.839 1.00 84.38 431 VAL A CA 1
ATOM 3339 C C . VAL A 1 431 ? 0.242 3.889 -13.086 1.00 84.38 431 VAL A C 1
ATOM 3341 O O . VAL A 1 431 ? -0.724 4.315 -13.711 1.00 84.38 431 VAL A O 1
ATOM 3344 N N . ASN A 1 432 ? 0.442 4.153 -11.795 1.00 85.88 432 ASN A N 1
ATOM 3345 C CA . ASN A 1 432 ? -0.492 4.897 -10.955 1.00 85.88 432 ASN A CA 1
ATOM 3346 C C . ASN A 1 432 ? -0.680 6.350 -11.417 1.00 85.88 432 ASN A C 1
ATOM 3348 O O . ASN A 1 432 ? -1.783 6.885 -11.352 1.00 85.88 432 ASN A O 1
ATOM 3352 N N . PHE A 1 433 ? 0.386 6.969 -11.932 1.00 88.62 433 PHE A N 1
ATOM 3353 C CA . PHE A 1 433 ? 0.336 8.316 -12.509 1.00 88.62 433 PHE A CA 1
ATOM 3354 C C . PHE A 1 433 ? -0.081 8.293 -13.985 1.00 88.62 433 PHE A C 1
ATOM 3356 O O . PHE A 1 433 ? -0.765 9.195 -14.467 1.00 88.62 433 PHE A O 1
ATOM 3363 N N . GLY A 1 434 ? 0.349 7.262 -14.720 1.00 87.31 434 GLY A N 1
ATOM 3364 C CA . GLY A 1 434 ? 0.175 7.181 -16.167 1.00 87.31 434 GLY A CA 1
ATOM 3365 C C . GLY A 1 434 ? 1.010 8.216 -16.937 1.00 87.31 434 GLY A C 1
ATOM 3366 O O . GLY A 1 434 ? 1.955 8.807 -16.423 1.00 87.31 434 GLY A O 1
ATOM 3367 N N . MET A 1 435 ? 0.681 8.418 -18.215 1.00 91.06 435 MET A N 1
ATOM 3368 C CA . MET A 1 435 ? 1.248 9.505 -19.025 1.00 91.06 435 MET A CA 1
ATOM 3369 C C . MET A 1 435 ? 0.403 10.757 -18.798 1.00 91.06 435 MET A C 1
ATOM 3371 O O . MET A 1 435 ? -0.769 10.772 -19.175 1.00 91.06 435 MET A O 1
ATOM 3375 N N . CYS A 1 436 ? 0.965 11.807 -18.210 1.00 93.69 436 CYS A N 1
ATOM 3376 C CA . CYS A 1 436 ? 0.167 12.953 -17.780 1.00 93.69 436 CYS A CA 1
ATOM 3377 C C . CYS A 1 436 ? 0.974 14.262 -17.729 1.00 93.69 436 CYS A C 1
ATOM 3379 O O . CYS A 1 436 ? 2.211 14.246 -17.724 1.00 93.69 436 CYS A O 1
ATOM 3381 N N . PRO A 1 437 ? 0.295 15.421 -17.680 1.00 96.75 437 PRO A N 1
ATOM 3382 C CA . PRO A 1 437 ? 0.927 16.689 -17.338 1.00 96.75 437 PRO A CA 1
ATOM 3383 C C . PRO A 1 437 ? 1.447 16.685 -15.895 1.00 96.75 437 PRO A C 1
ATOM 3385 O O . PRO A 1 437 ? 0.774 16.213 -14.977 1.00 96.75 437 PRO A O 1
ATOM 3388 N N . VAL A 1 438 ? 2.628 17.259 -15.689 1.00 97.44 438 VAL A N 1
ATOM 3389 C CA . VAL A 1 438 ? 3.267 17.385 -14.372 1.00 97.44 438 VAL A CA 1
ATOM 3390 C C . VAL A 1 438 ? 3.784 18.798 -14.143 1.00 97.44 438 VAL A C 1
ATOM 3392 O O . VAL A 1 438 ? 4.146 19.492 -15.095 1.00 97.44 438 VAL A O 1
ATOM 3395 N N . ASP A 1 439 ? 3.869 19.193 -12.879 1.00 97.12 439 ASP A N 1
ATOM 3396 C CA . ASP A 1 439 ? 4.567 20.396 -12.443 1.00 97.12 439 ASP A CA 1
ATOM 3397 C C . ASP A 1 439 ? 5.923 19.983 -11.851 1.00 97.12 439 ASP A C 1
ATOM 3399 O O . ASP A 1 439 ? 6.008 19.172 -10.929 1.00 97.12 439 ASP A O 1
ATOM 3403 N N . VAL A 1 440 ? 7.009 20.531 -12.390 1.00 97.69 440 VAL A N 1
ATOM 3404 C CA . VAL A 1 440 ? 8.362 20.378 -11.846 1.00 97.69 440 VAL A CA 1
ATOM 3405 C C . VAL A 1 440 ? 8.621 21.554 -10.911 1.00 97.69 440 VAL A C 1
ATOM 3407 O O . VAL A 1 440 ? 8.580 22.707 -11.345 1.00 97.69 440 VAL A O 1
ATOM 3410 N N . MET A 1 441 ? 8.903 21.273 -9.642 1.00 96.44 441 MET A N 1
ATOM 3411 C CA . MET A 1 441 ? 9.022 22.279 -8.583 1.00 96.44 441 MET A CA 1
ATOM 3412 C C . MET A 1 441 ? 10.441 22.855 -8.511 1.00 96.44 441 MET A C 1
ATOM 3414 O O . MET A 1 441 ? 11.247 22.481 -7.657 1.00 96.44 441 MET A O 1
ATOM 3418 N N . GLY A 1 442 ? 10.780 23.721 -9.470 1.00 91.62 442 GLY A N 1
ATOM 3419 C CA . GLY A 1 442 ? 12.044 24.464 -9.476 1.00 91.62 442 GLY A CA 1
ATOM 3420 C C . GLY A 1 442 ? 12.146 25.447 -8.303 1.00 91.62 442 GLY A C 1
ATOM 3421 O O . GLY A 1 442 ? 11.144 25.834 -7.714 1.00 91.62 442 GLY A O 1
ATOM 3422 N N . GLU A 1 443 ? 13.363 25.880 -7.964 1.00 89.31 443 GLU A N 1
ATOM 3423 C CA . GLU A 1 443 ? 13.576 26.783 -6.818 1.00 89.31 443 GLU A CA 1
ATOM 3424 C C . GLU A 1 443 ? 12.974 28.172 -7.020 1.00 89.31 443 GLU A C 1
ATOM 3426 O O . GLU A 1 443 ? 12.506 28.791 -6.070 1.00 89.31 443 GLU A O 1
ATOM 3431 N N . SER A 1 444 ? 13.049 28.692 -8.246 1.00 80.94 444 SER A N 1
ATOM 3432 C CA . SER A 1 444 ? 12.586 30.043 -8.570 1.00 80.94 444 SER A CA 1
ATOM 3433 C C . SER A 1 444 ? 11.154 30.068 -9.093 1.00 80.94 444 SER A C 1
ATOM 3435 O O . SER A 1 444 ? 10.464 31.072 -8.935 1.00 80.94 444 SER A O 1
ATOM 3437 N N . GLN A 1 445 ? 10.717 28.984 -9.734 1.00 87.31 445 GLN A N 1
ATOM 3438 C CA . GLN A 1 445 ? 9.369 28.821 -10.263 1.00 87.31 445 GLN A CA 1
ATOM 3439 C C . GLN A 1 445 ? 9.092 27.358 -10.600 1.00 87.31 445 GLN A C 1
ATOM 3441 O O . GLN A 1 445 ? 9.997 26.601 -10.968 1.00 87.31 445 GLN A O 1
ATOM 3446 N N . ASN A 1 446 ? 7.811 27.002 -10.585 1.00 92.25 446 ASN A N 1
ATOM 3447 C CA . ASN A 1 446 ? 7.354 25.743 -11.151 1.00 92.25 446 ASN A CA 1
ATOM 3448 C C . ASN A 1 446 ? 7.376 25.818 -12.678 1.00 92.25 446 ASN A C 1
ATOM 3450 O O . ASN A 1 446 ? 7.078 26.862 -13.264 1.00 92.25 446 ASN A O 1
ATOM 3454 N N . LEU A 1 447 ? 7.698 24.703 -13.330 1.00 94.12 447 LEU A N 1
ATOM 3455 C CA . LEU A 1 447 ? 7.620 24.590 -14.783 1.00 94.12 447 LEU A CA 1
ATOM 3456 C C . LEU A 1 447 ? 6.779 23.385 -15.207 1.00 94.12 447 LEU A C 1
ATOM 3458 O O . LEU A 1 447 ? 6.840 22.342 -14.556 1.00 94.12 447 LEU A O 1
ATOM 3462 N N . PRO A 1 448 ? 6.030 23.497 -16.314 1.00 95.62 448 PRO A N 1
ATOM 3463 C CA . PRO A 1 448 ? 5.263 22.379 -16.829 1.00 95.62 448 PRO A CA 1
ATOM 3464 C C . PRO A 1 448 ? 6.187 21.323 -17.442 1.00 95.62 448 PRO A C 1
ATOM 3466 O O . PRO A 1 448 ? 7.207 21.630 -18.069 1.00 95.62 448 PRO A O 1
ATOM 3469 N N . GLY A 1 449 ? 5.781 20.068 -17.317 1.00 96.44 449 GLY A N 1
ATOM 3470 C CA . GLY A 1 449 ? 6.378 18.930 -17.993 1.00 96.44 449 GLY A CA 1
ATOM 3471 C C . GLY A 1 449 ? 5.323 17.908 -18.399 1.00 96.44 449 GLY A C 1
ATOM 3472 O O . GLY A 1 449 ? 4.148 18.017 -18.050 1.00 96.44 449 GLY A O 1
ATOM 3473 N N . VAL A 1 450 ? 5.755 16.897 -19.146 1.00 97.31 450 VAL A N 1
ATOM 3474 C CA . VAL A 1 450 ? 4.926 15.736 -19.488 1.00 97.31 450 VAL A CA 1
ATOM 3475 C C . VAL A 1 450 ? 5.626 14.482 -19.000 1.00 97.31 450 VAL A C 1
ATOM 3477 O O . VAL A 1 450 ? 6.737 14.190 -19.454 1.00 97.31 450 VAL A O 1
ATOM 3480 N N . LEU A 1 451 ? 4.985 13.754 -18.088 1.00 96.12 451 LEU A N 1
ATOM 3481 C CA . LEU A 1 451 ? 5.416 12.427 -17.678 1.00 96.12 451 LEU A CA 1
ATOM 3482 C C . LEU A 1 451 ? 5.213 11.461 -18.844 1.00 96.12 451 LEU A C 1
ATOM 3484 O O . LEU A 1 451 ? 4.126 11.380 -19.419 1.00 96.12 451 LEU A O 1
ATOM 3488 N N . SER A 1 452 ? 6.283 10.771 -19.224 1.00 93.56 452 SER A N 1
ATOM 3489 C CA . SER A 1 452 ? 6.322 9.930 -20.409 1.00 93.56 452 SER A CA 1
ATOM 3490 C C . SER A 1 452 ? 7.029 8.604 -20.147 1.00 93.56 452 SER A C 1
ATOM 3492 O O . SER A 1 452 ? 8.082 8.557 -19.512 1.00 93.56 452 SER A O 1
ATOM 3494 N N . PHE A 1 453 ? 6.478 7.536 -20.714 1.00 89.00 453 PHE A N 1
ATOM 3495 C CA . PHE A 1 453 ? 7.049 6.194 -20.778 1.00 89.00 453 PHE A CA 1
ATOM 3496 C C . PHE A 1 453 ? 7.615 5.885 -22.165 1.00 89.00 453 PHE A C 1
ATOM 3498 O O . PHE A 1 453 ? 8.181 4.819 -22.348 1.00 89.00 453 PHE A O 1
ATOM 3505 N N . GLY A 1 454 ? 7.479 6.787 -23.147 1.00 84.06 454 GLY A N 1
ATOM 3506 C CA . GLY A 1 454 ? 7.887 6.555 -24.538 1.00 84.06 454 GLY A CA 1
ATOM 3507 C C . GLY A 1 454 ? 6.715 6.383 -25.512 1.00 84.06 454 GLY A C 1
ATOM 3508 O O . GLY A 1 454 ? 5.561 6.643 -25.181 1.00 84.06 454 GLY A O 1
ATOM 3509 N N . THR A 1 455 ? 7.020 6.006 -26.759 1.00 81.75 455 THR A N 1
ATOM 3510 C CA . THR A 1 455 ? 6.019 5.826 -27.829 1.00 81.75 455 THR A CA 1
ATOM 3511 C C . THR A 1 455 ? 5.478 4.399 -27.861 1.00 81.75 455 THR A C 1
ATOM 3513 O O . THR A 1 455 ? 6.241 3.446 -27.736 1.00 81.75 455 THR A O 1
ATOM 3516 N N . MET A 1 456 ? 4.172 4.248 -28.106 1.00 72.56 456 MET A N 1
ATOM 3517 C CA . MET A 1 456 ? 3.544 2.936 -28.324 1.00 72.56 456 MET A CA 1
ATOM 3518 C C . MET A 1 456 ? 3.695 2.420 -29.762 1.00 72.56 456 MET A C 1
ATOM 3520 O O . MET A 1 456 ? 3.486 1.240 -30.017 1.00 72.56 456 MET A O 1
ATOM 3524 N N . HIS A 1 457 ? 4.080 3.282 -30.708 1.00 76.19 457 HIS A N 1
ATOM 3525 C CA . HIS A 1 457 ? 4.344 2.902 -32.103 1.00 76.19 457 HIS A CA 1
ATOM 3526 C C . HIS A 1 457 ? 5.830 2.594 -32.353 1.00 76.19 457 HIS A C 1
ATOM 3528 O O . HIS A 1 457 ? 6.337 2.806 -33.454 1.00 76.19 457 HIS A O 1
ATOM 3534 N N . GLY A 1 458 ? 6.546 2.154 -31.316 1.00 64.81 458 GLY A N 1
ATOM 3535 C CA . GLY A 1 458 ? 7.928 1.696 -31.424 1.00 64.81 458 GLY A CA 1
ATOM 3536 C C . GLY A 1 458 ? 8.030 0.281 -31.996 1.00 64.81 458 GLY A C 1
ATOM 3537 O O . GLY A 1 458 ? 7.063 -0.478 -32.014 1.00 64.81 458 GLY A O 1
ATOM 3538 N N . THR A 1 459 ? 9.216 -0.078 -32.477 1.00 62.19 459 THR A N 1
ATOM 3539 C CA . THR A 1 459 ? 9.546 -1.450 -32.882 1.00 62.19 459 THR A CA 1
ATOM 3540 C C . THR A 1 459 ? 10.142 -2.219 -31.698 1.00 62.19 459 THR A C 1
ATOM 3542 O O . THR A 1 459 ? 10.517 -1.633 -30.680 1.00 62.19 459 THR A O 1
ATOM 3545 N N . ALA A 1 460 ? 10.304 -3.537 -31.847 1.00 60.69 460 ALA A N 1
ATOM 3546 C CA . ALA A 1 460 ? 10.972 -4.391 -30.857 1.00 60.69 460 ALA A CA 1
ATOM 3547 C C . ALA A 1 460 ? 12.459 -4.037 -30.616 1.00 60.69 460 ALA A C 1
ATOM 3549 O O . ALA A 1 460 ? 13.097 -4.619 -29.744 1.00 60.69 460 ALA A O 1
ATOM 3550 N N . GLU A 1 461 ? 13.019 -3.081 -31.364 1.00 65.56 461 GLU A N 1
ATOM 3551 C CA . GLU A 1 461 ? 14.380 -2.569 -31.166 1.00 65.56 461 GLU A CA 1
ATOM 3552 C C . GLU A 1 461 ? 14.502 -1.694 -29.906 1.00 65.56 461 GLU A C 1
ATOM 3554 O O . GLU A 1 461 ? 15.607 -1.477 -29.411 1.00 65.56 461 GLU A O 1
ATOM 3559 N N . SER A 1 462 ? 13.380 -1.201 -29.363 1.00 64.75 462 SER A N 1
ATOM 3560 C CA . SER A 1 462 ? 13.345 -0.434 -28.117 1.00 64.75 462 SER A CA 1
ATOM 3561 C C . SER A 1 462 ? 12.795 -1.278 -26.969 1.00 64.75 462 SER A C 1
ATOM 3563 O O . SER A 1 462 ? 11.608 -1.607 -26.932 1.00 64.75 462 SER A O 1
ATOM 3565 N N . THR A 1 463 ? 13.641 -1.568 -25.979 1.00 65.75 463 THR A N 1
ATOM 3566 C CA . THR A 1 463 ? 13.246 -2.261 -24.737 1.00 65.75 463 THR A CA 1
ATOM 3567 C C . THR A 1 463 ? 12.101 -1.549 -24.016 1.00 65.75 463 THR A C 1
ATOM 3569 O O . THR A 1 463 ? 11.200 -2.200 -23.502 1.00 65.75 463 THR A O 1
ATOM 3572 N N . GLN A 1 464 ? 12.078 -0.216 -24.069 1.00 70.56 464 GLN A N 1
ATOM 3573 C CA . GLN A 1 464 ? 11.013 0.611 -23.502 1.00 70.56 464 GLN A CA 1
ATOM 3574 C C . GLN A 1 464 ? 9.648 0.319 -24.152 1.00 70.56 464 GLN A C 1
ATOM 3576 O O . GLN A 1 464 ? 8.632 0.263 -23.468 1.00 70.56 464 GLN A O 1
ATOM 3581 N N . SER A 1 465 ? 9.610 0.086 -25.470 1.00 71.62 465 SER A N 1
ATOM 3582 C CA . SER A 1 465 ? 8.360 -0.247 -26.174 1.00 71.62 465 SER A CA 1
ATOM 3583 C C . SER A 1 465 ? 7.829 -1.627 -25.769 1.00 71.62 465 SER A C 1
ATOM 3585 O O . SER A 1 465 ? 6.621 -1.808 -25.648 1.00 71.62 465 SER A O 1
ATOM 3587 N N . MET A 1 466 ? 8.721 -2.583 -25.498 1.00 73.06 466 MET A N 1
ATOM 3588 C CA . MET A 1 466 ? 8.353 -3.916 -25.005 1.00 73.06 466 MET A CA 1
ATOM 3589 C C . MET A 1 466 ? 7.795 -3.876 -23.576 1.00 73.06 466 MET A C 1
ATOM 3591 O O . MET A 1 466 ? 6.783 -4.522 -23.296 1.00 73.06 466 MET A O 1
ATOM 3595 N N . ASP A 1 467 ? 8.412 -3.093 -22.688 1.00 78.44 467 ASP A N 1
ATOM 3596 C CA . ASP A 1 467 ? 7.947 -2.920 -21.306 1.00 78.44 467 ASP A CA 1
ATOM 3597 C C . ASP A 1 467 ? 6.556 -2.250 -21.276 1.00 78.44 467 ASP A C 1
ATOM 3599 O O . ASP A 1 467 ? 5.661 -2.724 -20.577 1.00 78.44 467 ASP A O 1
ATOM 3603 N N . ILE A 1 468 ? 6.309 -1.241 -22.125 1.00 73.31 468 ILE A N 1
ATOM 3604 C CA . ILE A 1 468 ? 4.970 -0.642 -22.282 1.00 73.31 468 ILE A CA 1
ATOM 3605 C C . ILE A 1 468 ? 3.944 -1.671 -22.781 1.00 73.31 468 ILE A C 1
ATOM 3607 O O . ILE A 1 468 ? 2.874 -1.807 -22.191 1.00 73.31 468 ILE A O 1
ATOM 3611 N N . LEU A 1 469 ? 4.248 -2.400 -23.862 1.00 70.56 469 LEU A N 1
ATOM 3612 C CA . LEU A 1 469 ? 3.301 -3.339 -24.482 1.00 70.56 469 LEU A CA 1
ATOM 3613 C C . LEU A 1 469 ? 2.960 -4.533 -23.583 1.00 70.56 469 LEU A C 1
ATOM 3615 O O . LEU A 1 469 ? 1.872 -5.094 -23.695 1.00 70.56 469 LEU A O 1
ATOM 3619 N N . SER A 1 470 ? 3.875 -4.915 -22.694 1.00 75.81 470 SER A N 1
ATOM 3620 C CA . SER A 1 470 ? 3.659 -5.976 -21.707 1.00 75.81 470 SER A CA 1
ATOM 3621 C C . SER A 1 470 ? 3.014 -5.483 -20.406 1.00 75.81 470 SER A C 1
ATOM 3623 O O . SER A 1 470 ? 2.713 -6.301 -19.540 1.00 75.81 470 SER A O 1
ATOM 3625 N N . GLY A 1 471 ? 2.793 -4.171 -20.254 1.00 68.75 471 GLY A N 1
ATOM 3626 C CA . GLY A 1 471 ? 2.284 -3.571 -19.017 1.00 68.75 471 GLY A CA 1
ATOM 3627 C C . GLY A 1 471 ? 3.303 -3.547 -17.872 1.00 68.75 471 GLY A C 1
ATOM 3628 O O . GLY A 1 471 ? 2.944 -3.235 -16.742 1.00 68.75 471 GLY A O 1
ATOM 3629 N N . ASN A 1 472 ? 4.573 -3.848 -18.149 1.00 81.56 472 ASN A N 1
ATOM 3630 C CA . ASN A 1 472 ? 5.657 -3.922 -17.173 1.00 81.56 472 ASN A CA 1
ATOM 3631 C C . ASN A 1 472 ? 6.478 -2.620 -17.136 1.00 81.56 472 ASN A C 1
ATOM 3633 O O . ASN A 1 472 ? 7.706 -2.647 -17.198 1.00 81.56 472 ASN A O 1
ATOM 3637 N N . VAL A 1 473 ? 5.809 -1.467 -17.073 1.00 83.19 473 VAL A N 1
ATOM 3638 C CA . VAL A 1 473 ? 6.485 -0.160 -17.042 1.00 83.19 473 VAL A CA 1
ATOM 3639 C C . VAL A 1 473 ? 7.243 0.005 -15.724 1.00 83.19 473 VAL A C 1
ATOM 3641 O O . VAL A 1 473 ? 6.652 -0.040 -14.645 1.00 83.19 473 VAL A O 1
ATOM 3644 N N . GLN A 1 474 ? 8.552 0.240 -15.806 1.00 86.00 474 GLN A N 1
ATOM 3645 C CA . GLN A 1 474 ? 9.430 0.427 -14.652 1.00 86.00 474 GLN A CA 1
ATOM 3646 C C . GLN A 1 474 ? 9.924 1.876 -14.576 1.00 86.00 474 GLN A C 1
ATOM 3648 O O . GLN A 1 474 ? 10.002 2.576 -15.580 1.00 86.00 474 GLN A O 1
ATOM 3653 N N . TRP A 1 475 ? 10.371 2.338 -13.401 1.00 87.69 475 TRP A N 1
ATOM 3654 C CA . TRP A 1 475 ? 10.896 3.709 -13.228 1.00 87.69 475 TRP A CA 1
ATOM 3655 C C . TRP A 1 475 ? 12.068 4.066 -14.162 1.00 87.69 475 TRP A C 1
ATOM 3657 O O . TRP A 1 475 ? 12.320 5.238 -14.424 1.00 87.69 475 TRP A O 1
ATOM 3667 N N . ARG A 1 476 ? 12.785 3.072 -14.704 1.00 86.88 476 ARG A N 1
ATOM 3668 C CA . ARG A 1 476 ? 13.835 3.291 -15.717 1.00 86.88 476 ARG A CA 1
ATOM 3669 C C . ARG A 1 476 ? 13.288 3.775 -17.067 1.00 86.88 476 ARG A C 1
ATOM 3671 O O . ARG A 1 476 ? 14.028 4.427 -17.801 1.00 86.88 476 ARG A O 1
ATOM 3678 N N . ASP A 1 477 ? 12.030 3.461 -17.369 1.00 87.06 477 ASP A N 1
ATOM 3679 C CA . ASP A 1 477 ? 11.338 3.803 -18.616 1.00 87.06 477 ASP A CA 1
ATOM 3680 C C . ASP A 1 477 ? 10.698 5.197 -18.542 1.00 87.06 477 ASP A C 1
ATOM 3682 O O . ASP A 1 477 ? 10.361 5.802 -19.563 1.00 87.06 477 ASP A O 1
ATOM 3686 N N . VAL A 1 478 ? 10.570 5.728 -17.325 1.00 91.81 478 VAL A N 1
ATOM 3687 C CA . VAL A 1 478 ? 9.889 6.982 -17.020 1.00 91.81 478 VAL A CA 1
ATOM 3688 C C . VAL A 1 478 ? 10.832 8.173 -17.169 1.00 91.81 478 VAL A C 1
ATOM 3690 O O . VAL A 1 478 ? 11.956 8.197 -16.657 1.00 91.81 478 VAL A O 1
ATOM 3693 N N . HIS A 1 479 ? 10.359 9.205 -17.858 1.00 95.44 479 HIS A N 1
ATOM 3694 C CA . HIS A 1 479 ? 11.041 10.487 -17.964 1.00 95.44 479 HIS A CA 1
ATOM 3695 C C . HIS A 1 479 ? 10.043 11.635 -18.110 1.00 95.44 479 HIS A C 1
ATOM 3697 O O . HIS A 1 479 ? 8.957 11.469 -18.656 1.00 95.44 479 HIS A O 1
ATOM 3703 N N . VAL A 1 480 ? 10.436 12.825 -17.663 1.00 98.06 480 VAL A N 1
ATOM 3704 C CA . VAL A 1 480 ? 9.665 14.055 -17.842 1.00 98.06 480 VAL A CA 1
ATOM 3705 C C . VAL A 1 480 ? 10.245 14.845 -19.004 1.00 98.06 480 VAL A C 1
ATOM 3707 O O . VAL A 1 480 ? 11.438 15.169 -19.038 1.00 98.06 480 VAL A O 1
ATOM 3710 N N . ILE A 1 481 ? 9.384 15.170 -19.961 1.00 97.62 481 ILE A N 1
ATOM 3711 C CA . ILE A 1 481 ? 9.709 16.009 -21.109 1.00 97.62 481 ILE A CA 1
ATOM 3712 C C . ILE A 1 481 ? 9.405 17.461 -20.738 1.00 97.62 481 ILE A C 1
ATOM 3714 O O . ILE A 1 481 ? 8.248 17.823 -20.549 1.00 97.62 481 ILE A O 1
ATOM 3718 N N . THR A 1 482 ? 10.443 18.295 -20.668 1.00 95.06 482 THR A N 1
ATOM 3719 C CA . THR A 1 482 ? 10.341 19.732 -20.329 1.00 95.06 482 THR A CA 1
ATOM 3720 C C . THR A 1 482 ? 10.505 20.647 -21.545 1.00 95.06 482 THR A C 1
ATOM 3722 O O . THR A 1 482 ? 10.143 21.818 -21.493 1.00 95.06 482 THR A O 1
ATOM 3725 N N . ARG A 1 483 ? 11.084 20.127 -22.644 1.00 95.62 483 ARG A N 1
ATOM 3726 C CA . ARG A 1 483 ? 11.515 20.900 -23.830 1.00 95.62 483 ARG A CA 1
ATOM 3727 C C . ARG A 1 483 ? 12.503 22.033 -23.503 1.00 95.62 483 ARG A C 1
ATOM 3729 O O . ARG A 1 483 ? 12.623 22.976 -24.281 1.00 95.62 483 ARG A O 1
ATOM 3736 N N . ARG A 1 484 ? 13.224 21.916 -22.387 1.00 95.56 484 ARG A N 1
ATOM 3737 C CA . ARG A 1 484 ? 14.295 22.823 -21.962 1.00 95.56 484 ARG A CA 1
ATOM 3738 C C . ARG A 1 484 ? 15.639 22.133 -22.061 1.00 95.56 484 ARG A C 1
ATOM 3740 O O . ARG A 1 484 ? 15.716 20.918 -21.935 1.00 95.56 484 ARG A O 1
ATOM 3747 N N . THR A 1 485 ? 16.691 22.906 -22.266 1.00 96.44 485 THR A N 1
ATOM 3748 C CA . THR A 1 485 ? 18.069 22.428 -22.150 1.00 96.44 485 THR A CA 1
ATOM 3749 C C . THR A 1 485 ? 18.448 22.211 -20.684 1.00 96.44 485 THR A C 1
ATOM 3751 O O . THR A 1 485 ? 17.848 22.779 -19.769 1.00 96.44 485 THR A O 1
ATOM 3754 N N . LYS A 1 486 ? 19.488 21.408 -20.450 1.00 95.81 486 LYS A N 1
ATOM 3755 C CA . LYS A 1 486 ? 20.045 21.167 -19.112 1.00 95.81 486 LYS A CA 1
ATOM 3756 C C . LYS A 1 486 ? 20.490 22.458 -18.410 1.00 95.81 486 LYS A C 1
ATOM 3758 O O . LYS A 1 486 ? 20.262 22.592 -17.211 1.00 95.81 486 LYS A O 1
ATOM 3763 N N . ASP A 1 487 ? 21.056 23.410 -19.151 1.00 95.69 487 ASP A N 1
ATOM 3764 C CA . ASP A 1 487 ? 21.515 24.692 -18.601 1.00 95.69 487 ASP A CA 1
ATOM 3765 C C . ASP A 1 487 ? 20.347 25.603 -18.205 1.00 95.69 487 ASP A C 1
ATOM 3767 O O . ASP A 1 487 ? 20.384 26.212 -17.137 1.00 95.69 487 ASP A O 1
ATOM 3771 N N . GLU A 1 488 ? 19.280 25.662 -19.011 1.00 95.06 488 GLU A N 1
ATOM 3772 C CA . GLU A 1 488 ? 18.054 26.382 -18.634 1.00 95.06 488 GLU A CA 1
ATOM 3773 C C . GLU A 1 488 ? 17.425 25.779 -17.372 1.00 95.06 488 GLU A C 1
ATOM 3775 O O . GLU A 1 488 ? 17.053 26.507 -16.456 1.00 95.06 488 GLU A O 1
ATOM 3780 N N . LEU A 1 489 ? 17.347 24.446 -17.295 1.00 96.44 489 LEU A N 1
ATOM 3781 C CA . LEU A 1 489 ? 16.827 23.743 -16.119 1.00 96.44 489 LEU A CA 1
ATOM 3782 C C . LEU A 1 489 ? 17.660 24.049 -14.868 1.00 96.44 489 LEU A C 1
ATOM 3784 O O . LEU A 1 489 ? 17.094 24.342 -13.816 1.00 96.44 489 LEU A O 1
ATOM 3788 N N . ALA A 1 490 ? 18.989 24.063 -14.991 1.00 94.38 490 ALA A N 1
ATOM 3789 C CA . ALA A 1 490 ? 19.885 24.423 -13.897 1.00 94.38 490 ALA A CA 1
ATOM 3790 C C . ALA A 1 490 ? 19.695 25.881 -13.437 1.00 94.38 490 ALA A C 1
ATOM 3792 O O . ALA A 1 490 ? 19.658 26.137 -12.236 1.00 94.38 490 ALA A O 1
ATOM 3793 N N . GLN A 1 491 ? 19.510 26.830 -14.364 1.00 93.94 491 GLN A N 1
ATOM 3794 C CA . GLN A 1 491 ? 19.203 28.234 -14.037 1.00 93.94 491 GLN A CA 1
ATOM 3795 C C . GLN A 1 491 ? 17.859 28.394 -13.310 1.00 93.94 491 GLN A C 1
ATOM 3797 O O . GLN A 1 491 ? 17.684 29.323 -12.525 1.00 93.94 491 GLN A O 1
ATOM 3802 N N . MET A 1 492 ? 16.919 27.476 -13.541 1.00 93.44 492 MET A N 1
ATOM 3803 C CA . MET A 1 492 ? 15.631 27.406 -12.843 1.00 93.44 492 MET A CA 1
ATOM 3804 C C . MET A 1 492 ? 15.710 26.642 -11.507 1.00 93.44 492 MET A C 1
ATOM 3806 O O . MET A 1 492 ? 14.693 26.441 -10.843 1.00 93.44 492 MET A O 1
ATOM 3810 N N . GLY A 1 493 ? 16.904 26.196 -11.105 1.00 95.25 493 GLY A N 1
ATOM 3811 C CA . GLY A 1 493 ? 17.122 25.437 -9.874 1.00 95.25 493 GLY A CA 1
ATOM 3812 C C . GLY A 1 493 ? 16.699 23.968 -9.959 1.00 95.25 493 GLY A C 1
ATOM 3813 O O . GLY A 1 493 ? 16.690 23.282 -8.938 1.00 95.25 493 GLY A O 1
ATOM 3814 N N . VAL A 1 494 ? 16.373 23.455 -11.151 1.00 97.25 494 VAL A N 1
ATOM 3815 C CA . VAL A 1 494 ? 16.030 22.041 -11.356 1.00 97.25 494 VAL A CA 1
ATOM 3816 C C . VAL A 1 494 ? 17.303 21.200 -11.327 1.00 97.25 494 VAL A C 1
ATOM 3818 O O . VAL A 1 494 ? 18.244 21.427 -12.089 1.00 97.25 494 VAL A O 1
ATOM 3821 N N . ARG A 1 495 ? 17.334 20.203 -10.444 1.00 96.50 495 ARG A N 1
ATOM 3822 C CA . ARG A 1 495 ? 18.494 19.339 -10.184 1.00 96.50 495 ARG A CA 1
ATOM 3823 C C . ARG A 1 495 ? 18.050 17.998 -9.591 1.00 96.50 495 ARG A C 1
ATOM 3825 O O . ARG A 1 495 ? 16.875 17.843 -9.265 1.00 96.50 495 ARG A O 1
ATOM 3832 N N . PRO A 1 496 ? 18.950 17.012 -9.424 1.00 97.50 496 PRO A N 1
ATOM 3833 C CA . PRO A 1 496 ? 18.634 15.844 -8.613 1.00 97.50 496 PRO A CA 1
ATOM 3834 C C . PRO A 1 496 ? 18.084 16.249 -7.236 1.00 97.50 496 PRO A C 1
ATOM 3836 O O . PRO A 1 496 ? 18.657 17.116 -6.578 1.00 97.50 496 PRO A O 1
ATOM 3839 N N . GLY A 1 497 ? 16.966 15.651 -6.828 1.00 95.62 497 GLY A N 1
ATOM 3840 C CA . GLY A 1 497 ? 16.215 16.035 -5.630 1.00 95.62 497 GLY A CA 1
ATOM 3841 C C . GLY A 1 497 ? 15.072 17.031 -5.870 1.00 95.62 497 GLY A C 1
ATOM 3842 O O . GLY A 1 497 ? 14.275 17.255 -4.963 1.00 95.62 497 GLY A O 1
ATOM 3843 N N . THR A 1 498 ? 14.944 17.629 -7.058 1.00 97.94 498 THR A N 1
ATOM 3844 C CA . THR A 1 498 ? 13.777 18.458 -7.410 1.00 97.94 498 THR A CA 1
ATOM 3845 C C . THR A 1 498 ? 12.512 17.601 -7.471 1.00 97.94 498 THR A C 1
ATOM 3847 O O . THR A 1 498 ? 12.543 16.504 -8.032 1.00 97.94 498 THR A O 1
ATOM 3850 N N . ARG A 1 499 ? 11.409 18.094 -6.899 1.00 97.62 499 ARG A N 1
ATOM 3851 C CA . ARG A 1 499 ? 10.124 17.385 -6.862 1.00 97.62 499 ARG A CA 1
ATOM 3852 C C . ARG A 1 499 ? 9.400 17.561 -8.187 1.00 97.62 499 ARG A C 1
ATOM 3854 O O . ARG A 1 499 ? 9.511 18.598 -8.843 1.00 97.62 499 ARG A O 1
ATOM 3861 N N . VAL A 1 500 ? 8.681 16.526 -8.584 1.00 97.69 500 VAL A N 1
ATOM 3862 C CA . VAL A 1 500 ? 7.788 16.520 -9.734 1.00 97.69 500 VAL A CA 1
ATOM 3863 C C . VAL A 1 500 ? 6.464 15.946 -9.264 1.00 97.69 500 VAL A C 1
ATOM 3865 O O . VAL A 1 500 ? 6.419 14.847 -8.719 1.00 97.69 500 VAL A O 1
ATOM 3868 N N . VAL A 1 501 ? 5.394 16.693 -9.482 1.00 96.88 501 VAL A N 1
ATOM 3869 C CA . VAL A 1 501 ? 4.049 16.357 -9.012 1.00 96.88 501 VAL A CA 1
ATOM 3870 C C . VAL A 1 501 ? 3.063 16.393 -10.172 1.00 96.88 501 VAL A C 1
ATOM 3872 O O . VAL A 1 501 ? 3.356 16.982 -11.214 1.00 96.88 501 VAL A O 1
ATOM 3875 N N . LEU A 1 502 ? 1.892 15.771 -10.028 1.00 95.69 502 LEU A N 1
ATOM 3876 C CA . LEU A 1 502 ? 0.834 15.928 -11.030 1.00 95.69 502 LEU A CA 1
ATOM 3877 C C . LEU A 1 502 ? 0.462 17.402 -11.161 1.00 95.69 502 LEU A C 1
ATOM 3879 O O . LEU A 1 502 ? 0.385 18.114 -10.161 1.00 95.69 502 LEU A O 1
ATOM 3883 N N . SER A 1 503 ? 0.228 17.864 -12.386 1.00 94.50 503 SER A N 1
ATOM 3884 C CA . SER A 1 503 ? -0.098 19.273 -12.587 1.00 94.50 503 SER A CA 1
ATOM 3885 C C . SER A 1 503 ? -1.454 19.620 -11.976 1.00 94.50 503 SER A C 1
ATOM 3887 O O . SER A 1 503 ? -2.392 18.828 -12.066 1.00 94.50 503 SER A O 1
ATOM 3889 N N . GLN A 1 504 ? -1.593 20.819 -11.406 1.00 90.88 504 GLN A N 1
ATOM 3890 C CA . GLN A 1 504 ? -2.815 21.235 -10.693 1.00 90.88 504 GLN A CA 1
ATOM 3891 C C . GLN A 1 504 ? -4.102 21.088 -11.519 1.00 90.88 504 GLN A C 1
ATOM 3893 O O . GLN A 1 504 ? -5.140 20.700 -10.995 1.00 90.88 504 GLN A O 1
ATOM 3898 N N . HIS A 1 505 ? -4.045 21.321 -12.833 1.00 84.19 505 HIS A N 1
ATOM 3899 C CA . HIS A 1 505 ? -5.214 21.173 -13.707 1.00 84.19 505 HIS A CA 1
ATOM 3900 C C . HIS A 1 505 ? -5.681 19.716 -13.888 1.00 84.19 505 HIS A C 1
ATOM 3902 O O . HIS A 1 505 ? -6.788 19.495 -14.372 1.00 84.19 505 HIS A O 1
ATOM 3908 N N . TRP A 1 506 ? -4.856 18.737 -13.507 1.00 87.81 506 TRP A N 1
ATOM 3909 C CA . TRP A 1 506 ? -5.168 17.306 -13.529 1.00 87.81 506 TRP A CA 1
ATOM 3910 C C . TRP A 1 506 ? -5.679 16.780 -12.175 1.00 87.81 506 TRP A C 1
ATOM 3912 O O . TRP A 1 506 ? -6.156 15.652 -12.090 1.00 87.81 506 TRP A O 1
ATOM 3922 N N . ARG A 1 507 ? -5.586 17.594 -11.115 1.00 91.94 507 ARG A N 1
ATOM 3923 C CA . ARG A 1 507 ? -5.893 17.211 -9.724 1.00 91.94 507 ARG A CA 1
ATOM 3924 C C . ARG A 1 507 ? -7.318 17.530 -9.281 1.00 91.94 507 ARG A C 1
ATOM 3926 O O . ARG A 1 507 ? -7.725 17.141 -8.194 1.00 91.94 507 ARG A O 1
ATOM 3933 N N . ARG A 1 508 ? -8.074 18.267 -10.096 1.00 93.75 508 ARG A N 1
ATOM 3934 C CA . ARG A 1 508 ? -9.423 18.709 -9.737 1.00 93.75 508 ARG A CA 1
ATOM 3935 C C . ARG A 1 508 ? -10.346 17.494 -9.519 1.00 93.75 508 ARG A C 1
ATOM 3937 O O . ARG A 1 508 ? -10.495 16.714 -10.463 1.00 93.75 508 ARG A O 1
ATOM 3944 N N . PRO A 1 509 ? -10.986 17.345 -8.343 1.00 94.88 509 PRO A N 1
ATOM 3945 C CA . PRO A 1 509 ? -11.916 16.251 -8.107 1.00 94.88 509 PRO A CA 1
ATOM 3946 C C . PRO A 1 509 ? -13.191 16.425 -8.931 1.00 94.88 509 PRO A C 1
ATOM 3948 O O . PRO A 1 509 ? -13.583 17.541 -9.289 1.00 94.88 509 PRO A O 1
ATOM 3951 N N . PHE A 1 510 ? -13.886 15.324 -9.193 1.00 92.88 510 PHE A N 1
ATOM 3952 C CA . PHE A 1 510 ? -15.215 15.362 -9.796 1.00 92.88 510 PHE A CA 1
ATOM 3953 C C . PHE A 1 510 ? -16.129 14.281 -9.224 1.00 92.88 510 PHE A C 1
ATOM 3955 O O . PHE A 1 510 ? -15.677 13.300 -8.640 1.00 92.88 510 PHE A O 1
ATOM 3962 N N . ARG A 1 511 ? -17.441 14.472 -9.383 1.00 93.50 511 ARG A N 1
ATOM 3963 C CA . ARG A 1 511 ? -18.447 13.531 -8.885 1.00 93.50 511 ARG A CA 1
ATOM 3964 C C . ARG A 1 511 ? -18.718 12.422 -9.896 1.00 93.50 511 ARG A C 1
ATOM 3966 O O . ARG A 1 511 ? -18.969 12.690 -11.073 1.00 93.50 511 ARG A O 1
ATOM 3973 N N . VAL A 1 512 ? -18.744 11.189 -9.409 1.00 92.94 512 VAL A N 1
ATOM 3974 C CA . VAL A 1 512 ? -19.191 9.991 -10.118 1.00 92.94 512 VAL A CA 1
ATOM 3975 C C . VAL A 1 512 ? -20.398 9.448 -9.365 1.00 92.94 512 VAL A C 1
ATOM 3977 O O . VAL A 1 512 ? -20.249 8.704 -8.407 1.00 92.94 512 VAL A O 1
ATOM 3980 N N . HIS A 1 513 ? -21.601 9.838 -9.794 1.00 92.75 513 HIS A N 1
ATOM 3981 C CA . HIS A 1 513 ? -22.851 9.498 -9.104 1.00 92.75 513 HIS A CA 1
ATOM 3982 C C . HIS A 1 513 ? -22.831 9.925 -7.619 1.00 92.75 513 HIS A C 1
ATOM 3984 O O . HIS A 1 513 ? -22.939 11.119 -7.355 1.00 92.75 513 HIS A O 1
ATOM 3990 N N . ASP A 1 514 ? -22.694 8.980 -6.689 1.00 91.12 514 ASP A N 1
ATOM 3991 C CA . ASP A 1 514 ? -22.670 9.135 -5.228 1.00 91.12 514 ASP A CA 1
ATOM 3992 C C . ASP A 1 514 ? -21.249 9.087 -4.643 1.00 91.12 514 ASP A C 1
ATOM 3994 O O . ASP A 1 514 ? -21.064 8.887 -3.440 1.00 91.12 514 ASP A O 1
ATOM 3998 N N . ALA A 1 515 ? -20.241 9.239 -5.500 1.00 95.38 515 ALA A N 1
ATOM 3999 C CA . ALA A 1 515 ? -18.839 9.186 -5.139 1.00 95.38 515 ALA A CA 1
ATOM 4000 C C . ALA A 1 515 ? -18.053 10.400 -5.650 1.00 95.38 515 ALA A C 1
ATOM 4002 O O . ALA A 1 515 ? -18.414 11.046 -6.639 1.00 95.38 515 ALA A O 1
ATOM 4003 N N . ILE A 1 516 ? -16.935 10.676 -4.987 1.00 96.81 516 ILE A N 1
ATOM 4004 C CA . ILE A 1 516 ? -15.947 11.691 -5.344 1.00 96.81 516 ILE A CA 1
ATOM 4005 C C . ILE A 1 516 ? -14.722 10.966 -5.885 1.00 96.81 516 ILE A C 1
ATOM 4007 O O . ILE A 1 516 ? -14.185 10.081 -5.221 1.00 96.81 516 ILE A O 1
ATOM 4011 N N . ALA A 1 517 ? -14.291 11.355 -7.083 1.00 96.38 517 ALA A N 1
ATOM 4012 C CA . ALA A 1 517 ? -13.118 10.814 -7.747 1.00 96.38 517 ALA A CA 1
ATOM 4013 C C . ALA A 1 517 ? -12.005 11.867 -7.826 1.00 96.38 517 ALA A C 1
ATOM 4015 O O . ALA A 1 517 ? -12.273 13.021 -8.176 1.00 96.38 517 ALA A O 1
ATOM 4016 N N . GLY A 1 518 ? -10.765 11.469 -7.550 1.00 95.12 518 GLY A N 1
ATOM 4017 C CA . GLY A 1 518 ? -9.595 12.344 -7.625 1.00 95.12 518 GLY A CA 1
ATOM 4018 C C . GLY A 1 518 ? -8.288 11.594 -7.375 1.00 95.12 518 GLY A C 1
ATOM 4019 O O . GLY A 1 518 ? -8.295 10.466 -6.907 1.00 95.12 518 GLY A O 1
ATOM 4020 N N . HIS A 1 519 ? -7.155 12.212 -7.700 1.00 94.44 519 HIS A N 1
ATOM 4021 C CA . HIS A 1 519 ? -5.845 11.729 -7.247 1.00 94.44 519 HIS A CA 1
ATOM 4022 C C . HIS A 1 519 ? -5.539 12.293 -5.866 1.00 94.44 519 HIS A C 1
ATOM 4024 O O . HIS A 1 519 ? -5.836 13.464 -5.664 1.00 94.44 519 HIS A O 1
ATOM 4030 N N . PHE A 1 520 ? -4.845 11.545 -5.007 1.00 95.50 520 PHE A N 1
ATOM 4031 C CA . PHE A 1 520 ? -4.432 12.018 -3.680 1.00 95.50 520 PHE A CA 1
ATOM 4032 C C . PHE A 1 520 ? -5.631 12.268 -2.758 1.00 95.50 520 PHE A C 1
ATOM 4034 O O . PHE A 1 520 ? -5.636 13.207 -1.978 1.00 95.50 520 PHE A O 1
ATOM 4041 N N . LEU A 1 521 ? -6.701 11.477 -2.860 1.00 97.62 521 LEU A N 1
ATOM 4042 C CA . LEU A 1 521 ? -7.660 11.377 -1.758 1.00 97.62 521 LEU A CA 1
ATOM 4043 C C . LEU A 1 521 ? -6.970 10.811 -0.508 1.00 97.62 521 LEU A C 1
ATOM 4045 O O . LEU A 1 521 ? -7.368 11.178 0.596 1.00 97.62 521 LEU A O 1
ATOM 4049 N N . ASP A 1 522 ? -5.930 10.002 -0.710 1.00 96.56 522 ASP A N 1
ATOM 4050 C CA . ASP A 1 522 ? -4.879 9.695 0.260 1.00 96.56 522 ASP A CA 1
ATOM 4051 C C . ASP A 1 522 ? -3.908 10.890 0.425 1.00 96.56 522 ASP A C 1
ATOM 4053 O O . ASP A 1 522 ? -3.237 11.280 -0.533 1.00 96.56 522 ASP A O 1
ATOM 4057 N N . ASP A 1 523 ? -3.852 11.601 1.552 1.00 97.50 523 ASP A N 1
ATOM 4058 C CA . ASP A 1 523 ? -4.769 11.561 2.706 1.00 97.50 523 ASP A CA 1
ATOM 4059 C C . ASP A 1 523 ? -5.630 12.830 2.806 1.00 97.50 523 ASP A C 1
ATOM 4061 O O . ASP A 1 523 ? -6.131 13.233 3.856 1.00 97.50 523 ASP A O 1
ATOM 4065 N N . ARG A 1 524 ? -5.864 13.501 1.671 1.00 98.38 524 ARG A N 1
ATOM 4066 C CA . ARG A 1 524 ? -6.654 14.745 1.618 1.00 98.38 524 ARG A CA 1
ATOM 4067 C C . ARG A 1 524 ? -8.081 14.568 2.124 1.00 98.38 524 ARG A C 1
ATOM 4069 O O . ARG A 1 524 ? -8.608 15.483 2.755 1.00 98.38 524 ARG A O 1
ATOM 4076 N N . ALA A 1 525 ? -8.725 13.436 1.849 1.00 98.44 525 ALA A N 1
ATOM 4077 C CA . ALA A 1 525 ? -10.087 13.190 2.316 1.00 98.44 525 ALA A CA 1
ATOM 4078 C C . ALA A 1 525 ? -10.146 12.946 3.838 1.00 98.44 525 ALA A C 1
ATOM 4080 O O . ALA A 1 525 ? -10.995 13.549 4.506 1.00 98.44 525 ALA A O 1
ATOM 4081 N N . PRO A 1 526 ? -9.243 12.155 4.433 1.00 98.75 526 PRO A N 1
ATOM 4082 C CA . PRO A 1 526 ? -9.149 12.056 5.889 1.00 98.75 526 PRO A CA 1
ATOM 4083 C C . PRO A 1 526 ? -8.710 13.348 6.577 1.00 98.75 526 PRO A C 1
ATOM 4085 O O . PRO A 1 526 ? -9.286 13.679 7.614 1.00 98.75 526 PRO A O 1
ATOM 4088 N N . VAL A 1 527 ? -7.837 14.162 5.973 1.00 98.81 527 VAL A N 1
ATOM 4089 C CA . VAL A 1 527 ? -7.552 15.526 6.456 1.00 98.81 527 VAL A CA 1
ATOM 4090 C C . VAL A 1 527 ? -8.840 16.352 6.572 1.00 98.81 527 VAL A C 1
ATOM 4092 O O . VAL A 1 527 ? -9.060 16.990 7.601 1.00 98.81 527 VAL A O 1
ATOM 4095 N N . VAL A 1 528 ? -9.746 16.304 5.586 1.00 98.69 528 VAL A N 1
ATOM 4096 C CA . VAL A 1 528 ? -11.065 16.965 5.697 1.00 98.69 528 VAL A CA 1
ATOM 4097 C C . VAL A 1 528 ? -11.862 16.418 6.882 1.00 98.69 528 VAL A C 1
ATOM 4099 O O . VAL A 1 528 ? -12.405 17.198 7.667 1.00 98.69 528 VAL A O 1
ATOM 4102 N N . ALA A 1 529 ? -11.914 15.094 7.054 1.00 98.56 529 ALA A N 1
ATOM 4103 C CA . ALA A 1 529 ? -12.629 14.477 8.171 1.00 98.56 529 ALA A CA 1
ATOM 4104 C C . ALA A 1 529 ? -12.061 14.905 9.539 1.00 98.56 529 ALA A C 1
ATOM 4106 O O . ALA A 1 529 ? -12.824 15.188 10.466 1.00 98.56 529 ALA A O 1
ATOM 4107 N N . VAL A 1 530 ? -10.734 15.010 9.655 1.00 98.75 530 VAL A N 1
ATOM 4108 C CA . VAL A 1 530 ? -10.024 15.471 10.855 1.00 98.75 530 VAL A CA 1
ATOM 4109 C C . VAL A 1 530 ? -10.312 16.943 11.149 1.00 98.75 530 VAL A C 1
ATOM 4111 O O . VAL A 1 530 ? -10.624 17.284 12.291 1.00 98.75 530 VAL A O 1
ATOM 4114 N N . LEU A 1 531 ? -10.271 17.812 10.136 1.00 98.62 531 LEU A N 1
ATOM 4115 C CA . LEU A 1 531 ? -10.573 19.239 10.289 1.00 98.62 531 LEU A CA 1
ATOM 4116 C C . LEU A 1 531 ? -12.024 19.464 10.736 1.00 98.62 531 LEU A C 1
ATOM 4118 O O . LEU A 1 531 ? -12.272 20.252 11.649 1.00 98.62 531 LEU A O 1
ATOM 4122 N N . ARG A 1 532 ? -12.979 18.708 10.180 1.00 98.06 532 ARG A N 1
ATOM 4123 C CA . ARG A 1 532 ? -14.390 18.762 10.604 1.00 98.06 532 ARG A CA 1
ATOM 4124 C C . ARG A 1 532 ? -14.618 18.200 12.001 1.00 98.06 532 ARG A C 1
ATOM 4126 O O . ARG A 1 532 ? -15.458 18.718 12.736 1.00 98.06 532 ARG A O 1
ATOM 4133 N N . ALA A 1 533 ? -13.859 17.182 12.402 1.00 98.44 533 ALA A N 1
ATOM 4134 C CA . ALA A 1 533 ? -13.880 16.716 13.781 1.00 98.44 533 ALA A CA 1
ATOM 4135 C C . ALA A 1 533 ? -13.363 17.792 14.747 1.00 98.44 533 ALA A C 1
ATOM 4137 O O . ALA A 1 533 ? -14.004 18.033 15.769 1.00 98.44 533 ALA A O 1
ATOM 4138 N N . ALA A 1 534 ? -12.261 18.473 14.415 1.00 98.50 534 ALA A N 1
ATOM 4139 C CA . ALA A 1 534 ? -11.728 19.570 15.222 1.00 98.50 534 ALA A CA 1
ATOM 4140 C C . ALA A 1 534 ? -12.744 20.715 15.377 1.00 98.50 534 ALA A C 1
ATOM 4142 O O . ALA A 1 534 ? -13.003 21.144 16.500 1.00 98.50 534 ALA A O 1
ATOM 4143 N N . GLU A 1 535 ? -13.376 21.149 14.283 1.00 98.00 535 GLU A N 1
ATOM 4144 C CA . GLU A 1 535 ? -14.435 22.171 14.288 1.00 98.00 535 GLU A CA 1
ATOM 4145 C C . GLU A 1 535 ? -15.589 21.791 15.233 1.00 98.00 535 GLU A C 1
ATOM 4147 O O . GLU A 1 535 ? -15.936 22.543 16.146 1.00 98.00 535 GLU A O 1
ATOM 4152 N N . ALA A 1 536 ? -16.135 20.579 15.093 1.00 97.69 536 ALA A N 1
ATOM 4153 C CA . ALA A 1 536 ? -17.247 20.114 15.923 1.00 97.69 536 ALA A CA 1
ATOM 4154 C C . ALA A 1 536 ? -16.872 19.941 17.408 1.00 97.69 536 ALA A C 1
ATOM 4156 O O . ALA A 1 536 ? -17.691 20.176 18.301 1.00 97.69 536 ALA A O 1
ATOM 4157 N N . LEU A 1 537 ? -15.640 19.512 17.696 1.00 98.00 537 LEU A N 1
ATOM 4158 C CA . LEU A 1 537 ? -15.156 19.301 19.064 1.00 98.00 537 LEU A CA 1
ATOM 4159 C C . LEU A 1 537 ? -14.813 20.620 19.764 1.00 98.00 537 LEU A C 1
ATOM 4161 O O . LEU A 1 537 ? -14.957 20.711 20.984 1.00 98.00 537 LEU A O 1
ATOM 4165 N N . ALA A 1 538 ? -14.440 21.659 19.017 1.00 97.00 538 ALA A N 1
ATOM 4166 C CA . ALA A 1 538 ? -14.193 22.995 19.553 1.00 97.00 538 ALA A CA 1
ATOM 4167 C C . ALA A 1 538 ? -15.448 23.593 20.204 1.00 97.00 538 ALA A C 1
ATOM 4169 O O . ALA A 1 538 ? -15.384 24.155 21.303 1.00 97.00 538 ALA A O 1
ATOM 4170 N N . GLU A 1 539 ? -16.608 23.401 19.568 1.00 96.44 539 GLU A N 1
ATOM 4171 C CA . GLU A 1 539 ? -17.913 23.814 20.100 1.00 96.44 539 GLU A CA 1
ATOM 4172 C C . GLU A 1 539 ? -18.331 23.001 21.337 1.00 96.44 539 GLU A C 1
ATOM 4174 O O . GLU A 1 539 ? -19.130 23.462 22.156 1.00 96.44 539 GLU A O 1
ATOM 4179 N N . ARG A 1 540 ? -17.759 21.803 21.503 1.00 96.62 540 ARG A N 1
ATOM 4180 C CA . ARG A 1 540 ? -18.109 20.817 22.536 1.00 96.62 540 ARG A CA 1
ATOM 4181 C C . ARG A 1 540 ? -16.997 20.583 23.555 1.00 96.62 540 ARG A C 1
ATOM 4183 O O . ARG A 1 540 ? -17.037 19.615 24.308 1.00 96.62 540 ARG A O 1
ATOM 4190 N N . LYS A 1 541 ? -16.034 21.502 23.674 1.00 94.50 541 LYS A N 1
ATOM 4191 C CA . LYS A 1 541 ? -14.888 21.359 24.596 1.00 94.50 541 LYS A CA 1
ATOM 4192 C C . LYS A 1 541 ? -15.244 21.226 26.083 1.00 94.50 541 LYS A C 1
ATOM 4194 O O . LYS A 1 541 ? -14.405 20.830 26.890 1.00 94.50 541 LYS A O 1
ATOM 4199 N N . GLY A 1 542 ? -16.481 21.562 26.460 1.00 95.69 542 GLY A N 1
ATOM 4200 C CA . GLY A 1 542 ? -17.026 21.321 27.800 1.00 95.69 542 GLY A CA 1
ATOM 4201 C C . GLY A 1 542 ? -17.329 19.851 28.108 1.00 95.69 542 GLY A C 1
ATOM 4202 O O . GLY A 1 542 ? -17.462 19.509 29.281 1.00 95.69 542 GLY A O 1
ATOM 4203 N N . GLU A 1 543 ? -17.428 19.006 27.082 1.00 96.69 543 GLU A N 1
ATOM 4204 C CA . GLU A 1 543 ? -17.711 17.570 27.185 1.00 96.69 543 GLU A CA 1
ATOM 4205 C C . GLU A 1 543 ? -16.433 16.714 27.185 1.00 96.69 543 GLU A C 1
ATOM 4207 O O . GLU A 1 543 ? -16.498 15.529 27.484 1.00 96.69 543 GLU A O 1
ATOM 4212 N N . LEU A 1 544 ? -15.274 17.301 26.867 1.00 96.69 544 LEU A N 1
ATOM 4213 C CA . LEU A 1 544 ? -13.996 16.590 26.804 1.00 96.69 544 LEU A CA 1
ATOM 4214 C C . LEU A 1 544 ? -13.417 16.327 28.199 1.00 96.69 544 LEU A C 1
ATOM 4216 O O . LEU A 1 544 ? -13.387 17.226 29.045 1.00 96.69 544 LEU A O 1
ATOM 4220 N N . GLU A 1 545 ? -12.867 15.127 28.401 1.00 95.44 545 GLU A N 1
ATOM 4221 C CA . GLU A 1 545 ? -12.130 14.761 29.618 1.00 95.44 545 GLU A CA 1
ATOM 4222 C C . GLU A 1 545 ? -10.598 14.896 29.472 1.00 95.44 545 GLU A C 1
ATOM 4224 O O . GLU A 1 545 ? -9.848 14.756 30.446 1.00 95.44 545 GLU A O 1
ATOM 4229 N N . GLN A 1 546 ? -10.128 15.184 28.259 1.00 96.25 546 GLN A N 1
ATOM 4230 C CA . GLN A 1 546 ? -8.731 15.144 27.853 1.00 96.25 546 GLN A CA 1
ATOM 4231 C C . GLN A 1 546 ? -8.425 16.174 26.764 1.00 96.25 546 GLN A C 1
ATOM 4233 O O . GLN A 1 546 ? -9.304 16.565 25.995 1.00 96.25 546 GLN A O 1
ATOM 4238 N N . ASP A 1 547 ? -7.164 16.602 26.691 1.00 97.62 547 ASP A N 1
ATOM 4239 C CA . ASP A 1 547 ? -6.714 17.491 25.619 1.00 97.62 547 ASP A CA 1
ATOM 4240 C C . ASP A 1 547 ? -6.607 16.715 24.298 1.00 97.62 547 ASP A C 1
ATOM 4242 O O . ASP A 1 547 ? -6.160 15.564 24.258 1.00 97.62 547 ASP A O 1
ATOM 4246 N N . LEU A 1 548 ? -6.987 17.363 23.202 1.00 98.56 548 LEU A N 1
ATOM 4247 C CA . LEU A 1 548 ? -6.919 16.790 21.863 1.00 98.56 548 LEU A CA 1
ATOM 4248 C C . LEU A 1 548 ? -5.841 17.494 21.051 1.00 98.56 548 LEU A C 1
ATOM 4250 O O . LEU A 1 548 ? -5.840 18.720 20.944 1.00 98.56 548 LEU A O 1
ATOM 4254 N N . TYR A 1 549 ? -4.944 16.704 20.468 1.00 98.75 549 TYR A N 1
ATOM 4255 C CA . TYR A 1 549 ? -3.881 17.166 19.584 1.00 98.75 549 TYR A CA 1
ATOM 4256 C C . TYR A 1 549 ? -4.180 16.682 18.170 1.00 98.75 549 TYR A C 1
ATOM 4258 O O . TYR A 1 549 ? -4.020 15.501 17.874 1.00 98.75 549 TYR A O 1
ATOM 4266 N N . PHE A 1 550 ? -4.603 17.592 17.302 1.00 98.81 550 PHE A N 1
ATOM 4267 C CA . PHE A 1 550 ? -4.753 17.350 15.873 1.00 98.81 550 PHE A CA 1
ATOM 4268 C C . PHE A 1 550 ? -3.403 17.595 15.210 1.00 98.81 550 PHE A C 1
ATOM 4270 O O . PHE A 1 550 ? -2.893 18.713 15.221 1.00 98.81 550 PHE A O 1
ATOM 4277 N N . VAL A 1 551 ? -2.796 16.533 14.704 1.00 98.81 551 VAL A N 1
ATOM 4278 C CA . VAL A 1 551 ? -1.450 16.515 14.144 1.00 98.81 551 VAL A CA 1
ATOM 4279 C C . VAL A 1 551 ? -1.587 16.215 12.662 1.00 98.81 551 VAL A C 1
ATOM 4281 O O . VAL A 1 551 ? -1.840 15.078 12.281 1.00 98.81 551 VAL A O 1
ATOM 4284 N N . LEU A 1 552 ? -1.412 17.229 11.827 1.00 98.81 552 LEU A N 1
ATOM 4285 C CA . LEU A 1 552 ? -1.290 17.016 10.395 1.00 98.81 552 LEU A CA 1
ATOM 4286 C C . LEU A 1 552 ? 0.181 16.738 10.094 1.00 98.81 552 LEU A C 1
ATOM 4288 O O . LEU A 1 552 ? 1.034 17.601 10.320 1.00 98.81 552 LEU A O 1
ATOM 4292 N N . THR A 1 553 ? 0.477 15.491 9.744 1.00 98.75 553 THR A N 1
ATOM 4293 C CA . THR A 1 553 ? 1.834 14.931 9.738 1.00 98.75 553 THR A CA 1
ATOM 4294 C C . THR A 1 553 ? 2.546 15.136 8.404 1.00 98.75 553 THR A C 1
ATOM 4296 O O . THR A 1 553 ? 1.927 15.478 7.402 1.00 98.75 553 THR A O 1
ATOM 4299 N N . THR A 1 554 ? 3.871 14.977 8.398 1.00 97.94 554 THR A N 1
ATOM 4300 C CA . THR A 1 554 ? 4.703 15.016 7.185 1.00 97.94 554 THR A CA 1
ATOM 4301 C C . THR A 1 554 ? 5.445 13.700 6.948 1.00 97.94 554 THR A C 1
ATOM 4303 O O . THR A 1 554 ? 5.869 13.024 7.898 1.00 97.94 554 THR A O 1
ATOM 4306 N N . ASN A 1 555 ? 5.732 13.417 5.678 1.00 93.69 555 ASN A N 1
ATOM 4307 C CA . ASN A 1 555 ? 6.508 12.272 5.193 1.00 93.69 555 ASN A CA 1
ATOM 4308 C C . ASN A 1 555 ? 5.966 10.909 5.668 1.00 93.69 555 ASN A C 1
ATOM 4310 O O . ASN A 1 555 ? 6.768 10.042 6.060 1.00 93.69 555 ASN A O 1
ATOM 4314 N N . GLU A 1 556 ? 4.643 10.747 5.720 1.00 95.62 556 GLU A N 1
ATOM 4315 C CA . GLU A 1 556 ? 3.974 9.457 5.930 1.00 95.62 556 GLU A CA 1
ATOM 4316 C C . GLU A 1 556 ? 4.400 8.482 4.830 1.00 95.62 556 GLU A C 1
ATOM 4318 O O . GLU A 1 556 ? 5.032 7.464 5.140 1.00 95.62 556 GLU A O 1
ATOM 4323 N N . GLU A 1 557 ? 4.245 8.910 3.575 1.00 89.75 557 GLU A N 1
ATOM 4324 C CA . GLU A 1 557 ? 4.343 8.103 2.355 1.00 89.75 557 GLU A CA 1
ATOM 4325 C C . GLU A 1 557 ? 5.735 7.488 2.152 1.00 89.75 557 GLU A C 1
ATOM 4327 O O . GLU A 1 557 ? 5.921 6.497 1.434 1.00 89.75 557 GLU A O 1
ATOM 4332 N N . GLU A 1 558 ? 6.762 8.082 2.767 1.00 88.38 558 GLU A N 1
ATOM 4333 C CA . GLU A 1 558 ? 8.128 7.575 2.739 1.00 88.38 558 GLU A CA 1
ATOM 4334 C C . GLU A 1 558 ? 8.599 6.944 4.049 1.00 88.38 558 GLU A C 1
ATOM 4336 O O . GLU A 1 558 ? 9.424 6.024 4.010 1.00 88.38 558 GLU A O 1
ATOM 4341 N N . THR A 1 559 ? 8.212 7.489 5.211 1.00 87.56 559 THR A N 1
ATOM 4342 C CA . THR A 1 559 ? 8.918 7.182 6.474 1.00 87.56 559 THR A CA 1
ATOM 4343 C C . THR A 1 559 ? 8.103 7.240 7.766 1.00 87.56 559 THR A C 1
ATOM 4345 O O . THR A 1 559 ? 8.609 6.765 8.790 1.00 87.56 559 THR A O 1
ATOM 4348 N N . ASN A 1 560 ? 6.925 7.867 7.781 1.00 94.06 560 ASN A N 1
ATOM 4349 C CA . ASN A 1 560 ? 6.187 8.256 8.995 1.00 94.06 560 ASN A CA 1
ATOM 4350 C C . ASN A 1 560 ? 6.997 9.129 9.973 1.00 94.06 560 ASN A C 1
ATOM 4352 O O . ASN A 1 560 ? 6.797 9.093 11.195 1.00 94.06 560 ASN A O 1
ATOM 4356 N N . SER A 1 561 ? 7.992 9.874 9.479 1.00 93.81 561 SER A N 1
ATOM 4357 C CA . SER A 1 561 ? 8.915 10.604 10.357 1.00 93.81 561 SER A CA 1
ATOM 4358 C C . SER A 1 561 ? 8.236 11.754 11.108 1.00 93.81 561 SER A C 1
ATOM 4360 O O . SER A 1 561 ? 8.561 11.975 12.282 1.00 93.81 561 SER A O 1
ATOM 4362 N N . GLY A 1 562 ? 7.250 12.415 10.489 1.00 97.44 562 GLY A N 1
ATOM 4363 C CA . GLY A 1 562 ? 6.421 13.438 11.120 1.00 97.44 562 GLY A CA 1
ATOM 4364 C C . GLY A 1 562 ? 5.675 12.904 12.343 1.00 97.44 562 GLY A C 1
ATOM 4365 O O . GLY A 1 562 ? 5.832 13.445 13.444 1.00 97.44 562 GLY A O 1
ATOM 4366 N N . ALA A 1 563 ? 4.969 11.779 12.207 1.00 97.94 563 ALA A N 1
ATOM 4367 C CA . ALA A 1 563 ? 4.261 11.143 13.318 1.00 97.94 563 ALA A CA 1
ATOM 4368 C C . ALA A 1 563 ? 5.183 10.676 14.445 1.00 97.94 563 ALA A C 1
ATOM 4370 O O . ALA A 1 563 ? 4.878 10.880 15.623 1.00 97.94 563 ALA A O 1
ATOM 4371 N N . GLN A 1 564 ? 6.341 10.090 14.117 1.00 97.25 564 GLN A N 1
ATOM 4372 C CA . GLN A 1 564 ? 7.327 9.686 15.128 1.00 97.25 564 GLN A CA 1
ATOM 4373 C C . GLN A 1 564 ? 7.825 10.877 15.946 1.00 97.25 564 GLN A C 1
ATOM 4375 O O . GLN A 1 564 ? 8.009 10.763 17.161 1.00 97.25 564 GLN A O 1
ATOM 4380 N N . TYR A 1 565 ? 8.054 12.018 15.295 1.00 97.31 565 TYR A N 1
ATOM 4381 C CA . TYR A 1 565 ? 8.466 13.234 15.980 1.00 97.31 565 TYR A CA 1
ATOM 4382 C C . TYR A 1 565 ? 7.347 13.775 16.876 1.00 97.31 565 TYR A C 1
ATOM 4384 O O . TYR A 1 565 ? 7.582 14.039 18.060 1.00 97.31 565 TYR A O 1
ATOM 4392 N N . ALA A 1 566 ? 6.124 13.868 16.349 1.00 97.88 566 ALA A N 1
ATOM 4393 C CA . ALA A 1 566 ? 4.959 14.339 17.089 1.00 97.88 566 ALA A CA 1
ATOM 4394 C C . ALA A 1 566 ? 4.676 13.461 18.320 1.00 97.88 566 ALA A C 1
ATOM 4396 O O . ALA A 1 566 ? 4.542 13.975 19.427 1.00 97.88 566 ALA A O 1
ATOM 4397 N N . ALA A 1 567 ? 4.682 12.132 18.177 1.00 97.19 567 ALA A N 1
ATOM 4398 C CA . ALA A 1 567 ? 4.435 11.207 19.286 1.00 97.19 567 ALA A CA 1
ATOM 4399 C C . ALA A 1 567 ? 5.473 11.318 20.417 1.00 97.19 567 ALA A C 1
ATOM 4401 O O . ALA A 1 567 ? 5.141 11.111 21.581 1.00 97.19 567 ALA A O 1
ATOM 4402 N N . ARG A 1 568 ? 6.726 11.668 20.095 1.00 95.69 568 ARG A N 1
ATOM 4403 C CA . ARG A 1 568 ? 7.803 11.836 21.087 1.00 95.69 568 ARG A CA 1
ATOM 4404 C C . ARG A 1 568 ? 7.799 13.189 21.788 1.00 95.69 568 ARG A C 1
ATOM 4406 O O . ARG A 1 568 ? 8.411 13.313 22.847 1.00 95.69 568 ARG A O 1
ATOM 4413 N N . THR A 1 569 ? 7.204 14.207 21.176 1.00 96.88 569 THR A N 1
ATOM 4414 C CA . THR A 1 569 ? 7.305 15.597 21.645 1.00 96.88 569 THR A CA 1
ATOM 4415 C C . THR A 1 569 ? 5.994 16.140 22.197 1.00 96.88 569 THR A C 1
ATOM 4417 O O . THR A 1 569 ? 6.019 17.025 23.053 1.00 96.88 569 THR A O 1
ATOM 4420 N N . LEU A 1 570 ? 4.860 15.592 21.762 1.00 97.31 570 LEU A N 1
ATOM 4421 C CA . LEU A 1 570 ? 3.528 15.953 22.230 1.00 97.31 570 LEU A CA 1
ATOM 4422 C C . LEU A 1 570 ? 3.055 14.992 23.328 1.00 97.31 570 LEU A C 1
ATOM 4424 O O . LEU A 1 570 ? 3.375 13.801 23.287 1.00 97.31 570 LEU A O 1
ATOM 4428 N N . PRO A 1 571 ? 2.267 15.470 24.303 1.00 95.06 571 PRO A N 1
ATOM 4429 C CA . PRO A 1 571 ? 1.706 14.619 25.343 1.00 95.06 571 PRO A CA 1
ATOM 4430 C C . PRO A 1 571 ? 0.665 13.646 24.777 1.00 95.06 571 PRO A C 1
ATOM 4432 O O . PRO A 1 571 ? 0.192 13.788 23.649 1.00 95.06 571 PRO A O 1
ATOM 4435 N N . GLY A 1 572 ? 0.315 12.654 25.592 1.00 91.00 572 GLY A N 1
ATOM 4436 C CA . GLY A 1 572 ? -0.682 11.645 25.262 1.00 91.00 572 GLY A CA 1
ATOM 4437 C C . GLY A 1 572 ? -0.112 10.238 25.136 1.00 91.00 572 GLY A C 1
ATOM 4438 O O . GLY A 1 572 ? 1.085 10.030 24.912 1.00 91.00 572 GLY A O 1
ATOM 4439 N N . VAL A 1 573 ? -0.990 9.256 25.303 1.00 90.25 573 VAL A N 1
ATOM 4440 C CA . VAL A 1 573 ? -0.646 7.822 25.257 1.00 90.25 573 VAL A CA 1
ATOM 4441 C C . VAL A 1 573 ? -1.406 7.066 24.170 1.00 90.25 573 VAL A C 1
ATOM 4443 O O . VAL A 1 573 ? -1.046 5.932 23.863 1.00 90.25 573 VAL A O 1
ATOM 4446 N N . VAL A 1 574 ? -2.406 7.707 23.558 1.00 97.25 574 VAL A N 1
ATOM 4447 C CA . VAL A 1 574 ? -3.195 7.163 22.452 1.00 97.25 574 VAL A CA 1
ATOM 4448 C C . VAL A 1 574 ? -2.933 7.977 21.189 1.00 97.25 574 VAL A C 1
ATOM 4450 O O . VAL A 1 574 ? -3.019 9.207 21.212 1.00 97.25 574 VAL A O 1
ATOM 4453 N N . CYS A 1 575 ? -2.640 7.283 20.090 1.00 98.12 575 CYS A N 1
ATOM 4454 C CA . CYS A 1 575 ? -2.620 7.853 18.743 1.00 98.12 575 CYS A CA 1
ATOM 4455 C C . CYS A 1 575 ? -3.730 7.240 17.886 1.00 98.12 575 CYS A C 1
ATOM 4457 O O . CYS A 1 575 ? -3.838 6.019 17.805 1.00 98.12 575 CYS A O 1
ATOM 4459 N N . ILE A 1 576 ? -4.520 8.069 17.217 1.00 98.69 576 ILE A N 1
ATOM 4460 C CA . ILE A 1 576 ? -5.500 7.638 16.220 1.00 98.69 576 ILE A CA 1
ATOM 4461 C C . ILE A 1 576 ? -5.038 8.165 14.870 1.00 98.69 576 ILE A C 1
ATOM 4463 O O . ILE A 1 576 ? -5.003 9.378 14.695 1.00 98.69 576 ILE A O 1
ATOM 4467 N N . ALA A 1 577 ? -4.677 7.279 13.945 1.00 98.69 577 ALA A N 1
ATOM 4468 C CA . ALA A 1 577 ? -4.510 7.671 12.548 1.00 98.69 577 ALA A CA 1
ATOM 4469 C C . ALA A 1 577 ? -5.871 7.643 11.857 1.00 98.69 577 ALA A C 1
ATOM 4471 O O . ALA A 1 577 ? -6.675 6.732 12.092 1.00 98.69 577 ALA A O 1
ATOM 4472 N N . VAL A 1 578 ? -6.122 8.652 11.038 1.00 98.81 578 VAL A N 1
ATOM 4473 C CA . VAL A 1 578 ? -7.259 8.723 10.135 1.00 98.81 578 VAL A CA 1
ATOM 4474 C C . VAL A 1 578 ? -6.684 8.621 8.736 1.00 98.81 578 VAL A C 1
ATOM 4476 O O . VAL A 1 578 ? -5.865 9.452 8.390 1.00 98.81 578 VAL A O 1
ATOM 4479 N N . GLU A 1 579 ? -7.072 7.587 8.001 1.00 98.31 579 GLU A N 1
ATOM 4480 C CA . GLU A 1 579 ? -6.423 7.200 6.742 1.00 98.31 579 GLU A CA 1
ATOM 4481 C C . GLU A 1 579 ? -7.461 6.916 5.649 1.00 98.31 579 GLU A C 1
ATOM 4483 O O . GLU A 1 579 ? -8.677 6.879 5.889 1.00 98.31 579 GLU A O 1
ATOM 4488 N N . VAL A 1 580 ? -7.006 6.641 4.431 1.00 97.12 580 VAL A N 1
ATOM 4489 C CA . VAL A 1 580 ? -7.806 5.892 3.455 1.00 97.12 580 VAL A CA 1
ATOM 4490 C C . VAL A 1 580 ? -7.637 4.384 3.661 1.00 97.12 580 VAL A C 1
ATOM 4492 O O . VAL A 1 580 ? -6.606 3.888 4.097 1.00 97.12 580 VAL A O 1
ATOM 4495 N N . GLY A 1 581 ? -8.688 3.620 3.373 1.00 94.69 581 GLY A N 1
ATOM 4496 C CA . GLY A 1 581 ? -8.738 2.174 3.565 1.00 94.69 581 GLY A CA 1
ATOM 4497 C C . GLY A 1 581 ? -9.016 1.476 2.237 1.00 94.69 581 GLY A C 1
ATOM 4498 O O . GLY A 1 581 ? -10.118 1.643 1.708 1.00 94.69 581 GLY A O 1
ATOM 4499 N N . PRO A 1 582 ? -8.084 0.676 1.687 1.00 93.81 582 PRO A N 1
ATOM 4500 C CA . PRO A 1 582 ? -8.255 0.075 0.370 1.00 93.81 582 PRO A CA 1
ATOM 4501 C C . PRO A 1 582 ? -9.469 -0.857 0.305 1.00 93.81 582 PRO A C 1
ATOM 4503 O O . PRO A 1 582 ? -9.697 -1.682 1.198 1.00 93.81 582 PRO A O 1
ATOM 4506 N N . ILE A 1 583 ? -10.222 -0.765 -0.794 1.00 94.75 583 ILE A N 1
ATOM 4507 C CA . ILE A 1 583 ? -11.258 -1.741 -1.151 1.00 94.75 583 ILE A CA 1
ATOM 4508 C C . ILE A 1 583 ? -10.610 -2.965 -1.785 1.00 94.75 583 ILE A C 1
ATOM 4510 O O . ILE A 1 583 ? -10.178 -2.930 -2.937 1.00 94.75 583 ILE A O 1
ATOM 4514 N N . ALA A 1 584 ? -10.569 -4.061 -1.031 1.00 87.69 584 ALA A N 1
ATOM 4515 C CA . ALA A 1 584 ? -9.972 -5.307 -1.476 1.00 87.69 584 ALA A CA 1
ATOM 4516 C C . ALA A 1 584 ? -10.751 -6.500 -0.913 1.00 87.69 584 ALA A C 1
ATOM 4518 O O . ALA A 1 584 ? -11.130 -6.531 0.264 1.00 87.69 584 ALA A O 1
ATOM 4519 N N . GLN A 1 585 ? -11.000 -7.502 -1.757 1.00 88.19 585 GLN A N 1
ATOM 4520 C CA . GLN A 1 585 ? -11.802 -8.666 -1.376 1.00 88.19 585 GLN A CA 1
ATOM 4521 C C . GLN A 1 585 ? -11.139 -9.450 -0.235 1.00 88.19 585 GLN A C 1
ATOM 4523 O O . GLN A 1 585 ? -11.830 -9.955 0.649 1.00 88.19 585 GLN A O 1
ATOM 4528 N N . GLU A 1 586 ? -9.811 -9.520 -0.235 1.00 86.38 586 GLU A N 1
ATOM 4529 C CA . GLU A 1 586 ? -8.983 -10.149 0.791 1.00 86.38 586 GLU A CA 1
ATOM 4530 C C . GLU A 1 586 ? -9.106 -9.485 2.169 1.00 86.38 586 GLU A C 1
ATOM 4532 O O . GLU A 1 586 ? -8.934 -10.162 3.183 1.00 86.38 586 GLU A O 1
ATOM 4537 N N . TYR A 1 587 ? -9.458 -8.197 2.218 1.00 90.00 587 TYR A N 1
ATOM 4538 C CA . TYR A 1 587 ? -9.700 -7.458 3.460 1.00 90.00 587 TYR A CA 1
ATOM 4539 C C . TYR A 1 587 ? -11.183 -7.423 3.844 1.00 90.00 587 TYR A C 1
ATOM 4541 O O . TYR A 1 587 ? -11.522 -6.993 4.944 1.00 90.00 587 TYR A O 1
ATOM 4549 N N . GLY A 1 588 ? -12.075 -7.888 2.962 1.00 91.56 588 GLY A N 1
ATOM 4550 C CA . GLY A 1 588 ? -13.522 -7.849 3.175 1.00 91.56 588 GLY A CA 1
ATOM 4551 C C . GLY A 1 588 ? -14.114 -6.435 3.167 1.00 91.56 588 GLY A C 1
ATOM 4552 O O . GLY A 1 588 ? -15.254 -6.258 3.599 1.00 91.56 588 GLY A O 1
ATOM 4553 N N . THR A 1 589 ? -13.360 -5.445 2.685 1.00 96.25 589 THR A N 1
ATOM 4554 C CA . THR A 1 589 ? -13.776 -4.043 2.597 1.00 96.25 589 THR A CA 1
ATOM 4555 C C . THR A 1 589 ? -14.584 -3.789 1.328 1.00 96.25 589 THR A C 1
ATOM 4557 O O . THR A 1 589 ? -14.422 -4.455 0.302 1.00 96.25 589 THR A O 1
ATOM 4560 N N . ARG A 1 590 ? -15.509 -2.831 1.397 1.00 96.69 590 ARG A N 1
ATOM 4561 C CA . ARG A 1 590 ? -16.388 -2.420 0.298 1.00 96.69 590 ARG A CA 1
ATOM 4562 C C . ARG A 1 590 ? -16.480 -0.907 0.237 1.00 96.69 590 ARG A C 1
ATOM 4564 O O . ARG A 1 590 ? -16.468 -0.246 1.277 1.00 96.69 590 ARG A O 1
ATOM 4571 N N . LEU A 1 591 ? -16.627 -0.384 -0.978 1.00 97.00 591 LEU A N 1
ATOM 4572 C CA . LEU A 1 591 ? -16.902 1.029 -1.190 1.00 97.00 591 LEU A CA 1
ATOM 4573 C C . LEU A 1 591 ? -18.320 1.347 -0.694 1.00 97.00 591 LEU A C 1
ATOM 4575 O O . LEU A 1 591 ? -19.314 1.039 -1.350 1.00 97.00 591 LEU A O 1
ATOM 4579 N N . CYS A 1 592 ? -18.410 1.927 0.497 1.00 96.00 592 CYS A N 1
ATOM 4580 C CA . CYS A 1 592 ? -19.633 2.473 1.076 1.00 96.00 592 CYS A CA 1
ATOM 4581 C C . CYS A 1 592 ? -19.276 3.628 2.026 1.00 96.00 592 CYS A C 1
ATOM 4583 O O . CYS A 1 592 ? -18.114 4.016 2.134 1.00 96.00 592 CYS A O 1
ATOM 4585 N N . ALA A 1 593 ? -20.274 4.210 2.691 1.00 95.81 593 ALA A N 1
ATOM 4586 C CA . ALA A 1 593 ? -20.032 5.238 3.702 1.00 95.81 593 ALA A CA 1
ATOM 4587 C C . ALA A 1 593 ? -19.544 4.653 5.039 1.00 95.81 593 ALA A C 1
ATOM 4589 O O . ALA A 1 593 ? -19.003 5.390 5.855 1.00 95.81 593 ALA A O 1
ATOM 4590 N N . ASP A 1 594 ? -19.741 3.354 5.290 1.00 97.94 594 ASP A N 1
ATOM 4591 C CA . ASP A 1 594 ? -19.368 2.753 6.569 1.00 97.94 594 ASP A CA 1
ATOM 4592 C C . ASP A 1 594 ? -17.842 2.737 6.743 1.00 97.94 594 ASP A C 1
ATOM 4594 O O . ASP A 1 594 ? -17.146 2.158 5.901 1.00 97.94 594 ASP A O 1
ATOM 4598 N N . PRO A 1 595 ? -17.308 3.309 7.836 1.00 98.25 595 PRO A N 1
ATOM 4599 C CA . PRO A 1 595 ? -15.872 3.447 8.021 1.00 98.25 595 PRO A CA 1
ATOM 4600 C C . PRO A 1 595 ? -15.187 2.088 8.178 1.00 98.25 595 PRO A C 1
ATOM 4602 O O . PRO A 1 595 ? -15.747 1.151 8.759 1.00 98.25 595 PRO A O 1
ATOM 4605 N N . VAL A 1 596 ? -13.943 2.001 7.716 1.00 98.69 596 VAL A N 1
ATOM 4606 C CA . VAL A 1 596 ? -13.064 0.865 7.999 1.00 98.69 596 VAL A CA 1
ATOM 4607 C C . VAL A 1 596 ? -12.379 1.107 9.341 1.00 98.69 596 VAL A C 1
ATOM 4609 O O . VAL A 1 596 ? -11.825 2.178 9.565 1.00 98.69 596 VAL A O 1
ATOM 4612 N N . ILE A 1 597 ? -12.395 0.123 10.242 1.00 98.62 597 ILE A N 1
ATOM 4613 C CA . ILE A 1 597 ? -11.609 0.172 11.484 1.00 98.62 597 ILE A CA 1
ATOM 4614 C C . ILE A 1 597 ? -10.510 -0.872 11.390 1.00 98.62 597 ILE A C 1
ATOM 4616 O O . ILE A 1 597 ? -10.789 -2.074 11.318 1.00 98.62 597 ILE A O 1
ATOM 4620 N N . LEU A 1 598 ? -9.254 -0.436 11.401 1.00 98.12 598 LEU A N 1
ATOM 4621 C CA . LEU A 1 598 ? -8.143 -1.366 11.301 1.00 98.12 598 LEU A CA 1
ATOM 4622 C C . LEU A 1 598 ? -7.883 -2.026 12.661 1.00 98.12 598 LEU A C 1
ATOM 4624 O O . LEU A 1 598 ? -7.861 -1.405 13.728 1.00 98.12 598 LEU A O 1
ATOM 4628 N N . THR A 1 599 ? -7.678 -3.336 12.600 1.00 97.56 599 THR A N 1
ATOM 4629 C CA . THR A 1 599 ? -7.301 -4.202 13.727 1.00 97.56 599 THR A CA 1
ATOM 4630 C C . THR A 1 599 ? -5.818 -4.575 13.683 1.00 97.56 599 THR A C 1
ATOM 4632 O O . THR A 1 599 ? -5.234 -4.933 14.704 1.00 97.56 599 THR A O 1
ATOM 4635 N N . GLY A 1 600 ? -5.184 -4.413 12.521 1.00 95.56 600 GLY A N 1
ATOM 4636 C CA . GLY A 1 600 ? -3.740 -4.457 12.331 1.00 95.56 600 GLY A CA 1
ATOM 4637 C C . GLY A 1 600 ? -3.357 -4.194 10.880 1.00 95.56 600 GLY A C 1
ATOM 4638 O O . GLY A 1 600 ? -4.220 -4.185 9.997 1.00 95.56 600 GLY A O 1
ATOM 4639 N N . ASP A 1 601 ? -2.064 -4.034 10.647 1.00 95.62 601 ASP A N 1
ATOM 4640 C CA . ASP A 1 601 ? -1.470 -3.837 9.330 1.00 95.62 601 ASP A CA 1
ATOM 4641 C C . ASP A 1 601 ? -0.045 -4.428 9.243 1.00 95.62 601 ASP A C 1
ATOM 4643 O O . ASP A 1 601 ? 0.305 -5.296 10.053 1.00 95.62 601 ASP A O 1
ATOM 4647 N N . GLU A 1 602 ? 0.767 -4.028 8.254 1.00 90.50 602 GLU A N 1
ATOM 4648 C CA . GLU A 1 602 ? 2.131 -4.545 8.044 1.00 90.50 602 GLU A CA 1
ATOM 4649 C C . GLU A 1 602 ? 3.014 -4.416 9.299 1.00 90.50 602 GLU A C 1
ATOM 4651 O O . GLU A 1 602 ? 3.859 -5.276 9.565 1.00 90.50 602 GLU A O 1
ATOM 4656 N N . LYS A 1 603 ? 2.811 -3.370 10.112 1.00 86.69 603 LYS A N 1
ATOM 4657 C CA . LYS A 1 603 ? 3.655 -3.091 11.287 1.00 86.69 603 LYS A CA 1
ATOM 4658 C C . LYS A 1 603 ? 3.155 -3.776 12.560 1.00 86.69 603 LYS A C 1
ATOM 4660 O O . LYS A 1 603 ? 3.852 -3.747 13.579 1.00 86.69 603 LYS A O 1
ATOM 4665 N N . GLY A 1 604 ? 1.994 -4.431 12.514 1.00 88.12 604 GLY A N 1
ATOM 4666 C CA . GLY A 1 604 ? 1.463 -5.258 13.597 1.00 88.12 604 GLY A CA 1
ATOM 4667 C C . GLY A 1 604 ? -0.009 -5.001 13.913 1.00 88.12 604 GLY A C 1
ATOM 4668 O O . GLY A 1 604 ? -0.749 -4.407 13.139 1.00 88.12 604 GLY A O 1
ATOM 4669 N N . LEU A 1 605 ? -0.457 -5.488 15.072 1.00 96.56 605 LEU A N 1
ATOM 4670 C CA . LEU A 1 605 ? -1.835 -5.303 15.532 1.00 96.56 605 LEU A CA 1
ATOM 4671 C C . LEU A 1 605 ? -2.000 -3.961 16.247 1.00 96.56 605 LEU A C 1
ATOM 4673 O O . LEU A 1 605 ? -1.169 -3.599 17.084 1.00 96.56 605 LEU A O 1
ATOM 4677 N N . TYR A 1 606 ? -3.109 -3.274 15.978 1.00 98.31 606 TYR A N 1
ATOM 4678 C CA 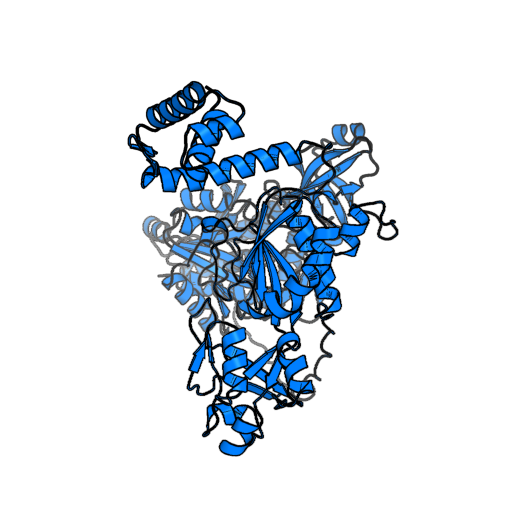. TYR A 1 606 ? -3.513 -2.101 16.747 1.00 98.31 606 TYR A CA 1
ATOM 4679 C C . TYR A 1 606 ? -3.913 -2.487 18.172 1.00 98.31 606 TYR A C 1
ATOM 4681 O O . TYR A 1 606 ? -4.142 -3.653 18.510 1.00 98.31 606 TYR A O 1
ATOM 4689 N N . THR A 1 607 ? -3.993 -1.485 19.046 1.00 98.38 607 THR A N 1
ATOM 4690 C CA . THR A 1 607 ? -4.408 -1.712 20.429 1.00 98.38 607 THR A CA 1
ATOM 4691 C C . THR A 1 607 ? -5.862 -2.156 20.450 1.00 98.38 607 THR A C 1
ATOM 4693 O O . THR A 1 607 ? -6.751 -1.379 20.121 1.00 98.38 607 THR A O 1
ATOM 4696 N N . LYS A 1 608 ? -6.108 -3.399 20.878 1.00 97.25 608 LYS A N 1
ATOM 4697 C CA . LYS A 1 608 ? -7.440 -4.012 20.812 1.00 97.25 608 LYS A CA 1
ATOM 4698 C C . LYS A 1 608 ? -8.548 -3.143 21.415 1.00 97.25 608 LYS A C 1
ATOM 4700 O O . LYS A 1 608 ? -9.586 -3.003 20.784 1.00 97.25 608 LYS A O 1
ATOM 4705 N N . SER A 1 609 ? -8.338 -2.576 22.606 1.00 97.56 609 SER A N 1
ATOM 4706 C CA . SER A 1 609 ? -9.350 -1.723 23.244 1.00 97.56 609 SER A CA 1
ATOM 4707 C C . SER A 1 609 ? -9.667 -0.492 22.395 1.00 97.56 609 SER A C 1
ATOM 4709 O O . SER A 1 609 ? -10.830 -0.195 22.182 1.00 97.56 609 SER A O 1
ATOM 4711 N N . VAL A 1 610 ? -8.649 0.148 21.811 1.00 98.38 610 VAL A N 1
ATOM 4712 C CA . VAL A 1 610 ? -8.828 1.308 20.927 1.00 98.38 610 VAL A CA 1
ATOM 4713 C C . VAL A 1 610 ? -9.611 0.929 19.665 1.00 98.38 610 VAL A C 1
ATOM 4715 O O . VAL A 1 610 ? -10.553 1.628 19.301 1.00 98.38 610 VAL A O 1
ATOM 4718 N N . SER A 1 611 ? -9.277 -0.191 19.012 1.00 98.38 611 SER A N 1
ATOM 4719 C CA . SER A 1 611 ? -10.041 -0.676 17.851 1.00 98.38 611 SER A CA 1
ATOM 4720 C C . SER A 1 611 ? -11.493 -1.022 18.217 1.00 98.38 611 SER A C 1
ATOM 4722 O O . SER A 1 611 ? -12.404 -0.682 17.465 1.00 98.38 611 SER A O 1
ATOM 4724 N N . ASP A 1 612 ? -11.730 -1.668 19.364 1.00 98.38 612 ASP A N 1
ATOM 4725 C CA . ASP A 1 612 ? -13.082 -1.999 19.837 1.00 98.38 612 ASP A CA 1
ATOM 4726 C C . ASP A 1 612 ? -13.904 -0.728 20.134 1.00 98.38 612 ASP A C 1
ATOM 4728 O O . ASP A 1 612 ? -15.086 -0.656 19.789 1.00 98.38 612 ASP A O 1
ATOM 4732 N N . ASP A 1 613 ? -13.280 0.292 20.725 1.00 98.44 613 ASP A N 1
ATOM 4733 C CA . ASP A 1 613 ? -13.928 1.562 21.054 1.00 98.44 613 ASP A CA 1
ATOM 4734 C C . ASP A 1 613 ? -14.270 2.374 19.796 1.00 98.44 613 ASP A C 1
ATOM 4736 O O . ASP A 1 613 ? -15.363 2.943 19.713 1.00 98.44 613 ASP A O 1
ATOM 4740 N N . LEU A 1 614 ? -13.392 2.374 18.785 1.00 98.69 614 LEU A N 1
ATOM 4741 C CA . LEU A 1 614 ? -13.660 2.958 17.465 1.00 98.69 614 LEU A CA 1
ATOM 4742 C C . LEU A 1 614 ? -14.815 2.243 16.746 1.00 98.69 614 LEU A C 1
ATOM 4744 O O . LEU A 1 614 ? -15.712 2.899 16.211 1.00 98.69 614 LEU A O 1
ATOM 4748 N N . LEU A 1 615 ? -14.845 0.903 16.781 1.00 98.62 615 LEU A N 1
ATOM 4749 C CA . LEU A 1 615 ? -15.975 0.115 16.268 1.00 98.62 615 LEU A CA 1
ATOM 4750 C C . LEU A 1 615 ? -17.276 0.502 16.984 1.00 98.62 615 LEU A C 1
ATOM 4752 O O . LEU A 1 615 ? -18.299 0.745 16.341 1.00 98.62 615 LEU A O 1
ATOM 4756 N N . GLY A 1 616 ? -17.235 0.605 18.313 1.00 98.50 616 GLY A N 1
ATOM 4757 C CA . GLY A 1 616 ? -18.372 1.036 19.121 1.00 98.50 616 GLY A CA 1
ATOM 4758 C C . GLY A 1 616 ? -18.842 2.453 18.784 1.00 98.50 616 GLY A C 1
ATOM 4759 O O . GLY A 1 616 ? -20.047 2.686 18.699 1.00 98.50 616 GLY A O 1
ATOM 4760 N N . ALA A 1 617 ? -17.917 3.388 18.557 1.00 98.69 617 ALA A N 1
ATOM 4761 C CA . ALA A 1 617 ? -18.223 4.767 18.181 1.00 98.69 617 ALA A CA 1
ATOM 4762 C C . ALA A 1 617 ? -18.936 4.851 16.822 1.00 98.69 617 ALA A C 1
ATOM 4764 O O . ALA A 1 617 ? -19.958 5.532 16.702 1.00 98.69 617 ALA A O 1
ATOM 4765 N N . ALA A 1 618 ? -18.471 4.094 15.824 1.00 98.50 618 ALA A N 1
ATOM 4766 C CA . ALA A 1 618 ? -19.126 4.020 14.518 1.00 98.50 618 ALA A CA 1
ATOM 4767 C C . ALA A 1 618 ? -20.561 3.475 14.633 1.00 98.50 618 ALA A C 1
ATOM 4769 O O . ALA A 1 618 ? -21.494 4.044 14.063 1.00 98.50 618 ALA A O 1
ATOM 4770 N N . ILE A 1 619 ? -20.759 2.425 15.439 1.00 98.56 619 ILE A N 1
ATOM 4771 C CA . ILE A 1 619 ? -22.084 1.837 15.693 1.00 98.56 619 ILE A CA 1
ATOM 4772 C C . ILE A 1 619 ? -23.013 2.838 16.393 1.00 98.56 619 ILE A C 1
ATOM 4774 O O . ILE A 1 619 ? -24.174 2.964 16.003 1.00 98.56 619 ILE A O 1
ATOM 4778 N N . ARG A 1 620 ? -22.527 3.590 17.392 1.00 98.31 620 ARG A N 1
ATOM 4779 C CA . ARG A 1 620 ? -23.319 4.642 18.064 1.00 98.31 620 ARG A CA 1
ATOM 4780 C C . ARG A 1 620 ? -23.715 5.772 17.114 1.00 98.31 620 ARG A C 1
ATOM 4782 O O . ARG A 1 620 ? -24.786 6.352 17.274 1.00 98.31 620 ARG A O 1
ATOM 4789 N N . CYS A 1 621 ? -22.905 6.029 16.089 1.00 97.62 621 CYS A N 1
ATOM 4790 C CA . CYS A 1 621 ? -23.241 6.960 15.014 1.00 97.62 621 CYS A CA 1
ATOM 4791 C C . CYS A 1 621 ? -24.257 6.407 13.999 1.00 97.62 621 CYS A C 1
ATOM 4793 O O . CYS A 1 621 ? -24.735 7.177 13.165 1.00 97.62 621 CYS A O 1
ATOM 4795 N N . GLY A 1 622 ? -24.607 5.117 14.075 1.00 97.75 622 GLY A N 1
ATOM 4796 C CA . GLY A 1 622 ? -25.552 4.452 13.175 1.00 97.75 622 GLY A CA 1
ATOM 4797 C C . GLY A 1 622 ? -24.914 3.768 11.961 1.00 97.75 622 GLY A C 1
ATOM 4798 O O . GLY A 1 622 ? -25.644 3.387 11.048 1.00 97.75 622 GLY A O 1
ATOM 4799 N N . TYR A 1 623 ? -23.588 3.607 11.938 1.00 98.19 623 TYR A N 1
ATOM 4800 C CA . TYR A 1 623 ? -22.867 2.930 10.856 1.00 98.19 623 TYR A CA 1
ATOM 4801 C C . TYR A 1 623 ? -22.656 1.440 11.144 1.00 98.19 623 TYR A C 1
ATOM 4803 O O . TYR A 1 623 ? -22.697 0.994 12.293 1.00 98.19 623 TYR A O 1
ATOM 4811 N N . THR A 1 624 ? -22.387 0.670 10.090 1.00 98.19 624 THR A N 1
ATOM 4812 C CA . THR A 1 624 ? -21.978 -0.740 10.181 1.00 98.19 624 THR A CA 1
ATOM 4813 C C . THR A 1 624 ? -20.489 -0.848 9.842 1.00 98.19 624 THR A C 1
ATOM 4815 O O . THR A 1 624 ? -20.155 -1.165 8.701 1.00 98.19 624 THR A O 1
ATOM 4818 N N . PRO A 1 625 ? -19.577 -0.545 10.789 1.00 97.81 625 PRO A N 1
ATOM 4819 C CA . PRO A 1 625 ? -18.156 -0.421 10.484 1.00 97.81 625 PRO A CA 1
ATOM 4820 C C . PRO A 1 625 ? -17.562 -1.722 9.941 1.00 97.81 625 PRO A C 1
ATOM 4822 O O . PRO A 1 625 ? -17.999 -2.825 10.281 1.00 97.81 625 PRO A O 1
ATOM 4825 N N . GLN A 1 626 ? -16.524 -1.575 9.125 1.00 98.12 626 GLN A N 1
ATOM 4826 C CA . GLN A 1 626 ? -15.833 -2.663 8.445 1.00 98.12 626 GLN A CA 1
ATOM 4827 C C . GLN A 1 626 ? -14.511 -2.962 9.178 1.00 98.12 626 GLN A C 1
ATOM 4829 O O . GLN A 1 626 ? -13.519 -2.274 8.935 1.00 98.12 626 GLN A O 1
ATOM 4834 N N . PRO A 1 627 ? -14.452 -3.931 10.112 1.00 97.94 627 PRO A N 1
ATOM 4835 C CA . PRO A 1 627 ? -13.191 -4.305 10.745 1.00 97.94 627 PRO A CA 1
ATOM 4836 C C . PRO A 1 627 ? -12.264 -4.973 9.723 1.00 97.94 627 PRO A C 1
ATOM 4838 O O . PRO A 1 627 ? -12.676 -5.922 9.057 1.00 97.94 627 PRO A O 1
ATOM 4841 N N . ALA A 1 628 ? -11.013 -4.523 9.632 1.00 97.06 628 ALA A N 1
ATOM 4842 C CA . ALA A 1 628 ? -10.055 -5.046 8.657 1.00 97.06 628 ALA A CA 1
ATOM 4843 C C . ALA A 1 628 ? -8.670 -5.313 9.264 1.00 97.06 628 ALA A C 1
ATOM 4845 O O . ALA A 1 628 ? -8.237 -4.642 10.202 1.00 97.06 628 ALA A O 1
ATOM 4846 N N . LEU A 1 629 ? -7.971 -6.312 8.726 1.00 95.81 629 LEU A N 1
ATOM 4847 C CA . LEU A 1 629 ? -6.548 -6.577 8.955 1.00 95.81 629 LEU A CA 1
ATOM 4848 C C . LEU A 1 629 ? -5.855 -6.426 7.600 1.00 95.81 629 LEU A C 1
ATOM 4850 O O . LEU A 1 629 ? -6.214 -7.153 6.675 1.00 95.81 629 LEU A O 1
ATOM 4854 N N . MET A 1 630 ? -4.892 -5.510 7.480 1.00 94.25 630 MET A N 1
ATOM 4855 C CA . MET A 1 630 ? -4.327 -5.106 6.185 1.00 94.25 630 MET A CA 1
ATOM 4856 C C . MET A 1 630 ? -2.795 -5.256 6.139 1.00 94.25 630 MET A C 1
ATOM 4858 O O . MET A 1 630 ? -2.076 -4.275 6.284 1.00 94.25 630 MET A O 1
ATOM 4862 N N . PRO A 1 631 ? -2.244 -6.466 5.930 1.00 85.38 631 PRO A N 1
ATOM 4863 C CA . PRO A 1 631 ? -0.797 -6.703 6.004 1.00 85.38 631 PRO A CA 1
ATOM 4864 C C . PRO A 1 631 ? 0.058 -6.008 4.931 1.00 85.38 631 PRO A C 1
ATOM 4866 O O . PRO A 1 631 ? 1.276 -6.056 5.039 1.00 85.38 631 PRO A O 1
ATOM 4869 N N . GLY A 1 632 ? -0.549 -5.433 3.887 1.00 81.38 632 GLY A N 1
ATOM 4870 C CA . GLY A 1 632 ? 0.133 -4.630 2.860 1.00 81.38 632 GLY A CA 1
ATOM 4871 C C . GLY A 1 632 ? -0.111 -3.126 2.998 1.00 81.38 632 GLY A C 1
ATOM 4872 O O . GLY A 1 632 ? -0.011 -2.406 2.011 1.00 81.38 632 GLY A O 1
ATOM 4873 N N . PHE A 1 633 ? -0.526 -2.687 4.184 1.00 89.44 633 PHE A N 1
ATOM 4874 C CA . PHE A 1 633 ? -0.837 -1.305 4.526 1.00 89.44 633 PHE A CA 1
ATOM 4875 C C . PHE A 1 633 ? 0.040 -0.866 5.700 1.00 89.44 633 PHE A C 1
ATOM 4877 O O . PHE A 1 633 ? 0.500 -1.699 6.486 1.00 89.44 633 PHE A O 1
ATOM 4884 N N . ALA A 1 634 ? 0.239 0.434 5.849 1.00 89.75 634 ALA A N 1
ATOM 4885 C CA . ALA A 1 634 ? 0.825 1.021 7.036 1.00 89.75 634 ALA A CA 1
ATOM 4886 C C . ALA A 1 634 ? 0.206 2.400 7.260 1.00 89.75 634 ALA A C 1
ATOM 4888 O O . ALA A 1 634 ? -0.269 3.018 6.322 1.00 89.75 634 ALA A O 1
ATOM 4889 N N . SER A 1 635 ? 0.226 2.849 8.508 1.00 95.75 635 SER A N 1
ATOM 4890 C CA . SER A 1 635 ? -0.191 4.199 8.899 1.00 95.75 635 SER A CA 1
ATOM 4891 C C . SER A 1 635 ? 0.813 4.848 9.842 1.00 95.75 635 SER A C 1
ATOM 4893 O O . SER A 1 635 ? 1.649 4.170 10.469 1.00 95.75 635 SER A O 1
ATOM 4895 N N . ASP A 1 636 ? 0.607 6.132 10.109 1.00 97.81 636 ASP A N 1
ATOM 4896 C CA . ASP A 1 636 ? 1.282 6.837 11.195 1.00 97.81 636 ASP A CA 1
ATOM 4897 C C . ASP A 1 636 ? 1.056 6.195 12.575 1.00 97.81 636 ASP A C 1
ATOM 4899 O O . ASP A 1 636 ? 1.997 6.044 13.364 1.00 97.81 636 ASP A O 1
ATOM 4903 N N . ALA A 1 637 ? -0.166 5.736 12.864 1.00 96.69 637 ALA A N 1
ATOM 4904 C CA . ALA A 1 637 ? -0.508 5.091 14.134 1.00 96.69 637 ALA A CA 1
ATOM 4905 C C . ALA A 1 637 ? 0.245 3.766 14.326 1.00 96.69 637 ALA A C 1
ATOM 4907 O O . ALA A 1 637 ? 0.792 3.501 15.401 1.00 96.69 637 ALA A O 1
ATOM 4908 N N . SER A 1 638 ? 0.322 2.946 13.279 1.00 95.81 638 SER A N 1
ATOM 4909 C CA . SER A 1 638 ? 1.070 1.686 13.301 1.00 95.81 638 SER A CA 1
ATOM 4910 C C . SER A 1 638 ? 2.579 1.914 13.437 1.00 95.81 638 SER A C 1
ATOM 4912 O O . SER A 1 638 ? 3.275 1.161 14.129 1.00 95.81 638 SER A O 1
ATOM 4914 N N . ALA A 1 639 ? 3.101 2.998 12.850 1.00 93.94 639 ALA A N 1
ATOM 4915 C CA . ALA A 1 639 ? 4.505 3.366 12.951 1.00 93.94 639 ALA A CA 1
ATOM 4916 C C . ALA A 1 639 ? 4.874 3.717 14.396 1.00 93.94 639 ALA A C 1
ATOM 4918 O O . ALA A 1 639 ? 5.860 3.205 14.933 1.00 93.94 639 ALA A O 1
ATOM 4919 N N . VAL A 1 640 ? 4.100 4.589 15.045 1.00 96.19 640 VAL A N 1
ATOM 4920 C CA . VAL A 1 640 ? 4.400 5.029 16.417 1.00 96.19 640 VAL A CA 1
ATOM 4921 C C . VAL A 1 640 ? 4.146 3.933 17.450 1.00 96.19 640 VAL A C 1
ATOM 4923 O O . VAL A 1 640 ? 4.825 3.912 18.477 1.00 96.19 640 VAL A O 1
ATOM 4926 N N . LEU A 1 641 ? 3.218 3.009 17.176 1.00 95.69 641 LEU A N 1
ATOM 4927 C CA . LEU A 1 641 ? 2.970 1.843 18.022 1.00 95.69 641 LEU A CA 1
ATOM 4928 C C . LEU A 1 641 ? 4.123 0.835 17.939 1.00 95.69 641 LEU A C 1
ATOM 4930 O O . LEU A 1 641 ? 4.693 0.460 18.962 1.00 95.69 641 LEU A O 1
ATOM 4934 N N . SER A 1 642 ? 4.504 0.431 16.724 1.00 93.25 642 SER A N 1
ATOM 4935 C CA . SER A 1 642 ? 5.566 -0.565 16.502 1.00 93.25 642 SER A CA 1
ATOM 4936 C C . SER A 1 642 ? 6.943 -0.096 16.984 1.00 93.25 642 SER A C 1
ATOM 4938 O O . SER A 1 642 ? 7.750 -0.908 17.437 1.00 93.25 642 SER A O 1
ATOM 4940 N N . SER A 1 643 ? 7.211 1.214 16.953 1.00 92.81 643 SER A N 1
ATOM 4941 C CA . SER A 1 643 ? 8.449 1.797 17.484 1.00 92.81 643 SER A CA 1
ATOM 4942 C C . SER A 1 643 ? 8.441 2.000 19.005 1.00 92.81 643 SER A C 1
ATOM 4944 O O . SER A 1 643 ? 9.485 2.314 19.583 1.00 92.81 643 SER A O 1
ATOM 4946 N N . GLY A 1 644 ? 7.282 1.850 19.656 1.00 91.25 644 GLY A N 1
ATOM 4947 C CA . GLY A 1 644 ? 7.087 2.153 21.074 1.00 91.25 644 GLY A CA 1
ATOM 4948 C C . GLY A 1 644 ? 7.051 3.650 21.403 1.00 91.25 644 GLY A C 1
ATOM 4949 O O . GLY A 1 644 ? 7.120 4.005 22.579 1.00 91.25 644 GLY A O 1
ATOM 4950 N N . SER A 1 645 ? 6.952 4.534 20.400 1.00 92.69 645 SER A N 1
ATOM 4951 C CA . SER A 1 645 ? 6.773 5.981 20.605 1.00 92.69 645 SER A CA 1
ATOM 4952 C C . SER A 1 645 ? 5.386 6.317 21.178 1.00 92.69 645 SER A C 1
ATOM 4954 O O . SER A 1 645 ? 5.250 7.314 21.883 1.00 92.69 645 SER A O 1
ATOM 4956 N N . SER A 1 646 ? 4.369 5.489 20.916 1.00 94.31 646 SER A N 1
ATOM 4957 C CA . SER A 1 646 ? 3.062 5.545 21.582 1.00 94.31 646 SER A CA 1
ATOM 4958 C C . SER A 1 646 ? 2.697 4.160 22.124 1.00 94.31 646 SER A C 1
ATOM 4960 O O . SER A 1 646 ? 2.817 3.182 21.388 1.00 94.31 646 SER A O 1
ATOM 4962 N N . PRO A 1 647 ? 2.250 4.035 23.386 1.00 93.62 647 PRO A N 1
ATOM 4963 C CA . PRO A 1 647 ? 1.894 2.738 23.961 1.00 93.62 647 PRO A CA 1
ATOM 4964 C C . PRO A 1 647 ? 0.556 2.203 23.440 1.00 93.62 647 PRO A C 1
ATOM 4966 O O . PRO A 1 647 ? 0.331 0.996 23.489 1.00 93.62 647 PRO A O 1
ATOM 4969 N N . GLN A 1 648 ? -0.334 3.084 22.976 1.00 97.75 648 GLN A N 1
ATOM 4970 C CA . GLN A 1 648 ? -1.612 2.712 22.386 1.00 97.75 648 GLN A CA 1
ATOM 4971 C C . GLN A 1 648 ? -1.820 3.431 21.058 1.00 97.75 648 GLN A C 1
ATOM 4973 O O . GLN A 1 648 ? -1.454 4.602 20.899 1.00 97.75 648 GLN A O 1
ATOM 4978 N N . ALA A 1 649 ? -2.423 2.719 20.110 1.00 98.06 649 ALA A N 1
ATOM 4979 C CA . ALA A 1 649 ? -2.811 3.291 18.837 1.00 98.06 649 ALA A CA 1
ATOM 4980 C C . ALA A 1 649 ? -3.991 2.553 18.194 1.00 98.06 649 ALA A C 1
ATOM 4982 O O . ALA A 1 649 ? -4.180 1.356 18.429 1.00 98.06 649 ALA A O 1
ATOM 4983 N N . GLY A 1 650 ? -4.738 3.268 17.358 1.00 98.44 650 GLY A N 1
ATOM 4984 C CA . GLY A 1 650 ? -5.794 2.745 16.495 1.00 98.44 650 GLY A CA 1
ATOM 4985 C C . GLY A 1 650 ? -5.797 3.459 15.147 1.00 98.44 650 GLY A C 1
ATOM 4986 O O . GLY A 1 650 ? -5.175 4.511 14.999 1.00 98.44 650 GLY A O 1
ATOM 4987 N N . CYS A 1 651 ? -6.492 2.886 14.171 1.00 98.69 651 CYS A N 1
ATOM 4988 C CA . CYS A 1 651 ? -6.633 3.482 12.852 1.00 98.69 651 CYS A CA 1
ATOM 4989 C C . CYS A 1 651 ? -8.083 3.361 12.369 1.00 98.69 651 CYS A C 1
ATOM 4991 O O . CYS A 1 651 ? -8.707 2.296 12.442 1.00 98.69 651 CYS A O 1
ATOM 4993 N N . LEU A 1 652 ? -8.613 4.498 11.937 1.00 98.75 652 LEU A N 1
ATOM 4994 C CA . LEU A 1 652 ? -9.937 4.697 11.369 1.00 98.75 652 LEU A CA 1
ATOM 4995 C C . LEU A 1 652 ? -9.728 5.120 9.918 1.00 98.75 652 LEU A C 1
ATOM 4997 O O . LEU A 1 652 ? -8.928 6.011 9.671 1.00 98.75 652 LEU A O 1
ATOM 5001 N N . ALA A 1 653 ? -10.435 4.521 8.968 1.00 98.62 653 ALA A N 1
ATOM 5002 C CA . ALA A 1 653 ? -10.193 4.810 7.567 1.00 98.62 653 ALA A CA 1
ATOM 5003 C C . ALA A 1 653 ? -11.461 4.994 6.729 1.00 98.62 653 ALA A C 1
ATOM 5005 O O . ALA A 1 653 ? -12.500 4.368 6.971 1.00 98.62 653 ALA A O 1
ATOM 5006 N N . ILE A 1 654 ? -11.358 5.857 5.717 1.00 98.69 654 ILE A N 1
ATOM 5007 C CA . ILE A 1 654 ? -12.383 6.055 4.690 1.00 98.69 654 ILE A CA 1
ATOM 5008 C C . ILE A 1 654 ? -12.241 4.935 3.651 1.00 98.69 654 ILE A C 1
ATOM 5010 O O . ILE A 1 654 ? -11.159 4.788 3.094 1.00 98.69 654 ILE A O 1
ATOM 5014 N N . PRO A 1 655 ? -13.288 4.145 3.351 1.00 98.25 655 PRO A N 1
ATOM 5015 C CA . PRO A 1 655 ? -13.206 3.138 2.296 1.00 98.25 655 PRO A CA 1
ATOM 5016 C C . PRO A 1 655 ? -12.938 3.787 0.924 1.00 98.25 655 PRO A C 1
ATOM 5018 O O . PRO A 1 655 ? -13.756 4.583 0.453 1.00 98.25 655 PRO A O 1
ATOM 5021 N N . THR A 1 656 ? -11.827 3.417 0.281 1.00 98.06 656 THR A N 1
ATOM 5022 C CA . THR A 1 656 ? -11.306 4.065 -0.935 1.00 98.06 656 THR A CA 1
ATOM 5023 C C . THR A 1 656 ? -10.926 3.036 -1.999 1.00 98.06 656 THR A C 1
ATOM 5025 O O . THR A 1 656 ? -10.144 2.114 -1.750 1.00 98.06 656 THR A O 1
ATOM 5028 N N . GLU A 1 657 ? -11.476 3.167 -3.208 1.00 95.81 657 GLU A N 1
ATOM 5029 C CA . GLU A 1 657 ? -11.029 2.367 -4.356 1.00 95.81 657 GLU A CA 1
ATOM 5030 C C . GLU A 1 657 ? -9.770 2.961 -4.988 1.00 95.81 657 GLU A C 1
ATOM 5032 O O . GLU A 1 657 ? -9.608 4.178 -5.031 1.00 95.81 657 GLU A O 1
ATOM 5037 N N . ASN A 1 658 ? -8.932 2.093 -5.567 1.00 91.94 658 ASN A N 1
ATOM 5038 C CA . ASN A 1 658 ? -7.735 2.458 -6.330 1.00 91.94 658 ASN A CA 1
ATOM 5039 C C . ASN A 1 658 ? -6.740 3.335 -5.552 1.00 91.94 658 ASN A C 1
ATOM 5041 O O . ASN A 1 658 ? -6.196 4.270 -6.143 1.00 91.94 658 ASN A O 1
ATOM 5045 N N . THR A 1 659 ? -6.510 3.042 -4.265 1.00 90.38 659 THR A N 1
ATOM 5046 C CA . THR A 1 659 ? -5.545 3.777 -3.426 1.00 90.38 659 THR A CA 1
ATOM 5047 C C . THR A 1 659 ? -4.199 3.949 -4.133 1.00 90.38 659 THR A C 1
ATOM 5049 O O . THR A 1 659 ? -3.758 3.071 -4.886 1.00 90.38 659 THR A O 1
ATOM 5052 N N . HIS A 1 660 ? -3.574 5.112 -3.944 1.00 88.00 660 HIS A N 1
ATOM 5053 C CA . HIS A 1 660 ? -2.370 5.565 -4.652 1.00 88.00 660 HIS A CA 1
ATOM 5054 C C . HIS A 1 660 ? -2.556 5.717 -6.174 1.00 88.00 660 HIS A C 1
ATOM 5056 O O . HIS A 1 660 ? -1.572 5.844 -6.899 1.00 88.00 660 HIS A O 1
ATOM 5062 N N . GLY A 1 661 ? -3.780 5.658 -6.704 1.00 89.56 661 GLY A N 1
ATOM 5063 C CA . GLY A 1 661 ? -4.110 5.756 -8.128 1.00 89.56 661 GLY A CA 1
ATOM 5064 C C . GLY A 1 661 ? -5.036 6.935 -8.435 1.00 89.56 661 GLY A C 1
ATOM 5065 O O . GLY A 1 661 ? -4.824 8.047 -7.954 1.00 89.56 661 GLY A O 1
ATOM 5066 N N . TYR A 1 662 ? -6.044 6.706 -9.286 1.00 92.06 662 TYR A N 1
ATOM 5067 C CA . TYR A 1 662 ? -7.190 7.615 -9.424 1.00 92.06 662 TYR A CA 1
ATOM 5068 C C . TYR A 1 662 ? -8.307 7.101 -8.518 1.00 92.06 662 TYR A C 1
ATOM 5070 O O . TYR A 1 662 ? -8.996 6.131 -8.850 1.00 92.06 662 TYR A O 1
ATOM 5078 N N . GLU A 1 663 ? -8.418 7.716 -7.354 1.00 96.12 663 GLU A N 1
ATOM 5079 C CA . GLU A 1 663 ? -9.124 7.183 -6.200 1.00 96.12 663 GLU A CA 1
ATOM 5080 C C . GLU A 1 663 ? -10.601 7.546 -6.215 1.00 96.12 663 GLU A C 1
ATOM 5082 O O . GLU A 1 663 ? -11.016 8.517 -6.856 1.00 96.12 663 GLU A O 1
ATOM 5087 N N . LEU A 1 664 ? -11.397 6.747 -5.503 1.00 97.44 664 LEU A N 1
ATOM 5088 C CA . LEU A 1 664 ? -12.836 6.939 -5.382 1.00 97.44 664 LEU A CA 1
ATOM 5089 C C . LEU A 1 664 ? -13.294 6.696 -3.940 1.00 97.44 664 LEU A C 1
ATOM 5091 O O . LEU A 1 664 ? -13.066 5.616 -3.398 1.00 97.44 664 LEU A O 1
ATOM 5095 N N . ILE A 1 665 ? -13.987 7.673 -3.355 1.00 97.75 665 ILE A N 1
ATOM 5096 C CA . ILE A 1 665 ? -14.668 7.558 -2.054 1.00 97.75 665 ILE A CA 1
ATOM 5097 C C . ILE A 1 665 ? -16.148 7.886 -2.211 1.00 97.75 665 ILE A C 1
ATOM 5099 O O . ILE A 1 665 ? -16.518 8.680 -3.073 1.00 97.75 665 ILE A O 1
ATOM 5103 N N . THR A 1 666 ? -17.012 7.331 -1.365 1.00 96.38 666 THR A N 1
ATOM 5104 C CA . THR A 1 666 ? -18.425 7.746 -1.355 1.00 96.38 666 THR A CA 1
ATOM 5105 C C . THR A 1 666 ? -18.593 9.152 -0.775 1.00 96.38 666 THR A C 1
ATOM 5107 O O . THR A 1 666 ? -17.827 9.565 0.098 1.00 96.38 666 THR A O 1
ATOM 5110 N N . ASP A 1 667 ? -19.640 9.870 -1.189 1.00 88.94 667 ASP A N 1
ATOM 5111 C CA . ASP A 1 667 ? -19.979 11.207 -0.674 1.00 88.94 667 ASP A CA 1
ATOM 5112 C C . ASP A 1 667 ? -20.136 11.236 0.854 1.00 88.94 667 ASP A C 1
ATOM 5114 O O . ASP A 1 667 ? -19.851 12.240 1.507 1.00 88.94 667 ASP A O 1
ATOM 5118 N N . GLY A 1 668 ? -20.587 10.121 1.435 1.00 92.88 668 GLY A N 1
ATOM 5119 C CA . GLY A 1 668 ? -20.763 9.965 2.876 1.00 92.88 668 GLY A CA 1
ATOM 5120 C C . GLY A 1 668 ? -19.500 9.549 3.634 1.00 92.88 668 GLY A C 1
ATOM 5121 O O . GLY A 1 668 ? -19.503 9.631 4.861 1.00 92.88 668 GLY A O 1
ATOM 5122 N N . GLY A 1 669 ? -18.434 9.122 2.948 1.00 95.69 669 GLY A N 1
ATOM 5123 C CA . GLY A 1 669 ? -17.248 8.526 3.574 1.00 95.69 669 GLY A CA 1
ATOM 5124 C C . GLY A 1 669 ? -16.534 9.471 4.546 1.00 95.69 669 GLY A C 1
ATOM 5125 O O . GLY A 1 669 ? -16.328 9.120 5.708 1.00 95.69 669 GLY A O 1
ATOM 5126 N N . MET A 1 670 ? -16.240 10.706 4.114 1.00 97.12 670 MET A N 1
ATOM 5127 C CA . MET A 1 670 ? -15.614 11.727 4.976 1.00 97.12 670 MET A CA 1
ATOM 5128 C C . MET A 1 670 ? -16.482 12.049 6.198 1.00 97.12 670 MET A C 1
ATOM 5130 O O . MET A 1 670 ? -15.983 12.128 7.321 1.00 97.12 670 MET A O 1
ATOM 5134 N N . HIS A 1 671 ? -17.796 12.181 6.000 1.00 96.12 671 HIS A N 1
ATOM 5135 C CA . HIS A 1 671 ? -18.737 12.503 7.071 1.00 96.12 671 HIS A CA 1
ATOM 5136 C C . HIS A 1 671 ? -18.854 11.377 8.106 1.00 96.12 671 HIS A C 1
ATOM 5138 O O . HIS A 1 671 ? -18.867 11.632 9.312 1.00 96.12 671 HIS A O 1
ATOM 5144 N N . ALA A 1 672 ? -18.919 10.125 7.654 1.00 97.44 672 ALA A N 1
ATOM 5145 C CA . ALA A 1 672 ? -18.977 8.968 8.536 1.00 97.44 672 ALA A CA 1
ATOM 5146 C C . ALA A 1 672 ? -17.703 8.810 9.367 1.00 97.44 672 ALA A C 1
ATOM 5148 O O . ALA A 1 672 ? -17.776 8.542 10.572 1.00 97.44 672 ALA A O 1
ATOM 5149 N N . CYS A 1 673 ? -16.552 9.056 8.743 1.00 98.06 673 CYS A N 1
ATOM 5150 C CA . CYS A 1 673 ? -15.256 9.068 9.401 1.00 98.06 673 CYS A CA 1
ATOM 5151 C C . CYS A 1 673 ? -15.177 10.174 10.469 1.00 98.06 673 CYS A C 1
ATOM 5153 O O . CYS A 1 673 ? -14.932 9.880 11.639 1.00 98.06 673 CYS A O 1
ATOM 5155 N N . ALA A 1 674 ? -15.515 11.422 10.117 1.00 98.50 674 ALA A N 1
ATOM 5156 C CA . ALA A 1 674 ? -15.529 12.548 11.055 1.00 98.50 674 ALA A CA 1
ATOM 5157 C C . ALA A 1 674 ? -16.456 12.292 12.256 1.00 98.50 674 ALA A C 1
ATOM 5159 O O . ALA A 1 674 ? -16.059 12.482 13.405 1.00 98.50 674 ALA A O 1
ATOM 5160 N N . ARG A 1 675 ? -17.678 11.797 12.019 1.00 98.25 675 ARG A N 1
ATOM 5161 C CA . ARG A 1 675 ? -18.635 11.486 13.094 1.00 98.25 675 ARG A CA 1
ATOM 5162 C C . ARG A 1 675 ? -18.151 10.380 14.021 1.00 98.25 675 ARG A C 1
ATOM 5164 O O . ARG A 1 675 ? -18.279 10.517 15.234 1.00 98.25 675 ARG A O 1
ATOM 5171 N N . THR A 1 676 ? -17.580 9.319 13.457 1.00 98.75 676 THR A N 1
ATOM 5172 C CA . THR A 1 676 ? -16.996 8.219 14.235 1.00 98.75 676 THR A CA 1
ATOM 5173 C C . THR A 1 676 ? -15.860 8.723 15.120 1.00 98.75 676 THR A C 1
ATOM 5175 O O . THR A 1 676 ? -15.810 8.389 16.303 1.00 98.75 676 THR A O 1
ATOM 5178 N N . LEU A 1 677 ? -14.991 9.580 14.577 1.00 98.69 677 LEU A N 1
ATOM 5179 C CA . LEU A 1 677 ? -13.895 10.190 15.320 1.00 98.69 677 LEU A CA 1
ATOM 5180 C C . LEU A 1 677 ? -14.398 11.098 16.454 1.00 98.69 677 LEU A C 1
ATOM 5182 O O . LEU A 1 677 ? -13.938 10.963 17.584 1.00 98.69 677 LEU A O 1
ATOM 5186 N N . ILE A 1 678 ? -15.366 11.980 16.183 1.00 98.69 678 ILE A N 1
ATOM 5187 C CA . ILE A 1 678 ? -15.989 12.851 17.196 1.00 98.69 678 ILE A CA 1
ATOM 5188 C C . ILE A 1 678 ? -16.566 12.009 18.340 1.00 98.69 678 ILE A C 1
ATOM 5190 O O . ILE A 1 678 ? -16.283 12.266 19.509 1.00 98.69 678 ILE A O 1
ATOM 5194 N N . GLU A 1 679 ? -17.347 10.981 18.004 1.00 98.56 679 GLU A N 1
ATOM 5195 C CA . GLU A 1 679 ? -17.987 10.099 18.979 1.00 98.56 679 GLU A CA 1
ATOM 5196 C C . GLU A 1 679 ? -16.971 9.304 19.808 1.00 98.56 679 GLU A C 1
ATOM 5198 O O . GLU A 1 679 ? -17.180 9.098 21.003 1.00 98.56 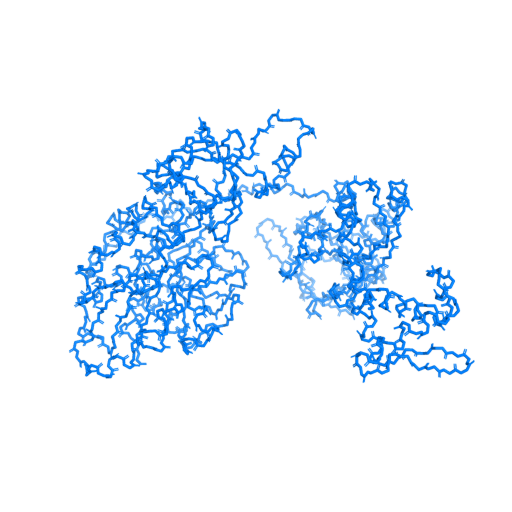679 GLU A O 1
ATOM 5203 N N . TYR A 1 680 ? -15.862 8.873 19.205 1.00 98.56 680 TYR A N 1
ATOM 5204 C CA . TYR A 1 680 ? -14.767 8.237 19.933 1.00 98.56 680 TYR A CA 1
ATOM 5205 C C . TYR A 1 680 ? -14.116 9.215 20.920 1.00 98.56 680 TYR A C 1
ATOM 5207 O O . TYR A 1 680 ? -13.991 8.903 22.101 1.00 98.56 680 TYR A O 1
ATOM 5215 N N . LEU A 1 681 ? -13.753 10.418 20.467 1.00 98.19 681 LEU A N 1
ATOM 5216 C CA . LEU A 1 681 ? -13.003 11.385 21.275 1.00 98.19 681 LEU A CA 1
ATOM 5217 C C . LEU A 1 681 ? -13.810 11.949 22.452 1.00 98.19 681 LEU A C 1
ATOM 5219 O O . LEU A 1 681 ? -13.235 12.220 23.501 1.00 98.19 681 LEU A O 1
ATOM 5223 N N . LEU A 1 682 ? -15.131 12.076 22.323 1.00 97.25 682 LEU A N 1
ATOM 5224 C CA . LEU A 1 682 ? -16.001 12.516 23.423 1.00 97.25 682 LEU A CA 1
ATOM 5225 C C . LEU A 1 682 ? -16.230 11.448 24.497 1.00 97.25 682 LEU A C 1
ATOM 5227 O O . LEU A 1 682 ? -16.631 11.782 25.606 1.00 97.25 682 LEU A O 1
ATOM 5231 N N . ASN A 1 683 ? -16.005 10.174 24.170 1.00 93.25 683 ASN A N 1
ATOM 5232 C CA . ASN A 1 683 ? -16.261 9.045 25.067 1.00 93.25 683 ASN A CA 1
ATOM 5233 C C . ASN A 1 683 ? -14.983 8.282 25.452 1.00 93.25 683 ASN A C 1
ATOM 5235 O O . ASN A 1 683 ? -15.072 7.214 26.057 1.00 93.25 683 ASN A O 1
ATOM 5239 N N . ALA A 1 684 ? -13.804 8.789 25.087 1.00 78.56 684 ALA A N 1
ATOM 5240 C CA . ALA A 1 684 ? -12.534 8.182 25.459 1.00 78.56 684 ALA A CA 1
ATOM 5241 C C . ALA A 1 684 ? -12.236 8.498 26.936 1.00 78.56 684 ALA A C 1
ATOM 5243 O O . ALA A 1 684 ? -11.864 9.623 27.263 1.00 78.56 684 ALA A O 1
ATOM 5244 N N . ALA A 1 685 ? -12.447 7.514 27.816 1.00 55.31 685 ALA A N 1
ATOM 5245 C CA . ALA A 1 685 ? -12.306 7.637 29.272 1.00 55.31 685 ALA A CA 1
ATOM 5246 C C . ALA A 1 685 ? -11.051 6.940 29.818 1.00 55.31 685 ALA A C 1
ATOM 5248 O O . ALA A 1 685 ? -10.809 5.771 29.431 1.00 55.31 685 ALA A O 1
#

Radius of gyration: 31.0 Å; chains: 1; bounding box: 90×79×68 Å